Protein 7PK2 (pdb70)

InterPro domains:
  IPR010313 Glycine N-acyltransferase [PTHR15298] (1-294)
  IPR013652 Glycine N-acyltransferase, C-terminal [PF08444] (206-294)
  IPR015938 Glycine N-acyltransferase, N-terminal [PF06021] (1-204)
  IPR016181 Acyl-CoA N-acyltransferase [SSF55729] (40-292)

Radius of gyration: 26.75 Å; Cα contacts (8 Å, |Δi|>4): 1234; chains: 2; bounding box: 60×48×85 Å

Secondary structure (DSSP, 8-state):
--EE--SHHHHHHHHHHHHTTTTTTHHHHHHHHHHTTT-TT-EEEEESSSSS-SEEEEEE-GGG---TT-TTTSEEEEEES-HHHHHHHHTSTTT--TTS-EEEEES-TTHHHHHHHHHHHHTEEEEEEEEEEEEEHHHHHHH---PPPP--TTT-EEE---GGGHHHHHHH-TT--SHHHHHHHHHHHHHS--EEEE-TTSSEEEEEEE-TTS-EEEEEE-GGGTTSSHHHHHHHHHHHHHHHTT---EEEE-TT-HHHHHHHHHTTEEEEEEEEEEEEEEE-/--EE--SHHHHHHHHHHHHTTTTTTHHHHHHHHHHTTT-TT-EEEEESSSSS-SEEEEEE-GGG---TT-TTTSEEEEEES-HHHHHHHHTSTTT--TTS-EEEEES-TTHHHHHHHHHHHHTEEEEEEEEEEEEEHHHHHHH---PPPP--TTT-EEE---GGGHHHHHHT-TT--SHHHHHHHHHHHHHS--EEEE-TTSSEEEEEEE-TT--EEEEEE-GGGTTSSHHHHHHHHHHHHHHHTT---EEEE-TT-HHHHHHHHHTTEEEEEEEEEEEEEEE-

Structure (mmCIF, N/CA/C/O backbone):
data_7PK2
#
_entry.id   7PK2
#
_cell.length_a   63.112
_cell.length_b   63.587
_cell.length_c   135.503
_cell.angle_alpha   90.000
_cell.angle_beta   90.000
_cell.angle_gamma   90.000
#
_symmetry.space_group_name_H-M   'P 21 21 21'
#
loop_
_entity.id
_entity.type
_entity.pdbx_description
1 polymer 'Glycine N-acyltransferase'
2 non-polymer 'MALONATE ION'
3 water water
#
loop_
_atom_site.group_PDB
_atom_site.id
_atom_site.type_symbol
_atom_site.label_atom_id
_atom_site.label_alt_id
_atom_site.label_comp_id
_atom_site.label_asym_id
_atom_site.label_entity_id
_atom_site.label_seq_id
_atom_site.pdbx_PDB_ins_code
_atom_site.Cartn_x
_atom_site.Cartn_y
_atom_site.Cartn_z
_atom_site.occupancy
_atom_site.B_iso_or_equiv
_atom_site.auth_seq_id
_atom_site.auth_comp_id
_atom_site.auth_asym_id
_atom_site.auth_atom_id
_atom_site.pdbx_PDB_model_num
ATOM 1 N N . GLY A 1 1 ? 23.468 -11.926 -0.962 1.00 24.43 0 GLY A N 1
ATOM 2 C CA . GLY A 1 1 ? 24.059 -13.135 -1.453 1.00 21.64 0 GLY A CA 1
ATOM 3 C C . GLY A 1 1 ? 23.774 -13.318 -2.939 1.00 20.63 0 GLY A C 1
ATOM 4 O O . GLY A 1 1 ? 23.289 -12.376 -3.622 1.00 20.40 0 GLY A O 1
ATOM 5 N N . MET A 1 2 ? 24.028 -14.511 -3.432 1.00 20.23 1 MET A N 1
ATOM 6 C CA . MET A 1 2 ? 23.715 -14.846 -4.842 1.00 19.75 1 MET A CA 1
ATOM 7 C C . MET A 1 2 ? 23.489 -16.341 -4.922 1.00 18.44 1 MET A C 1
ATOM 8 O O . MET A 1 2 ? 24.381 -17.113 -4.501 1.00 19.62 1 MET A O 1
ATOM 13 N N . PHE A 1 3 ? 22.323 -16.764 -5.367 1.00 16.93 2 PHE A N 1
ATOM 14 C CA . PHE A 1 3 ? 21.960 -18.177 -5.496 1.00 16.74 2 PHE A CA 1
ATOM 15 C C . PHE A 1 3 ? 21.383 -18.413 -6.879 1.00 17.15 2 PHE A C 1
ATOM 16 O O . PHE A 1 3 ? 20.450 -17.677 -7.311 1.00 17.51 2 PHE A O 1
ATOM 24 N N . LEU A 1 4 ? 21.862 -19.444 -7.527 1.00 16.67 3 LEU A N 1
ATOM 25 C CA . LEU A 1 4 ? 21.302 -19.937 -8.795 1.00 16.36 3 LEU A CA 1
ATOM 26 C C . LEU A 1 4 ? 20.219 -20.970 -8.484 1.00 16.93 3 LEU A C 1
ATOM 27 O O . LEU A 1 4 ? 20.529 -22.026 -7.849 1.00 19.51 3 LEU A O 1
ATOM 32 N N . LEU A 1 5 ? 18.986 -20.767 -8.902 1.00 16.16 4 LEU A N 1
ATOM 33 C CA . LEU A 1 5 ? 17.940 -21.761 -8.678 1.00 16.55 4 LEU A CA 1
ATOM 34 C C . LEU A 1 5 ? 18.229 -22.934 -9.598 1.00 18.02 4 LEU A C 1
ATOM 35 O O . LEU A 1 5 ? 18.690 -22.772 -10.741 1.00 18.30 4 LEU A O 1
ATOM 40 N N .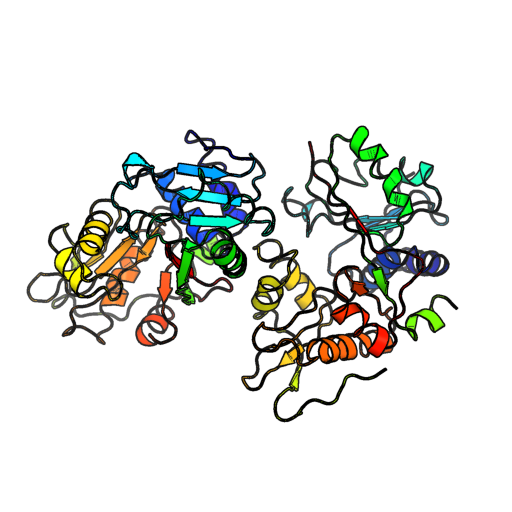 GLN A 1 6 ? 17.934 -24.133 -9.098 1.00 21.03 5 GLN A N 1
ATOM 41 C CA . GLN A 1 6 ? 18.183 -25.401 -9.835 1.00 23.56 5 GLN A CA 1
ATOM 42 C C . GLN A 1 6 ? 16.982 -26.309 -9.573 1.00 21.90 5 GLN A C 1
ATOM 43 O O . GLN A 1 6 ? 16.642 -26.540 -8.404 1.00 23.50 5 GLN A O 1
ATOM 49 N N . GLY A 1 7 ? 16.318 -26.713 -10.635 1.00 24.08 6 GLY A N 1
ATOM 50 C CA . GLY A 1 7 ? 15.322 -27.789 -10.595 1.00 25.99 6 GLY A CA 1
ATOM 51 C C . GLY A 1 7 ? 13.921 -27.238 -10.556 1.00 27.41 6 GLY A C 1
ATOM 52 O O . GLY A 1 7 ? 13.711 -26.041 -10.209 1.00 25.06 6 GLY A O 1
ATOM 53 N N . ALA A 1 8 ? 12.940 -28.060 -10.892 1.00 27.51 7 ALA A N 1
ATOM 54 C CA . ALA A 1 8 ? 11.529 -27.638 -11.019 1.00 26.90 7 ALA A CA 1
ATOM 55 C C . ALA A 1 8 ? 10.993 -27.147 -9.679 1.00 25.58 7 ALA A C 1
ATOM 56 O O . ALA A 1 8 ? 10.150 -26.218 -9.665 1.00 28.78 7 ALA A O 1
ATOM 58 N N . GLN A 1 9 ? 11.387 -27.756 -8.561 1.00 26.54 8 GLN A N 1
ATOM 59 C CA . GLN A 1 9 ? 10.788 -27.361 -7.260 1.00 27.24 8 GLN A CA 1
ATOM 60 C C . GLN A 1 9 ? 11.082 -25.865 -7.027 1.00 25.30 8 GLN A C 1
ATOM 61 O O . GLN A 1 9 ? 10.164 -25.095 -6.683 1.00 24.68 8 GLN A O 1
ATOM 67 N N . MET A 1 10 ? 12.336 -25.482 -7.129 1.00 22.18 9 MET A N 1
ATOM 68 C CA . MET A 1 10 ? 12.725 -24.071 -6.870 1.00 20.72 9 MET A CA 1
ATOM 69 C C . MET A 1 10 ? 12.072 -23.143 -7.896 1.00 20.50 9 MET A C 1
ATOM 70 O O . MET A 1 10 ? 11.604 -22.102 -7.487 1.00 19.32 9 MET A O 1
ATOM 75 N N . LEU A 1 11 ? 12.016 -23.516 -9.174 1.00 20.65 10 LEU A N 1
ATOM 76 C CA . LEU A 1 11 ? 11.496 -22.605 -10.220 1.00 20.14 10 LEU A CA 1
ATOM 77 C C . LEU A 1 11 ? 9.993 -22.452 -10.027 1.00 19.57 10 LEU A C 1
ATOM 78 O O . LEU A 1 11 ? 9.417 -21.365 -10.258 1.00 19.26 10 LEU A O 1
ATOM 83 N N . GLN A 1 12 ? 9.304 -23.510 -9.586 1.00 21.60 11 GLN A N 1
ATOM 84 C CA A GLN A 1 12 ? 7.847 -23.418 -9.305 0.50 21.79 11 GLN A CA 1
ATOM 85 C CA B GLN A 1 12 ? 7.848 -23.433 -9.285 0.50 21.26 11 GLN A CA 1
ATOM 86 C C . GLN A 1 12 ? 7.614 -22.550 -8.058 1.00 20.82 11 GLN A C 1
ATOM 87 O O . GLN A 1 12 ? 6.657 -21.716 -8.042 1.00 21.22 11 GLN A O 1
ATOM 98 N N . MET A 1 13 ? 8.467 -22.640 -7.049 1.00 20.02 12 MET A N 1
ATOM 99 C CA . MET A 1 13 ? 8.350 -21.757 -5.863 1.00 21.55 12 MET A CA 1
ATOM 100 C C . MET A 1 13 ? 8.557 -20.296 -6.274 1.00 20.58 12 MET A C 1
ATOM 101 O O . MET A 1 13 ? 7.863 -19.420 -5.787 1.00 19.38 12 MET A O 1
ATOM 106 N N . LEU A 1 14 ? 9.523 -20.033 -7.148 1.00 18.06 13 LEU A N 1
ATOM 107 C CA . LEU A 1 14 ? 9.784 -18.647 -7.612 1.00 17.58 13 LEU A CA 1
ATOM 108 C C . LEU A 1 14 ? 8.552 -18.101 -8.331 1.00 18.17 13 LEU A C 1
ATOM 109 O O . LEU A 1 14 ? 8.146 -16.973 -8.105 1.00 17.22 13 LEU A O 1
ATOM 114 N N . GLU A 1 15 ? 7.946 -18.907 -9.192 1.00 18.40 14 GLU A N 1
ATOM 115 C CA . GLU A 1 15 ? 6.750 -18.488 -9.950 1.00 19.34 14 GLU A CA 1
ATOM 116 C C . GLU A 1 15 ? 5.623 -18.102 -8.991 1.00 19.64 14 GLU A C 1
ATOM 117 O O . GLU A 1 15 ? 5.025 -17.019 -9.092 1.00 18.92 14 GLU A O 1
ATOM 123 N N . LYS A 1 16 ? 5.397 -18.954 -7.991 1.00 19.88 15 LYS A N 1
ATOM 124 C CA . LYS A 1 16 ? 4.320 -18.711 -7.017 1.00 22.39 15 LYS A CA 1
ATOM 125 C C . LYS A 1 16 ? 4.608 -17.454 -6.202 1.00 21.26 15 LYS A C 1
ATOM 126 O O . LYS A 1 16 ? 3.698 -16.687 -5.935 1.00 21.68 15 LYS A O 1
ATOM 132 N N . SER A 1 17 ? 5.843 -17.231 -5.783 1.00 19.56 16 SER A N 1
ATOM 133 C CA . SER A 1 17 ? 6.209 -16.038 -5.000 1.00 19.33 16 SER A CA 1
ATOM 134 C C . SER A 1 17 ? 5.990 -14.776 -5.840 1.00 18.68 16 SER A C 1
ATOM 135 O O . SER A 1 17 ? 5.434 -13.802 -5.368 1.00 19.14 16 SER A O 1
ATOM 138 N N . LEU A 1 18 ? 6.408 -14.800 -7.108 1.00 17.26 17 LEU A N 1
ATOM 139 C CA . LEU A 1 18 ? 6.239 -13.613 -7.984 1.00 17.21 17 LEU A CA 1
ATOM 140 C C . LEU A 1 18 ? 4.762 -13.319 -8.259 1.00 17.61 17 LEU A C 1
ATOM 141 O O . LEU A 1 18 ? 4.414 -12.134 -8.497 1.00 17.58 17 LEU A O 1
ATOM 146 N N . ARG A 1 19 ? 3.910 -14.323 -8.217 1.00 19.78 18 ARG A N 1
ATOM 147 C CA . ARG A 1 19 ? 2.461 -14.107 -8.448 1.00 20.99 18 ARG A CA 1
ATOM 148 C C . ARG A 1 19 ? 1.941 -13.059 -7.460 1.00 18.97 18 ARG A C 1
ATOM 149 O O . ARG A 1 19 ? 1.083 -12.258 -7.833 1.00 19.52 18 ARG A O 1
ATOM 157 N N . LYS A 1 20 ? 2.494 -12.993 -6.232 1.00 20.51 19 LYS A N 1
ATOM 158 C CA . LYS A 1 20 ? 1.993 -12.059 -5.192 1.00 21.56 19 LYS A CA 1
ATOM 159 C C . LYS A 1 20 ? 2.354 -10.591 -5.479 1.00 21.31 19 LYS A C 1
ATOM 160 O O . LYS A 1 20 ? 1.781 -9.679 -4.863 1.00 22.24 19 LYS A O 1
ATOM 166 N N . SER A 1 21 ? 3.217 -10.287 -6.455 1.00 17.81 20 SER A N 1
ATOM 167 C CA . SER A 1 21 ? 3.650 -8.914 -6.784 1.00 17.08 20 SER A CA 1
ATOM 168 C C . SER A 1 21 ? 3.233 -8.483 -8.201 1.00 16.09 20 SER A C 1
ATOM 169 O O . SER A 1 21 ? 3.711 -7.488 -8.701 1.00 16.49 20 SER A O 1
ATOM 172 N N . LEU A 1 22 ? 2.251 -9.184 -8.776 1.00 17.85 21 LEU A N 1
ATOM 173 C CA . LEU A 1 22 ? 1.697 -8.745 -10.062 1.00 16.89 21 LEU A CA 1
ATOM 174 C C . LEU A 1 22 ? 0.874 -7.480 -9.883 1.00 18.35 21 LEU A C 1
ATOM 175 O O . LEU A 1 22 ? 0.181 -7.362 -8.858 1.00 19.28 21 LEU A O 1
ATOM 180 N N . PRO A 1 23 ? 0.823 -6.581 -10.887 1.00 18.11 22 PRO A N 1
ATOM 181 C CA . PRO A 1 23 ? 1.491 -6.716 -12.183 1.00 17.64 22 PRO A CA 1
ATOM 182 C C . PRO A 1 23 ? 2.949 -6.248 -12.229 1.00 18.08 22 PRO A C 1
ATOM 183 O O . PRO A 1 23 ? 3.597 -6.380 -13.242 1.00 17.26 22 PRO A O 1
ATOM 187 N N . MET A 1 24 ? 3.485 -5.680 -11.146 1.00 16.22 23 MET A N 1
ATOM 188 C CA A MET A 1 24 ? 4.828 -5.078 -11.297 0.50 14.88 23 MET A CA 1
ATOM 189 C CA B MET A 1 24 ? 4.856 -5.109 -11.138 0.50 16.40 23 MET A CA 1
ATOM 190 C C . MET A 1 24 ? 5.872 -6.179 -11.555 1.00 14.65 23 MET A C 1
ATOM 191 O O . MET A 1 24 ? 6.809 -5.899 -12.294 1.00 15.91 23 MET A O 1
ATOM 200 N N . SER A 1 25 ? 5.675 -7.391 -11.081 1.00 15.61 24 SER A N 1
ATOM 201 C CA . SER A 1 25 ? 6.571 -8.536 -11.331 1.00 14.98 24 SER A CA 1
ATOM 202 C C . SER A 1 25 ? 6.264 -9.268 -12.650 1.00 14.49 24 SER A C 1
ATOM 203 O O . SER A 1 25 ? 6.942 -10.237 -12.918 1.00 15.07 24 SER A O 1
ATOM 206 N N . LEU A 1 26 ? 5.348 -8.788 -13.452 1.00 14.19 25 LEU A N 1
ATOM 207 C CA . LEU A 1 26 ? 4.815 -9.559 -14.594 1.00 14.28 25 LEU A CA 1
ATOM 208 C C . LEU A 1 26 ? 5.901 -9.939 -15.590 1.00 13.86 25 LEU A C 1
ATOM 209 O O . LEU A 1 26 ? 5.915 -11.093 -16.030 1.00 14.70 25 LEU A O 1
ATOM 214 N N . LYS A 1 27 ? 6.805 -9.045 -15.932 1.00 14.24 26 LYS A N 1
ATOM 215 C CA . LYS A 1 27 ? 7.829 -9.363 -16.942 1.00 13.94 26 LYS A CA 1
ATOM 216 C C . LYS A 1 27 ? 8.662 -10.562 -16.483 1.00 14.39 26 LYS A C 1
ATOM 217 O O . LYS A 1 27 ? 8.972 -11.424 -17.307 1.00 14.76 26 LYS A O 1
ATOM 223 N N . VAL A 1 28 ? 8.993 -10.640 -15.204 1.00 13.59 27 VAL A N 1
ATOM 224 C CA . VAL A 1 28 ? 9.766 -11.768 -14.639 1.00 14.15 27 VAL A CA 1
ATOM 225 C C . VAL A 1 28 ? 8.838 -12.980 -14.513 1.00 14.38 27 VAL A C 1
ATOM 226 O O . VAL A 1 28 ? 9.259 -14.107 -14.851 1.00 15.21 27 VAL A O 1
ATOM 230 N N . TYR A 1 29 ? 7.638 -12.812 -13.983 1.00 15.00 28 TYR A N 1
ATOM 231 C CA . TYR A 1 29 ? 6.694 -13.917 -13.762 1.00 14.98 28 TYR A CA 1
ATOM 232 C C . TYR A 1 29 ? 6.455 -14.701 -15.058 1.00 15.08 28 TYR A C 1
ATOM 233 O O . TYR A 1 29 ? 6.545 -15.931 -15.072 1.00 15.82 28 TYR A O 1
ATOM 242 N N . GLY A 1 30 ? 6.203 -13.998 -16.154 1.00 14.94 29 GLY A N 1
ATOM 243 C CA . GLY A 1 30 ? 5.959 -14.675 -17.440 1.00 15.11 29 GLY A CA 1
ATOM 244 C C . GLY A 1 30 ? 7.165 -15.442 -17.903 1.00 15.51 29 GLY A C 1
ATOM 245 O O . GLY A 1 30 ? 7.086 -16.542 -18.492 1.00 16.60 29 GLY A O 1
ATOM 246 N N . THR A 1 31 ? 8.333 -14.854 -17.702 1.00 14.10 30 THR A N 1
ATOM 247 C CA . THR A 1 31 ? 9.602 -15.516 -18.071 1.00 14.73 30 THR A CA 1
ATOM 248 C C . THR A 1 31 ? 9.790 -16.811 -17.274 1.00 14.32 30 THR A C 1
ATOM 249 O O . THR A 1 31 ? 10.207 -17.843 -17.823 1.00 15.16 30 THR A O 1
ATOM 253 N N . VAL A 1 32 ? 9.523 -16.767 -15.978 1.00 15.51 31 VAL A N 1
ATOM 254 C CA . VAL A 1 32 ? 9.683 -17.978 -15.121 1.00 14.87 31 VAL A CA 1
ATOM 255 C C . VAL A 1 32 ? 8.639 -19.039 -15.520 1.00 15.45 31 VAL A C 1
ATOM 256 O O . VAL A 1 32 ? 8.967 -20.211 -15.551 1.00 16.89 31 VAL A O 1
ATOM 260 N N . MET A 1 33 ? 7.443 -18.601 -15.878 1.00 16.27 32 MET A N 1
ATOM 261 C CA . MET A 1 33 ? 6.401 -19.562 -16.319 1.00 17.63 32 MET A CA 1
ATOM 262 C C . MET A 1 33 ? 6.910 -20.337 -17.536 1.00 18.87 32 MET A C 1
ATOM 263 O O . MET A 1 33 ? 6.721 -21.533 -17.577 1.00 20.65 32 MET A O 1
ATOM 268 N N . HIS A 1 34 ? 7.594 -19.670 -18.458 1.00 18.32 33 HIS A N 1
ATOM 269 C CA . HIS A 1 34 ? 8.162 -20.381 -19.629 1.00 18.36 33 HIS A CA 1
ATOM 270 C C . HIS A 1 34 ? 9.390 -21.214 -19.271 1.00 19.60 33 HIS A C 1
ATOM 271 O O . HIS A 1 34 ? 9.618 -22.212 -19.945 1.00 21.49 33 HIS A O 1
ATOM 278 N N . MET A 1 35 ? 10.174 -20.809 -18.288 1.00 19.16 34 MET A N 1
ATOM 279 C CA . MET A 1 35 ? 11.280 -21.675 -17.819 1.00 19.57 34 MET A CA 1
ATOM 280 C C . MET A 1 35 ? 10.670 -22.973 -17.271 1.00 21.11 34 MET A C 1
ATOM 281 O O . MET A 1 35 ? 11.314 -24.000 -17.378 1.00 22.75 34 MET A O 1
ATOM 286 N N . ASN A 1 36 ? 9.475 -22.888 -16.709 1.00 20.36 35 ASN A N 1
ATOM 287 C CA . ASN A 1 36 ? 8.798 -24.065 -16.097 1.00 22.45 35 ASN A CA 1
ATOM 288 C C . ASN A 1 36 ? 8.107 -24.893 -17.181 1.00 26.63 35 ASN A C 1
ATOM 289 O O . ASN A 1 36 ? 7.489 -25.912 -16.801 1.00 28.73 35 ASN A O 1
ATOM 294 N N . HIS A 1 37 ? 8.122 -24.444 -18.441 1.00 22.43 36 HIS A N 1
ATOM 295 C CA . HIS A 1 37 ? 7.563 -25.189 -19.605 1.00 25.41 36 HIS A CA 1
ATOM 296 C C . HIS A 1 37 ? 8.674 -25.430 -20.630 1.00 22.66 36 HIS A C 1
ATOM 297 O O . HIS A 1 37 ? 8.571 -24.918 -21.792 1.00 25.34 36 HIS A O 1
ATOM 304 N N . GLY A 1 38 ? 9.781 -26.030 -20.217 1.00 23.00 37 GLY A N 1
ATOM 305 C CA . GLY A 1 38 ? 10.831 -26.542 -21.100 1.00 23.46 37 GLY A CA 1
ATOM 306 C C . GLY A 1 38 ? 12.016 -25.604 -21.201 1.00 21.51 37 GLY A C 1
ATOM 307 O O . GLY A 1 38 ? 12.992 -25.980 -21.802 1.00 22.20 37 GLY A O 1
ATOM 308 N N . ASN A 1 39 ? 11.907 -24.387 -20.648 1.00 21.99 38 ASN A N 1
ATOM 309 C CA . ASN A 1 39 ? 13.025 -23.410 -20.673 1.00 19.33 38 ASN A CA 1
ATOM 310 C C . ASN A 1 39 ? 13.669 -23.382 -22.055 1.00 16.68 38 ASN A C 1
ATOM 311 O O . ASN A 1 39 ? 14.881 -23.536 -22.212 1.00 18.90 38 ASN A O 1
ATOM 316 N N . PRO A 1 40 ? 12.919 -23.061 -23.134 1.00 18.31 39 PRO A N 1
ATOM 317 C CA . PRO A 1 40 ? 13.502 -23.128 -24.474 1.00 19.02 39 PRO A CA 1
ATOM 318 C C . PRO A 1 40 ? 14.625 -22.131 -24.772 1.00 18.90 39 PRO A C 1
ATOM 319 O O . PRO A 1 40 ? 15.460 -22.405 -25.606 1.00 21.27 39 PRO A O 1
ATOM 323 N N . PHE A 1 41 ? 14.652 -20.982 -24.075 1.00 16.85 40 PHE A N 1
ATOM 324 C CA . PHE A 1 41 ? 15.727 -19.981 -24.261 1.00 17.01 40 PHE A CA 1
ATOM 325 C C . PHE A 1 41 ? 16.899 -20.270 -23.319 1.00 15.88 40 PHE A C 1
ATOM 326 O O . PHE A 1 41 ? 17.855 -19.479 -23.354 1.00 15.75 40 PHE A O 1
ATOM 334 N N . ASN A 1 42 ? 16.887 -21.390 -22.611 1.00 17.45 41 ASN A N 1
ATOM 335 C CA . ASN A 1 42 ? 18.085 -21.792 -21.816 1.00 17.15 41 ASN A CA 1
ATOM 336 C C . ASN A 1 42 ? 18.470 -20.686 -20.826 1.00 16.53 41 ASN A C 1
ATOM 337 O O . ASN A 1 42 ? 19.624 -20.251 -20.837 1.00 17.70 41 ASN A O 1
ATOM 342 N N . LEU A 1 43 ? 17.501 -20.271 -20.019 1.00 16.20 42 LEU A N 1
ATOM 343 C CA . LEU A 1 43 ? 17.746 -19.164 -19.079 1.00 14.50 42 LEU A CA 1
ATOM 344 C C . LEU A 1 43 ? 18.024 -19.699 -17.680 1.00 16.28 42 LEU A C 1
ATOM 345 O O . LEU A 1 43 ? 17.799 -20.875 -17.444 1.00 16.99 42 LEU A O 1
ATOM 350 N N . LYS A 1 44 ? 18.500 -18.817 -16.828 1.00 14.50 43 LYS A N 1
ATOM 351 C CA . LYS A 1 44 ? 18.741 -19.178 -15.419 1.00 14.60 43 LYS A CA 1
ATOM 352 C C . LYS A 1 44 ? 18.216 -18.084 -14.492 1.00 14.15 43 LYS A C 1
ATOM 353 O O . LYS A 1 44 ? 18.329 -16.913 -14.832 1.00 14.97 43 LYS A O 1
ATOM 359 N N . ALA A 1 45 ? 17.673 -18.512 -13.368 1.00 14.42 44 ALA A N 1
ATOM 360 C CA . ALA A 1 45 ? 17.114 -17.583 -12.368 1.00 15.27 44 ALA A CA 1
ATOM 361 C C . ALA A 1 45 ? 18.090 -17.404 -11.212 1.00 15.79 44 ALA A C 1
ATOM 362 O O . ALA A 1 45 ? 18.494 -18.396 -10.608 1.00 16.70 44 ALA A O 1
ATOM 364 N N . LEU A 1 46 ? 18.427 -16.157 -10.920 1.00 14.87 45 LEU A N 1
ATOM 365 C CA . LEU A 1 46 ? 19.329 -15.816 -9.798 1.00 15.00 45 LEU A CA 1
ATOM 366 C C . LEU A 1 46 ? 18.564 -14.982 -8.775 1.00 14.84 45 LEU A C 1
ATOM 367 O O . LEU A 1 46 ? 17.780 -14.134 -9.170 1.00 15.52 45 LEU A O 1
ATOM 372 N N . VAL A 1 47 ? 18.815 -15.247 -7.511 1.00 14.85 46 VAL A N 1
ATOM 373 C CA . VAL A 1 47 ? 18.190 -14.451 -6.421 1.00 15.33 46 VAL A CA 1
ATOM 374 C C . VAL A 1 47 ? 19.264 -14.090 -5.408 1.00 15.09 46 VAL A C 1
ATOM 375 O O . VAL A 1 47 ? 20.302 -14.749 -5.334 1.00 16.36 46 VAL A O 1
ATOM 379 N N . ASP A 1 48 ? 18.989 -13.100 -4.580 1.00 16.68 47 ASP A N 1
ATOM 380 C CA . ASP A 1 48 ? 19.983 -12.656 -3.587 1.00 16.99 47 ASP A CA 1
ATOM 381 C C . ASP A 1 48 ? 19.888 -13.491 -2.311 1.00 17.61 47 ASP A C 1
ATOM 382 O O . ASP A 1 48 ? 20.826 -13.435 -1.510 1.00 19.31 47 ASP A O 1
ATOM 387 N N . LYS A 1 49 ? 18.807 -14.203 -2.095 1.00 16.12 48 LYS A N 1
ATOM 388 C CA . LYS A 1 49 ? 18.549 -14.984 -0.858 1.00 17.19 48 LYS A CA 1
ATOM 389 C C . LYS A 1 49 ? 17.471 -15.978 -1.210 1.00 18.43 48 LYS A C 1
ATOM 390 O O . LYS A 1 49 ? 16.632 -15.648 -2.078 1.00 17.57 48 LYS A O 1
ATOM 396 N N . TRP A 1 50 ? 17.430 -17.143 -0.574 1.00 19.70 49 TRP A N 1
ATOM 397 C CA . TRP A 1 50 ? 16.395 -18.147 -0.852 1.00 19.25 49 TRP A CA 1
ATOM 398 C C . TRP A 1 50 ? 15.901 -18.717 0.467 1.00 20.42 49 TRP A C 1
ATOM 399 O O . TRP A 1 50 ? 16.709 -18.986 1.324 1.00 23.56 49 TRP A O 1
ATOM 410 N N . PRO A 1 51 ? 14.595 -18.920 0.673 1.00 22.26 50 PRO A N 1
ATOM 411 C CA . PRO A 1 51 ? 13.551 -18.656 -0.317 1.00 21.61 50 PRO A CA 1
ATOM 412 C C . PRO A 1 51 ? 13.027 -17.214 -0.383 1.00 19.93 50 PRO A C 1
ATOM 413 O O . PRO A 1 51 ? 12.326 -16.892 -1.341 1.00 21.69 50 PRO A O 1
ATOM 417 N N . ASP A 1 52 ? 13.334 -16.424 0.648 1.00 19.47 51 ASP A N 1
ATOM 418 C CA . ASP A 1 52 ? 12.716 -15.085 0.837 1.00 18.46 51 ASP A CA 1
ATOM 419 C C . ASP A 1 52 ? 13.609 -14.049 0.159 1.00 18.05 51 ASP A C 1
ATOM 420 O O . ASP A 1 52 ? 14.262 -13.257 0.810 1.00 19.15 51 ASP A O 1
ATOM 425 N N . PHE A 1 53 ? 13.632 -14.072 -1.174 1.00 19.02 52 PHE A N 1
ATOM 426 C CA . PHE A 1 53 ? 14.505 -13.180 -1.977 1.00 18.23 52 PHE A CA 1
ATOM 427 C C . PHE A 1 53 ? 13.978 -11.743 -1.929 1.00 17.01 52 PHE A C 1
ATOM 428 O O . PHE A 1 53 ? 12.767 -11.530 -1.710 1.00 19.14 52 PHE A O 1
ATOM 436 N N . GLN A 1 54 ? 14.862 -10.783 -2.136 1.00 16.97 53 GLN A N 1
ATOM 437 C CA . GLN A 1 54 ? 14.492 -9.367 -2.396 1.00 18.03 53 GLN A CA 1
ATOM 438 C C . GLN A 1 54 ? 14.627 -9.066 -3.885 1.00 19.09 53 GLN A C 1
ATOM 439 O O . GLN A 1 54 ? 13.779 -8.354 -4.393 1.00 20.53 53 GLN A O 1
ATOM 445 N N . THR A 1 55 ? 15.623 -9.634 -4.548 1.00 16.58 54 THR A N 1
ATOM 446 C CA . THR A 1 55 ? 15.883 -9.327 -5.972 1.00 15.10 54 THR A CA 1
ATOM 447 C C . THR A 1 55 ? 15.939 -10.643 -6.738 1.00 15.06 54 THR A C 1
ATOM 448 O O . THR A 1 55 ? 16.565 -11.601 -6.256 1.00 15.90 54 THR A O 1
ATOM 452 N N . VAL A 1 56 ? 15.300 -10.664 -7.887 1.00 14.31 55 VAL A N 1
ATOM 453 C CA . VAL A 1 56 ? 15.428 -11.772 -8.862 1.00 15.04 55 VAL A CA 1
ATOM 454 C C . VAL A 1 56 ? 15.905 -11.198 -10.192 1.00 14.03 55 VAL A C 1
ATOM 455 O O . VAL A 1 56 ? 15.385 -10.194 -10.671 1.00 14.46 55 VAL A O 1
ATOM 459 N N . VAL A 1 57 ? 16.816 -11.926 -10.809 1.00 13.90 56 VAL A N 1
ATOM 460 C CA . VAL A 1 57 ? 17.293 -11.669 -12.185 1.00 13.62 56 VAL A CA 1
ATOM 461 C C . VAL A 1 57 ? 17.162 -12.950 -12.970 1.00 13.67 56 VAL A C 1
ATOM 462 O O . VAL A 1 57 ? 17.726 -13.964 -12.542 1.00 15.67 56 VAL A O 1
ATOM 466 N N . ILE A 1 58 ? 16.506 -12.903 -14.106 1.00 12.76 57 ILE A N 1
ATOM 467 C CA . ILE A 1 58 ? 16.577 -13.992 -15.106 1.00 13.29 57 ILE A CA 1
ATOM 468 C C . ILE A 1 58 ? 17.602 -13.558 -16.140 1.00 14.12 57 ILE A C 1
ATOM 469 O O . ILE A 1 58 ? 17.566 -12.403 -16.612 1.00 14.27 57 ILE A O 1
ATOM 474 N N . ARG A 1 59 ? 18.529 -14.445 -16.464 1.00 13.75 58 ARG A N 1
ATOM 475 C CA . ARG A 1 59 ? 19.606 -14.125 -17.413 1.00 14.46 58 ARG A CA 1
ATOM 476 C C . ARG A 1 59 ? 19.863 -15.309 -18.323 1.00 13.29 58 ARG A C 1
ATOM 477 O O . ARG A 1 59 ? 19.472 -16.452 -18.037 1.00 14.17 58 ARG A O 1
ATOM 485 N N . PRO A 1 60 ? 20.518 -15.091 -19.474 1.00 14.24 59 PRO A N 1
ATOM 486 C CA . PRO A 1 60 ? 20.895 -16.171 -20.370 1.00 14.03 59 PRO A CA 1
ATOM 487 C C . PRO A 1 60 ? 22.188 -16.841 -19.875 1.00 14.93 59 PRO A C 1
ATOM 488 O O . PRO A 1 60 ? 22.851 -16.416 -18.942 1.00 14.30 59 PRO A O 1
ATOM 492 N N . GLN A 1 61 ? 22.576 -17.870 -20.621 1.00 15.00 60 GLN A N 1
ATOM 493 C CA . GLN A 1 61 ? 23.836 -18.579 -20.348 1.00 14.82 60 GLN A CA 1
ATOM 494 C C . GLN A 1 61 ? 25.004 -17.799 -20.944 1.00 14.53 60 GLN A C 1
ATOM 495 O O . GLN A 1 61 ? 24.955 -17.438 -22.153 1.00 15.24 60 GLN A O 1
ATOM 501 N N . GLU A 1 62 ? 26.108 -17.670 -20.207 1.00 15.50 61 GLU A N 1
ATOM 502 C CA . GLU A 1 62 ? 27.296 -16.929 -20.645 1.00 15.70 61 GLU A CA 1
ATOM 503 C C . GLU A 1 62 ? 27.744 -17.406 -22.039 1.00 15.38 61 GLU A C 1
ATOM 504 O O . GLU A 1 62 ? 28.168 -16.580 -22.861 1.00 16.64 61 GLU A O 1
ATOM 510 N N . GLN A 1 63 ? 27.752 -18.720 -22.254 1.00 15.18 62 GLN A N 1
ATOM 511 C CA . GLN A 1 63 ? 28.350 -19.300 -23.480 1.00 16.04 62 GLN A CA 1
ATOM 512 C C . GLN A 1 63 ? 27.377 -19.226 -24.644 1.00 17.90 62 GLN A C 1
ATOM 513 O O . GLN A 1 63 ? 27.826 -19.488 -25.778 1.00 18.47 62 GLN A O 1
ATOM 519 N N . ASP A 1 64 ? 26.125 -18.839 -24.444 1.00 16.06 63 ASP A N 1
ATOM 520 C CA . ASP A 1 64 ? 25.180 -18.463 -25.523 1.00 16.39 63 ASP A CA 1
ATOM 521 C C . ASP A 1 64 ? 25.376 -16.969 -25.859 1.00 18.33 63 ASP A C 1
ATOM 522 O O . ASP A 1 64 ? 24.928 -16.535 -26.917 1.00 20.15 63 ASP A O 1
ATOM 527 N N . MET A 1 65 ? 26.040 -16.194 -25.022 1.00 17.81 64 MET A N 1
ATOM 528 C CA . MET A 1 65 ? 26.112 -14.718 -25.147 1.00 17.17 64 MET A CA 1
ATOM 529 C C . MET A 1 65 ? 27.481 -14.377 -25.715 1.00 19.28 64 MET A C 1
ATOM 530 O O . MET A 1 65 ? 28.202 -13.508 -25.237 1.00 20.04 64 MET A O 1
ATOM 535 N N . LYS A 1 66 ? 27.821 -15.064 -26.803 1.00 21.84 65 LYS A N 1
ATOM 536 C CA . LYS A 1 66 ? 29.201 -14.956 -27.342 1.00 26.15 65 LYS A CA 1
ATOM 537 C C . LYS A 1 66 ? 29.341 -13.653 -28.153 1.00 25.66 65 LYS A C 1
ATOM 538 O O . LYS A 1 66 ? 30.456 -13.073 -28.233 1.00 30.46 65 LYS A O 1
ATOM 544 N N . ASP A 1 67 ? 28.250 -13.075 -28.634 1.00 19.48 66 ASP A N 1
ATOM 545 C CA . ASP A 1 67 ? 28.303 -11.860 -29.464 1.00 17.84 66 ASP A CA 1
ATOM 546 C C . ASP A 1 67 ? 27.978 -10.650 -28.575 1.00 17.82 66 ASP A C 1
ATOM 547 O O . ASP A 1 67 ? 26.806 -10.475 -28.175 1.00 16.73 66 ASP A O 1
ATOM 552 N N . ASP A 1 68 ? 28.958 -9.825 -28.255 1.00 18.09 67 ASP A N 1
ATOM 553 C CA . ASP A 1 68 ? 28.753 -8.662 -27.362 1.00 17.56 67 ASP A CA 1
ATOM 554 C C . ASP A 1 68 ? 27.713 -7.709 -27.940 1.00 17.82 67 ASP A C 1
ATOM 555 O O . ASP A 1 68 ? 27.131 -6.930 -27.183 1.00 18.41 67 ASP A O 1
ATOM 560 N N . LEU A 1 69 ? 27.481 -7.721 -29.261 1.00 17.42 68 LEU A N 1
ATOM 561 C CA . LEU A 1 69 ? 26.582 -6.758 -29.928 1.00 18.15 68 LEU A CA 1
ATOM 562 C C . LEU A 1 69 ? 25.142 -7.270 -29.992 1.00 16.65 68 LEU A C 1
ATOM 563 O O . LEU A 1 69 ? 24.244 -6.495 -30.348 1.00 17.92 68 LEU A O 1
ATOM 568 N N . ASP A 1 70 ? 24.916 -8.512 -29.649 1.00 15.95 69 ASP A N 1
ATOM 569 C CA . ASP A 1 70 ? 23.581 -9.149 -29.805 1.00 16.31 69 ASP A CA 1
ATOM 570 C C . ASP A 1 70 ? 22.735 -8.827 -28.589 1.00 16.06 69 ASP A C 1
ATOM 571 O O . ASP A 1 70 ? 22.501 -9.723 -27.753 1.00 16.11 69 ASP A O 1
ATOM 576 N N . HIS A 1 71 ? 22.171 -7.629 -28.537 1.00 15.50 70 HIS A N 1
ATOM 577 C CA . HIS A 1 71 ? 21.348 -7.232 -27.388 1.00 15.70 70 HIS A CA 1
ATOM 578 C C . HIS A 1 71 ? 20.064 -8.046 -27.338 1.00 15.57 70 HIS A C 1
ATOM 579 O O . HIS A 1 71 ? 19.471 -8.092 -26.269 1.00 15.66 70 HIS A O 1
ATOM 586 N N . TYR A 1 72 ? 19.616 -8.621 -28.457 1.00 14.45 71 TYR A N 1
ATOM 587 C CA . TYR A 1 72 ? 18.403 -9.453 -28.440 1.00 14.29 71 TYR A CA 1
ATOM 588 C C . TYR A 1 72 ? 18.674 -10.677 -27.572 1.00 15.29 71 TYR A C 1
ATOM 589 O O . TYR A 1 72 ? 17.824 -11.034 -26.731 1.00 17.48 71 TYR A O 1
ATOM 598 N N . THR A 1 73 ? 19.800 -11.326 -27.751 1.00 14.71 72 THR A N 1
ATOM 599 C CA . THR A 1 73 ? 20.196 -12.464 -26.912 1.00 14.99 72 THR A CA 1
ATOM 600 C C . THR A 1 73 ? 20.555 -11.992 -25.501 1.00 13.83 72 THR A C 1
ATOM 601 O O . THR A 1 73 ? 20.247 -12.697 -24.525 1.00 14.47 72 THR A O 1
ATOM 605 N N . ASN A 1 74 ? 21.250 -10.859 -25.366 1.00 13.84 73 ASN A N 1
ATOM 606 C CA . ASN A 1 74 ? 21.785 -10.406 -24.065 1.00 13.72 73 ASN A CA 1
ATOM 607 C C . ASN A 1 74 ? 20.691 -9.665 -23.318 1.00 13.57 73 ASN A C 1
ATOM 608 O O . ASN A 1 74 ? 20.782 -8.474 -23.068 1.00 14.38 73 ASN A O 1
ATOM 613 N N . THR A 1 75 ? 19.651 -10.390 -22.936 1.00 12.91 74 THR A N 1
ATOM 614 C CA . THR A 1 75 ? 18.448 -9.839 -22.272 1.00 13.44 74 THR A CA 1
ATOM 615 C C . THR A 1 75 ? 18.343 -10.361 -20.849 1.00 13.98 74 THR A C 1
ATOM 616 O O . THR A 1 75 ? 18.550 -11.558 -20.636 1.00 14.31 74 THR A O 1
ATOM 620 N N . TYR A 1 76 ? 18.029 -9.458 -19.928 1.00 13.06 75 TYR A N 1
ATOM 621 C CA . TYR A 1 76 ? 17.890 -9.769 -18.490 1.00 13.38 75 TYR A CA 1
ATOM 622 C C . TYR A 1 76 ? 16.515 -9.287 -18.015 1.00 14.02 75 TYR A C 1
ATOM 623 O O . TYR A 1 76 ? 16.061 -8.244 -18.469 1.00 14.77 75 TYR A O 1
ATOM 632 N N . HIS A 1 77 ? 15.887 -10.054 -17.134 1.00 13.01 76 HIS A N 1
ATOM 633 C CA . HIS A 1 77 ? 14.535 -9.738 -16.603 1.00 12.93 76 HIS A CA 1
ATOM 634 C C . HIS A 1 77 ? 14.697 -9.506 -15.108 1.00 13.20 76 HIS A C 1
ATOM 635 O O . HIS A 1 77 ? 15.235 -10.375 -14.456 1.00 14.44 76 HIS A O 1
ATOM 642 N N . VAL A 1 78 ? 14.206 -8.378 -14.606 1.00 13.69 77 VAL A N 1
ATOM 643 C CA . VAL A 1 78 ? 14.504 -7.994 -13.203 1.00 13.49 77 VAL A CA 1
ATOM 644 C C . VAL A 1 78 ? 13.265 -7.547 -12.430 1.00 14.61 77 VAL A C 1
ATOM 645 O O . VAL A 1 78 ? 12.431 -6.870 -12.989 1.00 14.96 77 VAL A O 1
ATOM 649 N N . TYR A 1 79 ? 13.183 -7.974 -11.186 1.00 14.04 78 TYR A N 1
ATOM 650 C CA . TYR A 1 79 ? 12.136 -7.466 -10.271 1.00 14.49 78 TYR A CA 1
ATOM 651 C C . TYR A 1 79 ? 12.805 -7.382 -8.889 1.00 14.06 78 TYR A C 1
ATOM 652 O O . TYR A 1 79 ? 13.541 -8.289 -8.538 1.00 15.07 78 TYR A O 1
ATOM 661 N N . SER A 1 80 ? 12.504 -6.336 -8.133 1.00 15.05 79 SER A N 1
ATOM 662 C CA . SER A 1 80 ? 13.087 -6.232 -6.777 1.00 14.88 79 SER A CA 1
ATOM 663 C C . SER A 1 80 ? 12.120 -5.604 -5.767 1.00 16.41 79 SER A C 1
ATOM 664 O O . SER A 1 80 ? 11.453 -4.637 -6.099 1.00 18.56 79 SER A O 1
ATOM 667 N N . GLU A 1 81 ? 12.166 -6.122 -4.548 1.00 17.20 80 GLU A N 1
ATOM 668 C CA A GLU A 1 81 ? 11.409 -5.576 -3.395 0.50 19.55 80 GLU A CA 1
ATOM 669 C CA B GLU A 1 81 ? 11.482 -5.658 -3.314 0.50 19.67 80 GLU A CA 1
ATOM 670 C C . GLU A 1 81 ? 12.208 -4.501 -2.659 1.00 19.77 80 GLU A C 1
ATOM 671 O O . GLU A 1 81 ? 11.623 -3.912 -1.694 1.00 20.78 80 GLU A O 1
ATOM 682 N N . ASP A 1 82 ? 13.444 -4.231 -3.024 1.00 16.95 81 ASP A N 1
ATOM 683 C CA . ASP A 1 82 ? 14.259 -3.284 -2.244 1.00 19.61 81 ASP A CA 1
ATOM 684 C C . ASP A 1 82 ? 15.307 -2.709 -3.165 1.00 17.69 81 ASP A C 1
ATOM 685 O O . ASP A 1 82 ? 16.189 -3.447 -3.622 1.00 17.71 81 ASP A O 1
ATOM 690 N N . LEU A 1 83 ? 15.167 -1.459 -3.534 1.00 18.32 82 LEU A N 1
ATOM 691 C CA . LEU A 1 83 ? 16.010 -0.844 -4.583 1.00 19.18 82 LEU A CA 1
ATOM 692 C C . LEU A 1 83 ? 17.501 -0.843 -4.214 1.00 18.77 82 LEU A C 1
ATOM 693 O O . LEU A 1 83 ? 18.323 -0.997 -5.082 1.00 20.16 82 LEU A O 1
ATOM 698 N N . LYS A 1 84 ? 17.844 -0.694 -2.938 1.00 18.66 83 LYS A N 1
ATOM 699 C CA . LYS A 1 84 ? 19.258 -0.768 -2.511 1.00 20.49 83 LYS A CA 1
ATOM 700 C C . LYS A 1 84 ? 19.819 -2.189 -2.698 1.00 17.38 83 LYS A C 1
ATOM 701 O O . LYS A 1 84 ? 20.917 -2.346 -3.239 1.00 18.50 83 LYS A O 1
ATOM 707 N N . ASN A 1 85 ? 19.025 -3.163 -2.318 1.00 17.18 84 ASN A N 1
ATOM 708 C CA . ASN A 1 85 ? 19.373 -4.582 -2.523 1.00 16.93 84 ASN A CA 1
ATOM 709 C C . ASN A 1 85 ? 19.513 -4.844 -4.022 1.00 17.04 84 ASN A C 1
ATOM 710 O O . ASN A 1 85 ? 20.495 -5.505 -4.437 1.00 17.12 84 ASN A O 1
ATOM 715 N N . CYS A 1 86 ? 18.635 -4.303 -4.844 1.00 15.81 85 CYS A N 1
ATOM 716 C CA . CYS A 1 86 ? 18.698 -4.533 -6.298 1.00 16.67 85 CYS A CA 1
ATOM 717 C C . CYS A 1 86 ? 20.003 -3.979 -6.839 1.00 17.37 85 CYS A C 1
ATOM 718 O O . CYS A 1 86 ? 20.656 -4.629 -7.663 1.00 16.16 85 CYS A O 1
ATOM 721 N N . GLN A 1 87 ? 20.381 -2.756 -6.446 1.00 16.09 86 GLN A N 1
ATOM 722 C CA . GLN A 1 87 ? 21.603 -2.138 -6.957 1.00 17.63 86 GLN A CA 1
ATOM 723 C C . GLN A 1 87 ? 22.814 -2.985 -6.537 1.00 18.44 86 GLN A C 1
ATOM 724 O O . GLN A 1 87 ? 23.733 -3.231 -7.348 1.00 18.40 86 GLN A O 1
ATOM 730 N N . GLU A 1 88 ? 22.809 -3.459 -5.301 1.00 17.20 87 GLU A N 1
ATOM 731 C CA A GLU A 1 88 ? 23.948 -4.289 -4.831 0.50 19.22 87 GLU A CA 1
ATOM 732 C CA B GLU A 1 88 ? 23.881 -4.349 -4.754 0.50 19.77 87 GLU A CA 1
ATOM 733 C C . GLU A 1 88 ? 23.972 -5.616 -5.604 1.00 18.13 87 GLU A C 1
ATOM 734 O O . GLU A 1 88 ? 25.058 -6.097 -5.864 1.00 18.57 87 GLU A O 1
ATOM 745 N N . PHE A 1 89 ? 22.833 -6.178 -5.982 1.00 15.94 88 PHE A N 1
ATOM 746 C CA . PHE A 1 89 ? 22.807 -7.458 -6.708 1.00 16.01 88 PHE A CA 1
ATOM 747 C C . PHE A 1 89 ? 23.288 -7.277 -8.129 1.00 15.91 88 PHE A C 1
ATOM 748 O O . PHE A 1 89 ? 24.069 -8.091 -8.621 1.00 16.23 88 PHE A O 1
ATOM 756 N N . LEU A 1 90 ? 22.794 -6.253 -8.807 1.00 15.22 89 LEU A N 1
ATOM 757 C CA A LEU A 1 90 ? 23.150 -6.011 -10.231 0.50 15.67 89 LEU A CA 1
ATOM 758 C CA B LEU A 1 90 ? 23.148 -6.032 -10.232 0.50 15.60 89 LEU A CA 1
ATOM 759 C C . LEU A 1 90 ? 24.592 -5.521 -10.334 1.00 17.44 89 LEU A C 1
ATOM 760 O O . LEU A 1 90 ? 25.149 -5.579 -11.441 1.00 18.00 89 LEU A O 1
ATOM 769 N N . ASP A 1 91 ? 25.195 -5.094 -9.234 1.00 16.87 90 ASP A N 1
ATOM 770 C CA . ASP A 1 91 ? 26.626 -4.710 -9.225 1.00 18.43 90 ASP A CA 1
ATOM 771 C C . ASP A 1 91 ? 27.504 -5.966 -9.314 1.00 17.65 90 ASP A C 1
ATOM 772 O O . ASP A 1 91 ? 28.701 -5.844 -9.603 1.00 20.48 90 ASP A O 1
ATOM 777 N N . LEU A 1 92 ? 26.978 -7.161 -9.010 1.00 17.86 91 LEU A N 1
ATOM 778 C CA . LEU A 1 92 ? 27.823 -8.399 -8.981 1.00 18.72 91 LEU A CA 1
ATOM 779 C C . LEU A 1 92 ? 28.096 -8.834 -10.409 1.00 18.82 91 LEU A C 1
ATOM 780 O O . LEU A 1 92 ? 27.184 -8.925 -11.234 1.00 18.44 91 LEU A O 1
ATOM 785 N N . PRO A 1 93 ? 29.374 -9.101 -10.807 1.00 21.89 92 PRO A N 1
ATOM 786 C CA . PRO A 1 93 ? 29.629 -9.344 -12.209 1.00 22.45 92 PRO A CA 1
ATOM 787 C C . PRO A 1 93 ? 29.084 -10.695 -12.670 1.00 19.24 92 PRO A C 1
ATOM 788 O O . PRO A 1 93 ? 28.885 -10.803 -13.839 1.00 21.51 92 PRO A O 1
ATOM 792 N N . GLU A 1 94 ? 28.819 -11.644 -11.778 1.00 19.34 93 GLU A N 1
ATOM 793 C CA . GLU A 1 94 ? 28.174 -12.901 -12.239 1.00 19.42 93 GLU A CA 1
ATOM 794 C C . GLU A 1 94 ? 26.672 -12.713 -12.500 1.00 17.41 93 GLU A C 1
ATOM 795 O O . GLU A 1 94 ? 26.017 -13.600 -13.061 1.00 18.04 93 GLU A O 1
ATOM 801 N N . VAL A 1 95 ? 26.096 -11.582 -12.100 1.00 16.22 94 VAL A N 1
ATOM 802 C CA . VAL A 1 95 ? 24.639 -11.377 -12.289 1.00 15.85 94 VAL A CA 1
ATOM 803 C C . VAL A 1 95 ? 24.404 -10.751 -13.665 1.00 15.46 94 VAL A C 1
ATOM 804 O O . VAL A 1 95 ? 23.564 -11.259 -14.420 1.00 16.63 94 VAL A O 1
ATOM 808 N N . ILE A 1 96 ? 25.054 -9.620 -13.942 1.00 16.49 95 ILE A N 1
ATOM 809 C CA . ILE A 1 96 ? 24.923 -8.880 -15.234 1.00 16.43 95 ILE A CA 1
ATOM 810 C C . ILE A 1 96 ? 26.304 -8.616 -15.798 1.00 16.21 95 ILE A C 1
ATOM 811 O O . ILE A 1 96 ? 27.162 -8.107 -15.069 1.00 17.74 95 ILE A O 1
ATOM 816 N N . ASN A 1 97 ? 26.488 -8.894 -17.086 1.00 15.61 96 ASN A N 1
ATOM 817 C CA . ASN A 1 97 ? 27.747 -8.515 -17.769 1.00 16.56 96 ASN A CA 1
ATOM 818 C C . ASN A 1 97 ? 27.554 -7.186 -18.478 1.00 15.69 96 ASN A C 1
ATOM 819 O O . ASN A 1 97 ? 27.064 -7.138 -19.632 1.00 15.58 96 ASN A O 1
ATOM 824 N N . TRP A 1 98 ? 27.919 -6.090 -17.826 1.00 17.07 97 TRP A N 1
ATOM 825 C CA . TRP A 1 98 ? 27.712 -4.733 -18.361 1.00 17.46 97 TRP A CA 1
ATOM 826 C C . TRP A 1 98 ? 28.688 -4.387 -19.496 1.00 17.28 97 TRP A C 1
ATOM 827 O O . TRP A 1 98 ? 28.552 -3.223 -20.007 1.00 17.97 97 TRP A O 1
ATOM 838 N N . LYS A 1 99 ? 29.598 -5.271 -19.858 1.00 17.59 98 LYS A N 1
ATOM 839 C CA .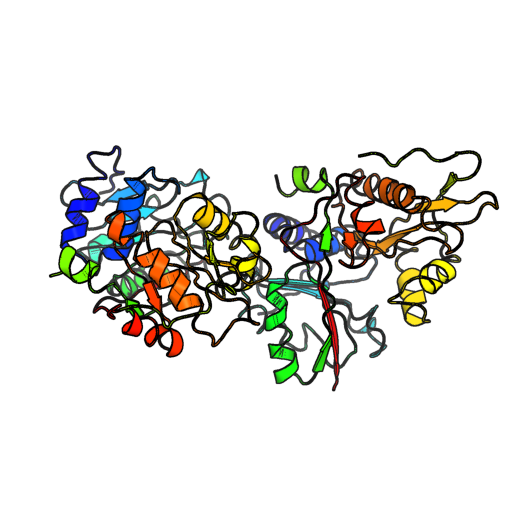 LYS A 1 99 ? 30.548 -5.003 -20.974 1.00 19.40 98 LYS A CA 1
ATOM 840 C C . LYS A 1 99 ? 29.888 -5.300 -22.304 1.00 20.61 98 LYS A C 1
ATOM 841 O O . LYS A 1 99 ? 30.520 -5.033 -23.342 1.00 22.48 98 LYS A O 1
ATOM 847 N N . GLN A 1 100 ? 28.675 -5.832 -22.340 1.00 15.96 99 GLN A N 1
ATOM 848 C CA . GLN A 1 100 ? 27.996 -6.142 -23.624 1.00 15.73 99 GLN A CA 1
ATOM 849 C C . GLN A 1 100 ? 26.883 -5.150 -23.891 1.00 14.40 99 GLN A C 1
ATOM 850 O O . GLN A 1 100 ? 26.386 -4.480 -22.967 1.00 15.97 99 GLN A O 1
ATOM 856 N N . HIS A 1 101 ? 26.472 -5.090 -25.156 1.00 15.02 100 HIS A N 1
ATOM 857 C CA . HIS A 1 101 ? 25.200 -4.442 -25.521 1.00 15.08 100 HIS A CA 1
ATOM 858 C C . HIS A 1 101 ? 24.076 -5.347 -25.045 1.00 15.58 100 HIS A C 1
ATOM 859 O O . HIS A 1 101 ? 24.061 -6.528 -25.417 1.00 15.77 100 HIS A O 1
ATOM 866 N N . LEU A 1 102 ? 23.223 -4.824 -24.183 1.00 14.08 101 LEU A N 1
ATOM 867 C CA . LEU A 1 102 ? 22.237 -5.660 -23.485 1.00 14.33 101 LEU A CA 1
ATOM 868 C C . LEU A 1 102 ? 20.930 -4.934 -23.328 1.00 14.50 101 LEU A C 1
ATOM 869 O O . LEU A 1 102 ? 20.830 -3.672 -23.503 1.00 14.96 101 LEU A O 1
ATOM 874 N N . GLN A 1 103 ? 19.917 -5.696 -22.994 1.00 14.19 102 GLN A N 1
ATOM 875 C CA . GLN A 1 103 ? 18.571 -5.196 -22.719 1.00 14.89 102 GLN A CA 1
ATOM 876 C C . GLN A 1 103 ? 18.184 -5.615 -21.314 1.00 13.60 102 GLN A C 1
ATOM 877 O O . GLN A 1 103 ? 18.239 -6.833 -21.032 1.00 15.18 102 GLN A O 1
ATOM 883 N N A ILE A 1 104 ? 17.776 -4.690 -20.463 0.50 13.82 103 ILE A N 1
ATOM 884 N N B ILE A 1 104 ? 17.711 -4.688 -20.481 0.50 13.53 103 ILE A N 1
ATOM 885 C CA A ILE A 1 104 ? 17.058 -5.070 -19.229 0.50 14.40 103 ILE A CA 1
ATOM 886 C CA B ILE A 1 104 ? 17.083 -4.994 -19.167 0.50 14.27 103 ILE A CA 1
ATOM 887 C C A ILE A 1 104 ? 15.600 -4.820 -19.502 0.50 14.02 103 ILE A C 1
ATOM 888 C C B ILE A 1 104 ? 15.594 -4.772 -19.353 0.50 14.20 103 ILE A C 1
ATOM 889 O O A ILE A 1 104 ? 15.245 -3.757 -20.039 0.50 13.07 103 ILE A O 1
ATOM 890 O O B ILE A 1 104 ? 15.176 -3.636 -19.629 0.50 13.78 103 ILE A O 1
ATOM 899 N N . GLN A 1 105 ? 14.781 -5.807 -19.173 1.00 13.68 104 GLN A N 1
ATOM 900 C CA . GLN A 1 105 ? 13.329 -5.673 -19.274 1.00 14.10 104 GLN A CA 1
ATOM 901 C C . GLN A 1 105 ? 12.694 -5.806 -17.915 1.00 14.58 104 GLN A C 1
ATOM 902 O O . GLN A 1 105 ? 13.032 -6.700 -17.152 1.00 14.92 104 GLN A O 1
ATOM 908 N N . SER A 1 106 ? 11.727 -4.936 -17.643 1.00 13.29 105 SER A N 1
ATOM 909 C CA . SER A 1 106 ? 10.940 -5.043 -16.401 1.00 14.22 105 SER A CA 1
ATOM 910 C C . SER A 1 106 ? 9.630 -4.288 -16.532 1.00 14.34 105 SER A C 1
ATOM 911 O O . SER A 1 106 ? 9.626 -3.208 -17.149 1.00 16.26 105 SER A O 1
ATOM 914 N N . THR A 1 107 ? 8.618 -4.745 -15.817 1.00 13.93 106 THR A N 1
ATOM 915 C CA . THR A 1 107 ? 7.385 -3.952 -15.618 1.00 13.79 106 THR A CA 1
ATOM 916 C C . THR A 1 107 ? 7.473 -3.168 -14.316 1.00 14.53 106 THR A C 1
ATOM 917 O O . THR A 1 107 ? 6.414 -2.730 -13.814 1.00 16.05 106 THR A O 1
ATOM 921 N N . GLN A 1 108 ? 8.689 -2.887 -13.856 1.00 14.89 107 GLN A N 1
ATOM 922 C CA . GLN A 1 108 ? 8.954 -2.130 -12.623 1.00 14.60 107 GLN A CA 1
ATOM 923 C C . GLN A 1 108 ? 9.752 -0.900 -12.966 1.00 15.33 107 GLN A C 1
ATOM 924 O O . GLN A 1 108 ? 10.990 -0.895 -12.990 1.00 14.74 107 GLN A O 1
ATOM 930 N N . SER A 1 109 ? 9.040 0.221 -13.190 1.00 14.89 108 SER A N 1
ATOM 931 C CA . SER A 1 109 ? 9.690 1.479 -13.593 1.00 15.67 108 SER A CA 1
ATOM 932 C C . SER A 1 109 ? 10.667 2.009 -12.539 1.00 14.75 108 SER A C 1
ATOM 933 O O . SER A 1 109 ? 11.609 2.718 -12.945 1.00 15.49 108 SER A O 1
ATOM 936 N N . SER A 1 110 ? 10.438 1.719 -11.259 1.00 15.47 109 SER A N 1
ATOM 937 C CA . SER A 1 110 ? 11.364 2.240 -10.210 1.00 15.46 109 SER A CA 1
ATOM 938 C C . SER A 1 110 ? 12.765 1.689 -10.379 1.00 16.50 109 SER A C 1
ATOM 939 O O . SER A 1 110 ? 13.698 2.271 -9.795 1.00 17.10 109 SER A O 1
ATOM 942 N N . LEU A 1 111 ? 12.998 0.621 -11.138 1.00 15.71 110 LEU A N 1
ATOM 943 C CA . LEU A 1 111 ? 14.362 0.151 -11.424 1.00 14.88 110 LEU A CA 1
ATOM 944 C C . LEU A 1 111 ? 15.133 1.197 -12.229 1.00 15.02 110 LEU A C 1
ATOM 945 O O . LEU A 1 111 ? 16.355 1.101 -12.324 1.00 16.08 110 LEU A O 1
ATOM 950 N N . ASN A 1 112 ? 14.472 2.189 -12.820 1.00 15.33 111 ASN A N 1
ATOM 951 C CA . ASN A 1 112 ? 15.174 3.245 -13.581 1.00 15.95 111 ASN A CA 1
ATOM 952 C C . ASN A 1 112 ? 16.292 3.879 -12.754 1.00 18.11 111 ASN A C 1
ATOM 953 O O . ASN A 1 112 ? 17.358 4.061 -13.303 1.00 18.07 111 ASN A O 1
ATOM 958 N N . GLU A 1 113 ? 16.022 4.208 -11.491 1.00 19.78 112 GLU A N 1
ATOM 959 C CA . GLU A 1 113 ? 17.067 4.892 -10.713 1.00 22.33 112 GLU A CA 1
ATOM 960 C C . GLU A 1 113 ? 18.183 3.910 -10.413 1.00 18.71 112 GLU A C 1
ATOM 961 O O . GLU A 1 113 ? 19.313 4.369 -10.416 1.00 19.15 112 GLU A O 1
ATOM 967 N N . VAL A 1 114 ? 17.910 2.624 -10.250 1.00 18.74 113 VAL A N 1
ATOM 968 C CA . VAL A 1 114 ? 18.987 1.622 -10.007 1.00 17.49 113 VAL A CA 1
ATOM 969 C C . VAL A 1 114 ? 19.885 1.539 -11.244 1.00 16.31 113 VAL A C 1
ATOM 970 O O . VAL A 1 114 ? 21.117 1.573 -11.178 1.00 17.49 113 VAL A O 1
ATOM 974 N N . ILE A 1 115 ? 19.262 1.484 -12.418 1.00 16.21 114 ILE A N 1
ATOM 975 C CA A ILE A 1 115 ? 20.033 1.366 -13.669 0.50 15.32 114 ILE A CA 1
ATOM 976 C CA B ILE A 1 115 ? 20.023 1.375 -13.698 0.50 16.34 114 ILE A CA 1
ATOM 977 C C . ILE A 1 115 ? 20.823 2.660 -13.928 1.00 16.05 114 ILE A C 1
ATOM 978 O O . ILE A 1 115 ? 21.948 2.553 -14.359 1.00 17.04 114 ILE A O 1
ATOM 987 N N . GLN A 1 116 ? 20.211 3.817 -13.675 1.00 16.92 115 GLN A N 1
ATOM 988 C CA . GLN A 1 116 ? 20.959 5.097 -13.865 1.00 17.38 115 GLN A CA 1
ATOM 989 C C . GLN A 1 116 ? 22.134 5.117 -12.880 1.00 18.23 115 GLN A C 1
ATOM 990 O O . GLN A 1 116 ? 23.213 5.588 -13.233 1.00 19.14 115 GLN A O 1
ATOM 996 N N . ASN A 1 117 ? 21.969 4.613 -11.671 1.00 17.78 116 ASN A N 1
ATOM 997 C CA . ASN A 1 117 ? 23.067 4.631 -10.662 1.00 18.10 116 ASN A CA 1
ATOM 998 C C . ASN A 1 117 ? 24.170 3.722 -11.147 1.00 17.77 116 ASN A C 1
ATOM 999 O O . ASN A 1 117 ? 25.360 4.040 -11.065 1.00 20.41 116 ASN A O 1
ATOM 1004 N N . LEU A 1 118 ? 23.821 2.527 -11.646 1.00 18.23 117 LEU A N 1
ATOM 1005 C CA . LEU A 1 118 ? 24.852 1.600 -12.139 1.00 17.91 117 LEU A CA 1
ATOM 1006 C C . LEU A 1 118 ? 25.503 2.048 -13.441 1.00 17.56 117 LEU A C 1
ATOM 1007 O O . LEU A 1 118 ? 26.674 1.748 -13.638 1.00 19.19 117 LEU A O 1
ATOM 1012 N N . ALA A 1 119 ? 24.820 2.815 -14.297 1.00 17.45 118 ALA A N 1
ATOM 1013 C CA . ALA A 1 119 ? 25.452 3.397 -15.488 1.00 17.65 118 ALA A CA 1
ATOM 1014 C C . ALA A 1 119 ? 26.675 4.228 -15.071 1.00 17.90 118 ALA A C 1
ATOM 1015 O O . ALA A 1 119 ? 27.700 4.137 -15.732 1.00 20.18 118 ALA A O 1
ATOM 1017 N N . ALA A 1 120 ? 26.543 4.909 -13.938 1.00 19.98 119 ALA A N 1
ATOM 1018 C CA . ALA A 1 120 ? 27.607 5.801 -13.413 1.00 22.00 119 ALA A CA 1
ATOM 1019 C C . ALA A 1 120 ? 28.734 4.982 -12.792 1.00 25.79 119 ALA A C 1
ATOM 1020 O O . ALA A 1 120 ? 29.871 5.487 -12.812 1.00 32.27 119 ALA A O 1
ATOM 1022 N N . THR A 1 121 ? 28.485 3.783 -12.257 1.00 20.97 120 THR A N 1
ATOM 1023 C CA . THR A 1 121 ? 29.560 3.003 -11.617 1.00 21.16 120 THR A CA 1
ATOM 1024 C C . THR A 1 121 ? 30.135 1.941 -12.548 1.00 20.79 120 THR A C 1
ATOM 1025 O O . THR A 1 121 ? 31.256 1.469 -12.274 1.00 25.44 120 THR A O 1
ATOM 1029 N N . LYS A 1 122 ? 29.423 1.568 -13.619 1.00 20.43 121 LYS A N 1
ATOM 1030 C CA . LYS A 1 122 ? 29.793 0.410 -14.478 1.00 19.85 121 LYS A CA 1
ATOM 1031 C C . LYS A 1 122 ? 30.150 0.842 -15.889 1.00 21.77 121 LYS A C 1
ATOM 1032 O O . LYS A 1 122 ? 30.289 -0.014 -16.780 1.00 22.09 121 LYS A O 1
ATOM 1038 N N . SER A 1 123 ? 30.264 2.151 -16.122 1.00 19.72 122 SER A N 1
ATOM 1039 C CA A SER A 1 123 ? 30.762 2.686 -17.408 0.50 21.12 122 SER A CA 1
ATOM 1040 C CA B SER A 1 123 ? 30.758 2.690 -17.412 0.50 21.04 122 SER A CA 1
ATOM 1041 C C . SER A 1 123 ? 29.869 2.226 -18.568 1.00 20.75 122 SER A C 1
ATOM 1042 O O . SER A 1 123 ? 30.394 1.768 -19.578 1.00 21.77 122 SER A O 1
ATOM 1047 N N . PHE A 1 124 ? 28.571 2.437 -18.453 1.00 18.22 123 PHE A N 1
ATOM 1048 C CA . PHE A 1 124 ? 27.682 2.183 -19.607 1.00 18.49 123 PHE A CA 1
ATOM 1049 C C . PHE A 1 124 ? 26.744 3.369 -19.797 1.00 17.76 123 PHE A C 1
ATOM 1050 O O . PHE A 1 124 ? 26.598 4.195 -18.887 1.00 19.92 123 PHE A O 1
ATOM 1058 N N . LYS A 1 125 ? 26.157 3.448 -20.977 1.00 18.51 124 LYS A N 1
ATOM 1059 C CA . LYS A 1 125 ? 25.090 4.423 -21.242 1.00 18.94 124 LYS A CA 1
ATOM 1060 C C . LYS A 1 125 ? 23.792 3.684 -21.542 1.00 17.91 124 LYS A C 1
ATOM 1061 O O . LYS A 1 125 ? 23.817 2.502 -21.946 1.00 20.18 124 LYS A O 1
ATOM 1067 N N . VAL A 1 126 ? 22.711 4.372 -21.314 1.00 17.82 125 VAL A N 1
ATOM 1068 C CA A VAL A 1 126 ? 21.338 3.808 -21.251 0.50 17.17 125 VAL A CA 1
ATOM 1069 C CA B VAL A 1 126 ? 21.369 3.764 -21.311 0.50 18.52 125 VAL A CA 1
ATOM 1070 C C . VAL A 1 126 ? 20.416 4.606 -22.139 1.00 19.61 125 VAL A C 1
ATOM 1071 O O . VAL A 1 126 ? 20.407 5.869 -21.985 1.00 21.77 125 VAL A O 1
ATOM 1078 N N . LYS A 1 127 ? 19.593 3.923 -22.897 1.00 18.92 126 LYS A N 1
ATOM 1079 C CA . LYS A 1 127 ? 18.419 4.488 -23.572 1.00 19.30 126 LYS A CA 1
ATOM 1080 C C . LYS A 1 127 ? 17.195 3.676 -23.161 1.00 17.86 126 LYS A C 1
ATOM 1081 O O . LYS A 1 127 ? 17.217 2.407 -23.319 1.00 19.08 126 LYS A O 1
ATOM 1087 N N . ARG A 1 128 ? 16.232 4.317 -22.538 1.00 17.85 127 ARG A N 1
ATOM 1088 C CA . ARG A 1 128 ? 15.029 3.679 -21.956 1.00 16.86 127 ARG A CA 1
ATOM 1089 C C . ARG A 1 128 ? 13.889 3.782 -22.936 1.00 18.58 127 ARG A C 1
ATOM 1090 O O . ARG A 1 128 ? 13.553 4.923 -23.403 1.00 20.04 127 ARG A O 1
ATOM 1098 N N . SER A 1 129 ? 13.262 2.650 -23.209 1.00 18.01 128 SER A N 1
ATOM 1099 C CA A SER A 1 129 ? 11.950 2.613 -23.886 0.50 18.20 128 SER A CA 1
ATOM 1100 C CA B SER A 1 129 ? 11.963 2.520 -23.915 0.50 19.92 128 SER A CA 1
ATOM 1101 C C . SER A 1 129 ? 10.870 2.313 -22.864 1.00 18.28 128 SER A C 1
ATOM 1102 O O . SER A 1 129 ? 10.950 1.286 -22.179 1.00 19.35 128 SER A O 1
ATOM 1107 N N . LYS A 1 130 ? 9.933 3.225 -22.698 1.00 19.15 129 LYS A N 1
ATOM 1108 C CA . LYS A 1 130 ? 8.836 3.083 -21.750 1.00 19.95 129 LYS A CA 1
ATOM 1109 C C . LYS A 1 130 ? 7.560 3.032 -22.580 1.00 19.53 129 LYS A C 1
ATOM 1110 O O . LYS A 1 130 ? 7.319 3.965 -23.380 1.00 23.28 129 LYS A O 1
ATOM 1116 N N . ASN A 1 131 ? 6.745 2.026 -22.396 1.00 17.91 130 ASN A N 1
ATOM 1117 C CA A ASN A 1 131 ? 5.472 1.881 -23.137 0.50 17.95 130 ASN A CA 1
ATOM 1118 C CA B ASN A 1 131 ? 5.467 1.874 -23.135 0.50 18.34 130 ASN A CA 1
ATOM 1119 C C . ASN A 1 131 ? 4.341 1.583 -22.151 1.00 16.14 130 ASN A C 1
ATOM 1120 O O . ASN A 1 131 ? 4.577 1.260 -21.001 1.00 17.21 130 ASN A O 1
ATOM 1129 N N . ILE A 1 132 ? 3.115 1.705 -22.625 1.00 17.24 131 ILE A N 1
ATOM 1130 C CA . ILE A 1 132 ? 1.928 1.347 -21.839 1.00 17.34 131 ILE A CA 1
ATOM 1131 C C . ILE A 1 132 ? 1.863 -0.170 -21.719 1.00 16.52 131 ILE A C 1
ATOM 1132 O O . ILE A 1 132 ? 1.962 -0.825 -22.768 1.00 17.77 131 ILE A O 1
ATOM 1137 N N . LEU A 1 133 ? 1.653 -0.672 -20.528 1.00 16.82 132 LEU A N 1
ATOM 1138 C CA . LEU A 1 133 ? 1.458 -2.104 -20.258 1.00 16.24 132 LEU A CA 1
ATOM 1139 C C . LEU A 1 133 ? -0.026 -2.410 -20.287 1.00 17.76 132 LEU A C 1
ATOM 1140 O O . LEU A 1 133 ? -0.767 -1.755 -19.539 1.00 17.63 132 LEU A O 1
ATOM 1145 N N . TYR A 1 134 ? -0.430 -3.363 -21.119 1.00 17.67 133 TYR A N 1
ATOM 1146 C CA . TYR A 1 134 ? -1.828 -3.857 -21.172 1.00 17.79 133 TYR A CA 1
ATOM 1147 C C . TYR A 1 134 ? -1.863 -5.260 -20.620 1.00 17.53 133 TYR A C 1
ATOM 1148 O O . TYR A 1 134 ? -0.926 -6.073 -20.870 1.00 17.91 133 TYR A O 1
ATOM 1157 N N . MET A 1 135 ? -2.971 -5.615 -19.987 1.00 17.95 134 MET A N 1
ATOM 1158 C CA A MET A 1 135 ? -3.286 -7.018 -19.658 0.50 17.09 134 MET A CA 1
ATOM 1159 C CA B MET A 1 135 ? -3.299 -6.995 -19.582 0.50 19.69 134 MET A CA 1
ATOM 1160 C C . MET A 1 135 ? -4.740 -7.286 -20.025 1.00 18.50 134 MET A C 1
ATOM 1161 O O . MET A 1 135 ? -5.570 -6.342 -20.001 1.00 19.74 134 MET A O 1
ATOM 1170 N N . ALA A 1 136 ? -5.012 -8.519 -20.392 1.00 18.94 135 ALA A N 1
ATOM 1171 C CA . ALA A 1 136 ? -6.403 -8.934 -20.653 1.00 19.58 135 ALA A CA 1
ATOM 1172 C C . ALA A 1 136 ? -7.212 -8.790 -19.363 1.00 19.83 135 ALA A C 1
ATOM 1173 O O . ALA A 1 136 ? -6.717 -9.131 -18.298 1.00 19.36 135 ALA A O 1
ATOM 1175 N N A SER A 1 137 ? -8.465 -8.338 -19.495 0.50 20.84 136 SER A N 1
ATOM 1176 N N B SER A 1 137 ? -8.468 -8.356 -19.507 0.50 21.36 136 SER A N 1
ATOM 1177 C CA A SER A 1 137 ? -9.434 -8.301 -18.369 0.50 21.78 136 SER A CA 1
ATOM 1178 C CA B SER A 1 137 ? -9.431 -8.285 -18.381 0.50 22.77 136 SER A CA 1
ATOM 1179 C C A SER A 1 137 ? -9.453 -9.666 -17.682 0.50 22.72 136 SER A C 1
ATOM 1180 C C B SER A 1 137 ? -9.514 -9.649 -17.698 0.50 23.46 136 SER A C 1
ATOM 1181 O O A SER A 1 137 ? -9.399 -9.755 -16.436 0.50 20.68 136 SER A O 1
ATOM 1182 O O B SER A 1 137 ? -9.570 -9.704 -16.461 0.50 22.92 136 SER A O 1
ATOM 1187 N N . GLU A 1 138 ? -9.471 -10.723 -18.486 1.00 22.25 137 GLU A N 1
ATOM 1188 C CA . GLU A 1 138 ? -9.540 -12.107 -17.964 1.00 22.56 137 GLU A CA 1
ATOM 1189 C C . GLU A 1 138 ? -8.306 -12.403 -17.109 1.00 21.95 137 GLU A C 1
ATOM 1190 O O . GLU A 1 138 ? -8.445 -12.979 -16.065 1.00 22.61 137 GLU A O 1
ATOM 1196 N N . THR A 1 139 ? -7.116 -11.973 -17.520 1.00 19.85 138 THR A N 1
ATOM 1197 C CA . THR A 1 139 ? -5.904 -12.238 -16.740 1.00 20.14 138 THR A CA 1
ATOM 1198 C C . THR A 1 139 ? -5.951 -11.402 -15.443 1.00 20.01 138 THR A C 1
ATOM 1199 O O . THR A 1 139 ? -5.526 -11.925 -14.429 1.00 23.83 138 THR A O 1
ATOM 1203 N N . ILE A 1 140 ? -6.386 -10.153 -15.532 1.00 20.54 139 ILE A N 1
ATOM 1204 C CA . ILE A 1 140 ? -6.513 -9.248 -14.347 1.00 22.98 139 ILE A CA 1
ATOM 1205 C C . ILE A 1 140 ? -7.409 -9.941 -13.324 1.00 23.48 139 ILE A C 1
ATOM 1206 O O . ILE A 1 140 ? -7.045 -10.046 -12.139 1.00 24.62 139 ILE A O 1
ATOM 1211 N N . LYS A 1 141 ? -8.547 -10.491 -13.757 1.00 23.03 140 LYS A N 1
ATOM 1212 C CA . LYS A 1 141 ? -9.472 -11.101 -12.759 1.00 23.94 140 LYS A CA 1
ATOM 1213 C C . LYS A 1 141 ? -8.842 -12.292 -12.050 1.00 24.41 140 LYS A C 1
ATOM 1214 O O . LYS A 1 141 ? -9.157 -12.507 -10.893 1.00 27.69 140 LYS A O 1
ATOM 1220 N N . GLU A 1 142 ? -7.985 -13.066 -12.697 1.00 23.94 141 GLU A N 1
ATOM 1221 C CA . GLU A 1 142 ? -7.402 -14.291 -12.110 1.00 27.97 141 GLU A CA 1
ATOM 1222 C C . GLU A 1 142 ? -6.161 -13.930 -11.276 1.00 28.81 141 GLU A C 1
ATOM 1223 O O . GLU A 1 142 ? -6.030 -14.447 -10.172 1.00 31.54 141 GLU A O 1
ATOM 1229 N N . LEU A 1 143 ? -5.298 -13.053 -11.779 1.00 27.14 142 LEU A N 1
ATOM 1230 C CA . LEU A 1 143 ? -3.946 -12.851 -11.184 1.00 29.40 142 LEU A CA 1
ATOM 1231 C C . LEU A 1 143 ? -3.893 -11.655 -10.240 1.00 31.37 142 LEU A C 1
ATOM 1232 O O . LEU A 1 143 ? -3.108 -11.766 -9.268 1.00 37.33 142 LEU A O 1
ATOM 1237 N N . THR A 1 144 ? -4.647 -10.588 -10.504 1.00 28.50 143 THR A N 1
ATOM 1238 C CA . THR A 1 144 ? -4.640 -9.299 -9.744 1.00 31.43 143 THR A CA 1
ATOM 1239 C C . THR A 1 144 ? -6.045 -8.755 -9.464 1.00 34.40 143 THR A C 1
ATOM 1240 O O . THR A 1 144 ? -6.424 -7.689 -9.954 1.00 31.74 143 THR A O 1
ATOM 1244 N N . PRO A 1 145 ? -6.861 -9.501 -8.708 1.00 35.06 144 PRO A N 1
ATOM 1245 C CA . PRO A 1 145 ? -8.189 -9.020 -8.309 1.00 42.60 144 PRO A CA 1
ATOM 1246 C C . PRO A 1 145 ? -8.120 -8.065 -7.104 1.00 42.70 144 PRO A C 1
ATOM 1247 O O . PRO A 1 145 ? -7.857 -6.889 -7.341 1.00 49.23 144 PRO A O 1
ATOM 1251 N N . GLY A 1 158 ? -15.640 -8.640 -26.454 1.00 41.74 157 GLY A N 1
ATOM 1252 C CA . GLY A 1 158 ? -14.222 -8.294 -26.712 1.00 38.37 157 GLY A CA 1
ATOM 1253 C C . GLY A 1 158 ? -13.700 -8.879 -28.020 1.00 37.21 157 GLY A C 1
ATOM 1254 O O . GLY A 1 158 ? -12.504 -9.205 -28.093 1.00 28.50 157 GLY A O 1
ATOM 1255 N N . LYS A 1 159 ? -14.540 -8.989 -29.057 1.00 35.94 158 LYS A N 1
ATOM 1256 C CA . LYS A 1 159 ? -14.215 -9.754 -30.293 1.00 33.97 158 LYS A CA 1
ATOM 1257 C C . LYS A 1 159 ? -13.756 -8.837 -31.430 1.00 36.09 158 LYS A C 1
ATOM 1258 O O . LYS A 1 159 ? -14.110 -7.665 -31.500 1.00 33.72 158 LYS A O 1
ATOM 1264 N N . PRO A 1 160 ? -12.951 -9.352 -32.378 1.00 34.50 159 PRO A N 1
ATOM 1265 C CA . PRO A 1 160 ? -12.590 -8.596 -33.578 1.00 36.54 159 PRO A CA 1
ATOM 1266 C C . PRO A 1 160 ? -13.815 -8.210 -34.426 1.00 37.61 159 PRO A C 1
ATOM 1267 O O . PRO A 1 160 ? -14.827 -8.822 -34.231 1.00 34.17 159 PRO A O 1
ATOM 1271 N N . LYS A 1 161 ? -13.682 -7.233 -35.336 1.00 40.52 160 LYS A N 1
ATOM 1272 C CA . LYS A 1 161 ? -14.713 -6.934 -36.372 1.00 39.61 160 LYS A CA 1
ATOM 1273 C C . LYS A 1 161 ? -14.685 -8.095 -37.375 1.00 40.58 160 LYS A C 1
ATOM 1274 O O . LYS A 1 161 ? -13.575 -8.621 -37.616 1.00 41.77 160 LYS A O 1
ATOM 1280 N N . ALA A 1 162 ? -15.842 -8.487 -37.928 1.00 37.96 161 ALA A N 1
ATOM 1281 C CA . ALA A 1 162 ? -15.984 -9.572 -38.935 1.00 36.99 161 ALA A CA 1
ATOM 1282 C C . ALA A 1 162 ? -15.108 -9.291 -40.160 1.00 33.51 161 ALA A C 1
ATOM 1283 O O . ALA A 1 162 ? -15.076 -8.126 -40.634 1.00 35.22 161 ALA A O 1
ATOM 1285 N N . ILE A 1 163 ? -14.426 -10.320 -40.671 1.00 35.10 162 ILE A N 1
ATOM 1286 C CA . ILE A 1 163 ? -13.760 -10.285 -42.002 1.00 36.98 162 ILE A CA 1
ATOM 1287 C C . ILE A 1 163 ? -14.252 -11.489 -42.811 1.00 34.79 162 ILE A C 1
ATOM 1288 O O . ILE A 1 163 ? -14.791 -12.455 -42.227 1.00 39.44 162 ILE A O 1
ATOM 1293 N N . ASP A 1 164 ? -13.974 -11.446 -44.106 1.00 36.88 163 ASP A N 1
ATOM 1294 C CA . ASP A 1 164 ? -14.441 -12.448 -45.088 1.00 35.37 163 ASP A CA 1
ATOM 1295 C C . ASP A 1 164 ? -13.632 -13.734 -44.921 1.00 34.41 163 ASP A C 1
ATOM 1296 O O . ASP A 1 164 ? -12.430 -13.747 -45.167 1.00 29.64 163 ASP A O 1
ATOM 1301 N N . PRO A 1 165 ? -14.252 -14.855 -44.492 1.00 33.89 164 PRO A N 1
ATOM 1302 C CA . PRO A 1 165 ? -13.535 -16.120 -44.289 1.00 34.01 164 PRO A CA 1
ATOM 1303 C C . PRO A 1 165 ? -13.050 -16.796 -45.585 1.00 32.04 164 PRO A C 1
ATOM 1304 O O . PRO A 1 165 ? -12.242 -17.705 -45.502 1.00 37.93 164 PRO A O 1
ATOM 1308 N N . GLU A 1 166 ? -13.557 -16.354 -46.736 1.00 33.16 165 GLU A N 1
ATOM 1309 C CA . GLU A 1 166 ? -13.090 -16.817 -48.066 1.00 33.64 165 GLU A CA 1
ATOM 1310 C C . GLU A 1 166 ? -11.801 -16.072 -48.424 1.00 29.55 165 GLU A C 1
ATOM 1311 O O . GLU A 1 166 ? -11.053 -16.612 -49.244 1.00 35.05 165 GLU A O 1
ATOM 1317 N N . MET A 1 167 ? -11.537 -14.901 -47.807 1.00 28.70 166 MET A N 1
ATOM 1318 C CA . MET A 1 167 ? -10.365 -14.035 -48.092 1.00 26.04 166 MET A CA 1
ATOM 1319 C C . MET A 1 167 ? -9.209 -14.391 -47.150 1.00 26.16 166 MET A C 1
ATOM 1320 O O . MET A 1 167 ? -8.073 -14.409 -47.608 1.00 26.48 166 MET A O 1
ATOM 1325 N N . PHE A 1 168 ? -9.508 -14.654 -45.879 1.00 24.48 167 PHE A N 1
ATOM 1326 C CA . PHE A 1 168 ? -8.492 -14.733 -44.803 1.00 25.59 167 PHE A CA 1
ATOM 1327 C C . PHE A 1 168 ? -8.718 -16.014 -44.009 1.00 26.72 167 PHE A C 1
ATOM 1328 O O . PHE A 1 168 ? -9.883 -16.392 -43.733 1.00 31.84 167 PHE A O 1
ATOM 1336 N N . LYS A 1 169 ? -7.641 -16.723 -43.713 1.00 26.15 168 LYS A N 1
ATOM 1337 C CA . LYS A 1 169 ? -7.663 -17.980 -42.939 1.00 25.31 168 LYS A CA 1
ATOM 1338 C C . LYS A 1 169 ? -6.657 -17.806 -41.809 1.00 24.00 168 LYS A C 1
ATOM 1339 O O . LYS A 1 169 ? -5.574 -17.277 -42.022 1.00 23.19 168 LYS A O 1
ATOM 1345 N N . LEU A 1 170 ? -7.024 -18.306 -40.659 1.00 25.09 169 LEU A N 1
ATOM 1346 C CA . LEU A 1 170 ? -6.133 -18.320 -39.481 1.00 24.06 169 LEU A CA 1
ATOM 1347 C C . LEU A 1 170 ? -5.148 -19.474 -39.625 1.00 22.89 169 LEU A C 1
ATOM 1348 O O . LEU A 1 170 ? -5.533 -20.622 -39.982 1.00 25.95 169 LEU A O 1
ATOM 1353 N N . SER A 1 171 ? -3.890 -19.214 -39.296 1.00 20.89 170 SER A N 1
ATOM 1354 C CA . SER A 1 171 ? -2.826 -20.220 -39.278 1.00 19.90 170 SER A CA 1
ATOM 1355 C C . SER A 1 171 ? -1.772 -19.765 -38.271 1.00 20.25 170 SER A C 1
ATOM 1356 O O . SER A 1 171 ? -2.094 -18.922 -37.398 1.00 20.21 170 SER A O 1
ATOM 1359 N N . SER A 1 172 ? -0.623 -20.383 -38.358 1.00 22.85 171 SER A N 1
ATOM 1360 C CA A SER A 1 172 ? 0.564 -19.892 -37.624 0.50 22.90 171 SER A CA 1
ATOM 1361 C CA B SER A 1 172 ? 0.595 -19.984 -37.610 0.50 23.13 171 SER A CA 1
ATOM 1362 C C . SER A 1 172 ? 1.679 -19.616 -38.619 1.00 23.99 171 SER A C 1
ATOM 1363 O O . SER A 1 172 ? 1.631 -20.094 -39.728 1.00 23.65 171 SER A O 1
ATOM 1368 N N . VAL A 1 173 ? 2.614 -18.762 -38.237 1.00 22.78 172 VAL A N 1
ATOM 1369 C CA . VAL A 1 173 ? 3.744 -18.345 -39.107 1.00 22.13 172 VAL A CA 1
ATOM 1370 C C . VAL A 1 173 ? 4.710 -19.518 -39.163 1.00 24.62 172 VAL A C 1
ATOM 1371 O O . VAL A 1 173 ? 5.168 -20.015 -38.142 1.00 26.13 172 VAL A O 1
ATOM 1375 N N . ASP A 1 174 ? 5.001 -19.961 -40.372 1.00 26.07 173 ASP A N 1
ATOM 1376 C CA . ASP A 1 174 ? 6.051 -20.978 -40.578 1.00 29.51 173 ASP A CA 1
ATOM 1377 C C . ASP A 1 174 ? 7.390 -20.322 -40.224 1.00 30.19 173 ASP A C 1
ATOM 1378 O O . ASP A 1 174 ? 7.575 -19.157 -40.533 1.00 28.92 173 ASP A O 1
ATOM 1383 N N . PRO A 1 175 ? 8.364 -21.006 -39.585 1.00 29.88 174 PRO A N 1
ATOM 1384 C CA . PRO A 1 175 ? 9.695 -20.431 -39.380 1.00 31.06 174 PRO A CA 1
ATOM 1385 C C . PRO A 1 175 ? 10.321 -19.886 -40.684 1.00 30.62 174 PRO A C 1
ATOM 1386 O O . PRO A 1 175 ? 11.096 -18.941 -40.605 1.00 31.22 174 PRO A O 1
ATOM 1390 N N . SER A 1 176 ? 9.945 -20.441 -41.836 1.00 33.32 175 SER A N 1
ATOM 1391 C CA . SER A 1 176 ? 10.417 -20.006 -43.178 1.00 34.73 175 SER A CA 1
ATOM 1392 C C . SER A 1 176 ? 9.871 -18.619 -43.542 1.00 34.48 175 SER A C 1
ATOM 1393 O O . SER A 1 176 ? 10.368 -18.049 -44.503 1.00 32.91 175 SER A O 1
ATOM 1396 N N . HIS A 1 177 ? 8.874 -18.097 -42.824 1.00 30.53 176 HIS A N 1
ATOM 1397 C CA . HIS A 1 177 ? 8.292 -16.744 -43.045 1.00 28.99 176 HIS A CA 1
ATOM 1398 C C . HIS A 1 177 ? 8.640 -15.817 -41.875 1.00 23.53 176 HIS A C 1
ATOM 1399 O O . HIS A 1 177 ? 8.063 -14.709 -41.783 1.00 24.91 176 HIS A O 1
ATOM 1406 N N . ALA A 1 178 ? 9.655 -16.153 -41.071 1.00 22.46 177 ALA A N 1
ATOM 1407 C CA . ALA A 1 178 ? 10.185 -15.251 -40.026 1.00 22.47 177 ALA A CA 1
ATOM 1408 C C . ALA A 1 178 ? 10.596 -13.938 -40.680 1.00 21.14 177 ALA A C 1
ATOM 1409 O O . ALA A 1 178 ? 10.525 -12.894 -40.061 1.00 21.85 177 ALA A O 1
ATOM 1411 N N . ALA A 1 179 ? 11.156 -14.027 -41.900 1.00 21.37 178 ALA A N 1
ATOM 1412 C CA . ALA A 1 179 ? 11.724 -12.885 -42.592 1.00 21.80 178 ALA A CA 1
ATOM 1413 C C . ALA A 1 179 ? 10.675 -11.789 -42.742 1.00 18.74 178 ALA A C 1
ATOM 1414 O O . ALA A 1 179 ? 10.991 -10.625 -42.640 1.00 20.38 178 ALA A O 1
ATOM 1416 N N . VAL A 1 180 ? 9.420 -12.141 -43.032 1.00 19.31 179 VAL A N 1
ATOM 1417 C CA . VAL A 1 180 ? 8.389 -11.096 -43.195 1.00 19.35 179 VAL A CA 1
ATOM 1418 C C . VAL A 1 180 ? 8.121 -10.384 -41.878 1.00 18.83 179 VAL A C 1
ATOM 1419 O O . VAL A 1 180 ? 7.913 -9.188 -41.853 1.00 19.18 179 VAL A O 1
ATOM 1423 N N . VAL A 1 181 ? 8.049 -11.128 -40.785 1.00 17.99 180 VAL A N 1
ATOM 1424 C CA . VAL A 1 181 ? 7.816 -10.491 -39.462 1.00 17.61 180 VAL A CA 1
ATOM 1425 C C . VAL A 1 181 ? 8.964 -9.509 -39.170 1.00 17.29 180 VAL A C 1
ATOM 1426 O O . VAL A 1 181 ? 8.760 -8.400 -38.713 1.00 18.82 180 VAL A O 1
ATOM 1430 N N . ASN A 1 182 ? 10.170 -9.988 -39.406 1.00 17.21 181 ASN A N 1
ATOM 1431 C CA . ASN A 1 182 ? 11.381 -9.182 -39.105 1.00 18.58 181 ASN A CA 1
ATOM 1432 C C . ASN A 1 182 ? 11.486 -7.939 -39.998 1.00 18.75 181 ASN A C 1
ATOM 1433 O O . ASN A 1 182 ? 11.901 -6.873 -39.540 1.00 19.68 181 ASN A O 1
ATOM 1438 N N . ARG A 1 183 ? 11.074 -8.120 -41.252 1.00 20.28 182 ARG A N 1
ATOM 1439 C CA . ARG A 1 183 ? 11.104 -7.082 -42.300 1.00 21.86 182 ARG A CA 1
ATOM 1440 C C . ARG A 1 183 ? 10.318 -5.873 -41.803 1.00 21.96 182 ARG A C 1
ATOM 1441 O O . ARG A 1 183 ? 10.731 -4.711 -42.032 1.00 22.04 182 ARG A O 1
ATOM 1449 N N . PHE A 1 184 ? 9.205 -6.058 -41.082 1.00 19.52 183 PHE A N 1
ATOM 1450 C CA . PHE A 1 184 ? 8.294 -4.989 -40.652 1.00 21.23 183 PHE A CA 1
ATOM 1451 C C . PHE A 1 184 ? 8.367 -4.695 -39.143 1.00 19.88 183 PHE A C 1
ATOM 1452 O O . PHE A 1 184 ? 7.648 -3.868 -38.635 1.00 23.61 183 PHE A O 1
ATOM 1460 N N . TRP A 1 185 ? 9.300 -5.317 -38.406 1.00 19.65 184 TRP A N 1
ATOM 1461 C CA . TRP A 1 185 ? 9.477 -5.044 -36.962 1.00 19.66 184 TRP A CA 1
ATOM 1462 C C . TRP A 1 185 ? 10.349 -3.784 -36.822 1.00 19.02 184 TRP A C 1
ATOM 1463 O O . TRP A 1 185 ? 11.499 -3.842 -37.258 1.00 21.90 184 TRP A O 1
ATOM 1474 N N . LEU A 1 186 ? 9.821 -2.727 -36.232 1.00 23.47 185 LEU A N 1
ATOM 1475 C CA . LEU A 1 186 ? 10.588 -1.450 -36.262 1.00 25.98 185 LEU A CA 1
ATOM 1476 C C . LEU A 1 186 ? 11.694 -1.474 -35.193 1.00 26.72 185 LEU A C 1
ATOM 1477 O O . LEU A 1 186 ? 12.463 -0.545 -35.153 1.00 31.73 185 LEU A O 1
ATOM 1482 N N . PHE A 1 187 ? 11.846 -2.529 -34.391 1.00 22.37 186 PHE A N 1
ATOM 1483 C CA . PHE A 1 187 ? 13.062 -2.689 -33.551 1.00 20.81 186 PHE A CA 1
ATOM 1484 C C . PHE A 1 187 ? 13.901 -3.835 -34.089 1.00 18.16 186 PHE A C 1
ATOM 1485 O O . PHE A 1 187 ? 14.849 -4.242 -33.382 1.00 17.91 186 PHE A O 1
ATOM 1493 N N . GLY A 1 188 ? 13.625 -4.262 -35.316 1.00 17.37 187 GLY A N 1
ATOM 1494 C CA . GLY A 1 188 ? 14.333 -5.357 -35.954 1.00 16.94 187 GLY A CA 1
ATOM 1495 C C . GLY A 1 188 ? 14.833 -4.966 -37.336 1.00 18.32 187 GLY A C 1
ATOM 1496 O O . GLY A 1 188 ? 15.535 -3.926 -37.440 1.00 20.71 187 GLY A O 1
ATOM 1497 N N . GLY A 1 189 ? 14.529 -5.722 -38.350 1.00 18.05 188 GLY A N 1
ATOM 1498 C CA . GLY A 1 189 ? 14.983 -5.386 -39.700 1.00 18.79 188 GLY A CA 1
ATOM 1499 C C . GLY A 1 189 ? 16.399 -5.837 -39.986 1.00 20.18 188 GLY A C 1
ATOM 1500 O O . GLY A 1 189 ? 16.870 -5.581 -41.127 1.00 21.72 188 GLY A O 1
ATOM 1501 N N . ASN A 1 190 ? 17.119 -6.469 -39.076 1.00 17.86 189 ASN A N 1
ATOM 1502 C CA . ASN A 1 190 ? 18.535 -6.844 -39.273 1.00 17.23 189 ASN A CA 1
ATOM 1503 C C . ASN A 1 190 ? 18.686 -8.358 -39.098 1.00 17.08 189 ASN A C 1
ATOM 1504 O O . ASN A 1 190 ? 17.664 -9.073 -38.903 1.00 17.36 189 ASN A O 1
ATOM 1509 N N . GLU A 1 191 ? 19.8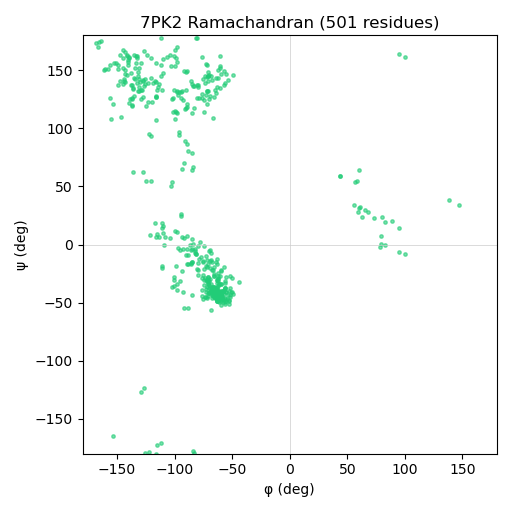82 -8.913 -39.211 1.00 16.50 190 GLU A N 1
ATOM 1510 C CA . GLU A 1 191 ? 20.072 -10.382 -39.129 1.00 16.64 190 GLU A CA 1
ATOM 1511 C C . GLU A 1 191 ? 19.919 -10.858 -37.682 1.00 16.60 190 GLU A C 1
ATOM 1512 O O . GLU A 1 191 ? 19.306 -11.942 -37.451 1.00 17.03 190 GLU A O 1
ATOM 1518 N N . ARG A 1 192 ? 20.524 -10.175 -36.722 1.00 17.77 191 ARG A N 1
ATOM 1519 C CA . ARG A 1 192 ? 20.399 -10.600 -35.301 1.00 16.50 191 ARG A CA 1
ATOM 1520 C C . ARG A 1 192 ? 18.924 -10.584 -34.905 1.00 16.49 191 ARG A C 1
ATOM 1521 O O . ARG A 1 192 ? 18.476 -11.498 -34.164 1.00 15.67 191 ARG A O 1
ATOM 1529 N N . SER A 1 193 ? 18.154 -9.592 -35.296 1.00 16.34 192 SER A N 1
ATOM 1530 C CA . SER A 1 193 ? 16.725 -9.541 -34.948 1.00 15.14 192 SER A CA 1
ATOM 1531 C C . SER A 1 193 ? 15.987 -10.671 -35.632 1.00 15.98 192 SER A C 1
ATOM 1532 O O . SER A 1 193 ? 15.048 -11.205 -35.023 1.00 15.89 192 SER A O 1
ATOM 1535 N N . LEU A 1 194 ? 16.344 -11.007 -36.862 1.00 15.46 193 LEU A N 1
ATOM 1536 C CA . LEU A 1 194 ? 15.712 -12.157 -37.550 1.00 16.43 193 LEU A CA 1
ATOM 1537 C C . LEU A 1 194 ? 15.944 -13.411 -36.726 1.00 16.36 193 LEU A C 1
ATOM 1538 O O . LEU A 1 194 ? 14.986 -14.194 -36.529 1.00 16.00 193 LEU A O 1
ATOM 1543 N N A ARG A 1 195 ? 17.150 -13.638 -36.229 0.50 14.38 194 ARG A N 1
ATOM 1544 N N B ARG A 1 195 ? 17.155 -13.629 -36.225 0.50 15.44 194 ARG A N 1
ATOM 1545 C CA A ARG A 1 195 ? 17.447 -14.874 -35.479 0.50 15.85 194 ARG A CA 1
ATOM 1546 C CA B ARG A 1 195 ? 17.493 -14.850 -35.463 0.50 17.72 194 ARG A CA 1
ATOM 1547 C C A ARG A 1 195 ? 16.585 -14.886 -34.215 0.50 14.75 194 ARG A C 1
ATOM 1548 C C B ARG A 1 195 ? 16.651 -14.893 -34.187 0.50 15.95 194 ARG A C 1
ATOM 1549 O O A ARG A 1 195 ? 16.032 -15.937 -33.874 0.50 14.93 194 ARG A O 1
ATOM 1550 O O B ARG A 1 195 ? 16.208 -15.986 -33.805 0.50 17.80 194 ARG A O 1
ATOM 1565 N N . PHE A 1 196 ? 16.392 -13.744 -33.565 1.00 14.53 195 PHE A N 1
ATOM 1566 C CA . PHE A 1 196 ? 15.532 -13.660 -32.373 1.00 14.97 195 PHE A CA 1
ATOM 1567 C C . PHE A 1 196 ? 14.102 -14.041 -32.750 1.00 14.66 195 PHE A C 1
ATOM 1568 O O . PHE A 1 196 ? 13.432 -14.850 -32.039 1.00 15.30 195 PHE A O 1
ATOM 1576 N N . ILE A 1 197 ? 13.580 -13.486 -33.836 1.00 15.13 196 ILE A N 1
ATOM 1577 C CA . ILE A 1 197 ? 12.208 -13.853 -34.291 1.00 15.06 196 ILE A CA 1
ATOM 1578 C C . ILE A 1 197 ? 12.147 -15.333 -34.603 1.00 15.06 196 ILE A C 1
ATOM 1579 O O . ILE A 1 197 ? 11.133 -15.984 -34.232 1.00 15.65 196 ILE A O 1
ATOM 1584 N N . GLU A 1 198 ? 13.114 -15.885 -35.283 1.00 16.06 197 GLU A N 1
ATOM 1585 C CA . GLU A 1 198 ? 13.100 -17.335 -35.576 1.00 17.40 197 GLU A CA 1
ATOM 1586 C C . GLU A 1 198 ? 13.047 -18.143 -34.277 1.00 15.76 197 GLU A C 1
ATOM 1587 O O . GLU A 1 198 ? 12.267 -19.100 -34.204 1.00 17.81 197 GLU A O 1
ATOM 1593 N N . ARG A 1 199 ? 13.751 -17.749 -33.239 1.00 17.22 198 ARG A N 1
ATOM 1594 C CA . ARG A 1 199 ? 13.743 -18.507 -31.981 1.00 16.55 198 ARG A CA 1
ATOM 1595 C C . ARG A 1 199 ? 12.343 -18.354 -31.387 1.00 15.89 198 ARG A C 1
ATOM 1596 O O . ARG A 1 199 ? 11.798 -19.327 -30.799 1.00 16.02 198 ARG A O 1
ATOM 1604 N N . CYS A 1 200 ? 11.716 -17.194 -31.451 1.00 15.73 199 CYS A N 1
ATOM 1605 C CA . CYS A 1 200 ? 10.353 -16.997 -30.889 1.00 15.26 199 CYS A CA 1
ATOM 1606 C C . CYS A 1 200 ? 9.317 -17.854 -31.624 1.00 15.89 199 CYS A C 1
ATOM 1607 O O . CYS A 1 200 ? 8.405 -18.427 -31.006 1.00 16.39 199 CYS A O 1
ATOM 1610 N N . ILE A 1 201 ? 9.421 -17.916 -32.935 1.00 16.17 200 ILE A N 1
ATOM 1611 C CA . ILE A 1 201 ? 8.473 -18.716 -33.747 1.00 17.19 200 ILE A CA 1
ATOM 1612 C C . ILE A 1 201 ? 8.719 -20.202 -33.501 1.00 17.12 200 ILE A C 1
ATOM 1613 O O . ILE A 1 201 ? 7.684 -20.948 -33.384 1.00 20.34 200 ILE A O 1
ATOM 1618 N N . GLN A 1 202 ? 9.942 -20.666 -33.339 1.00 18.70 201 GLN A N 1
ATOM 1619 C CA . GLN A 1 202 ? 10.256 -22.084 -33.066 1.00 20.24 201 GLN A CA 1
ATOM 1620 C C . GLN A 1 202 ? 9.708 -22.438 -31.682 1.00 20.15 201 GLN A C 1
ATOM 1621 O O . GLN A 1 202 ? 9.172 -23.559 -31.516 1.00 21.20 201 GLN A O 1
ATOM 1627 N N . SER A 1 203 ? 9.818 -21.560 -30.704 1.00 18.23 202 SER A N 1
ATOM 1628 C CA . SER A 1 203 ? 9.680 -21.924 -29.284 1.00 18.26 202 SER A CA 1
ATOM 1629 C C . SER A 1 203 ? 8.264 -21.680 -28.773 1.00 17.84 202 SER A C 1
ATOM 1630 O O . SER A 1 203 ? 7.863 -22.380 -27.779 1.00 19.52 202 SER A O 1
ATOM 1633 N N . PHE A 1 204 ? 7.500 -20.698 -29.267 1.00 17.19 203 PHE A N 1
ATOM 1634 C CA . PHE A 1 204 ? 6.266 -20.210 -28.603 1.00 18.82 203 PHE A CA 1
ATOM 1635 C C . PHE A 1 204 ? 5.138 -20.079 -29.598 1.00 19.53 203 PHE A C 1
ATOM 1636 O O . PHE A 1 204 ? 5.343 -19.850 -30.793 1.00 19.52 203 PHE A O 1
ATOM 1644 N N . PRO A 1 205 ? 3.890 -20.136 -29.111 1.00 20.09 204 PRO A N 1
ATOM 1645 C CA . PRO A 1 205 ? 2.748 -19.988 -29.997 1.00 20.53 204 PRO A CA 1
ATOM 1646 C C . PRO A 1 205 ? 2.727 -18.656 -30.732 1.00 18.17 204 PRO A C 1
ATOM 1647 O O . PRO A 1 205 ? 3.202 -17.651 -30.278 1.00 18.54 204 PRO A O 1
ATOM 1651 N N . ASN A 1 206 ? 2.203 -18.717 -31.951 1.00 20.01 205 ASN A N 1
ATOM 1652 C CA . ASN A 1 206 ? 2.007 -17.490 -32.733 1.00 18.75 205 ASN A CA 1
ATOM 1653 C C . ASN A 1 206 ? 0.815 -17.726 -33.657 1.00 20.24 205 ASN A C 1
ATOM 1654 O O . ASN A 1 206 ? 0.450 -18.892 -33.933 1.00 20.11 205 ASN A O 1
ATOM 1659 N N . PHE A 1 207 ? 0.190 -16.652 -34.073 1.00 17.35 206 PHE A N 1
ATOM 1660 C CA . PHE A 1 207 ? -0.985 -16.738 -34.959 1.00 18.43 206 PHE A CA 1
ATOM 1661 C C . PHE A 1 207 ? -0.765 -15.769 -36.084 1.00 19.03 206 PHE A C 1
ATOM 1662 O O . PHE A 1 207 ? -0.153 -14.697 -35.910 1.00 18.45 206 PHE A O 1
ATOM 1670 N N . CYS A 1 208 ? -1.287 -16.122 -37.241 1.00 18.67 207 CYS A N 1
ATOM 1671 C CA . CYS A 1 208 ? -1.334 -15.178 -38.373 1.00 18.82 207 CYS A CA 1
ATOM 1672 C C . CYS A 1 208 ? -2.663 -15.343 -39.106 1.00 18.84 207 CYS A C 1
ATOM 1673 O O . CYS A 1 208 ? -3.312 -16.366 -38.945 1.00 19.80 207 CYS A O 1
ATOM 1676 N N . LEU A 1 209 ? -3.060 -14.320 -39.809 1.00 19.79 208 LEU A N 1
ATOM 1677 C CA . LEU A 1 209 ? -4.066 -14.475 -40.892 1.00 19.53 208 LEU A CA 1
ATOM 1678 C C . LEU A 1 209 ? -3.271 -14.650 -42.175 1.00 20.95 208 LEU A C 1
ATOM 1679 O O . LEU A 1 209 ? -2.374 -13.832 -42.469 1.00 20.96 208 LEU A O 1
ATOM 1684 N N . LEU A 1 210 ? -3.653 -15.661 -42.932 1.00 21.09 209 LEU A N 1
ATOM 1685 C CA . LEU A 1 210 ? -3.171 -15.862 -44.314 1.00 20.54 209 LEU A CA 1
ATOM 1686 C C . LEU A 1 210 ? -4.080 -15.023 -45.207 1.00 21.74 209 LEU A C 1
ATOM 1687 O O . LEU A 1 210 ? -5.293 -14.976 -44.966 1.00 23.23 209 LEU A O 1
ATOM 1692 N N . GLY A 1 211 ? -3.496 -14.392 -46.216 1.00 22.79 210 GLY A N 1
ATOM 1693 C CA . GLY A 1 211 ? -4.235 -13.616 -47.223 1.00 24.14 210 GLY A CA 1
ATOM 1694 C C . GLY A 1 211 ? -4.751 -14.573 -48.289 1.00 25.16 210 GLY A C 1
ATOM 1695 O O . GLY A 1 211 ? -4.536 -15.773 -48.221 1.00 24.67 210 GLY A O 1
ATOM 1696 N N . PRO A 1 212 ? -5.444 -14.017 -49.300 1.00 27.93 211 PRO A N 1
ATOM 1697 C CA . PRO A 1 212 ? -5.984 -14.840 -50.380 1.00 31.69 211 PRO A CA 1
ATOM 1698 C C . PRO A 1 212 ? -4.934 -15.682 -51.135 1.00 30.65 211 PRO A C 1
ATOM 1699 O O . PRO A 1 212 ? -5.320 -16.659 -51.751 1.00 37.06 211 PRO A O 1
ATOM 1703 N N . GLU A 1 213 ? -3.638 -15.354 -51.057 1.00 27.02 212 GLU A N 1
ATOM 1704 C CA . GLU A 1 213 ? -2.536 -16.134 -51.703 1.00 26.20 212 GLU A CA 1
ATOM 1705 C C . GLU A 1 213 ? -1.941 -17.189 -50.755 1.00 26.18 212 GLU A C 1
ATOM 1706 O O . GLU A 1 213 ? -1.051 -17.915 -51.157 1.00 28.89 212 GLU A O 1
ATOM 1712 N N . GLY A 1 214 ? -2.385 -17.250 -49.499 1.00 25.76 213 GLY A N 1
ATOM 1713 C CA . GLY A 1 214 ? -1.996 -18.323 -48.571 1.00 27.20 213 GLY A CA 1
ATOM 1714 C C . GLY A 1 214 ? -0.727 -18.024 -47.795 1.00 24.38 213 GLY A C 1
ATOM 1715 O O . GLY A 1 214 ? -0.093 -18.964 -47.306 1.00 26.83 213 GLY A O 1
ATOM 1716 N N . THR A 1 215 ? -0.328 -16.765 -47.687 1.00 23.67 214 THR A N 1
ATOM 1717 C CA . THR A 1 215 ? 0.892 -16.346 -46.958 1.00 22.96 214 THR A CA 1
ATOM 1718 C C . THR A 1 215 ? 0.460 -15.396 -45.847 1.00 20.48 214 THR A C 1
ATOM 1719 O O . THR A 1 215 ? -0.616 -14.809 -45.865 1.00 21.00 214 THR A O 1
ATOM 1723 N N . PRO A 1 216 ? 1.316 -15.202 -44.830 1.00 21.12 215 PRO A N 1
ATOM 1724 C CA . PRO A 1 216 ? 0.890 -14.384 -43.699 1.00 20.19 215 PRO A CA 1
ATOM 1725 C C . PRO A 1 216 ? 0.746 -12.920 -44.096 1.00 19.06 215 PRO A C 1
ATOM 1726 O O . PRO A 1 216 ? 1.688 -12.369 -44.594 1.00 20.65 215 PRO A O 1
ATOM 1730 N N . VAL A 1 217 ? -0.396 -12.305 -43.812 1.00 18.82 216 VAL A N 1
ATOM 1731 C CA . VAL A 1 217 ? -0.641 -10.867 -44.071 1.00 19.36 216 VAL A CA 1
ATOM 1732 C C . VAL A 1 217 ? -0.742 -10.097 -42.756 1.00 18.22 216 VAL A C 1
ATOM 1733 O O . VAL A 1 217 ? -0.546 -8.915 -42.785 1.00 18.92 216 VAL A O 1
ATOM 1737 N N . SER A 1 218 ? -1.007 -10.754 -41.645 1.00 17.30 217 SER A N 1
ATOM 1738 C CA A SER A 1 218 ? -0.969 -10.122 -40.307 0.50 17.13 217 SER A CA 1
ATOM 1739 C CA B SER A 1 218 ? -0.984 -10.130 -40.293 0.50 16.59 217 SER A CA 1
ATOM 1740 C C . SER A 1 218 ? -0.545 -11.203 -39.309 1.00 18.13 217 SER A C 1
ATOM 1741 O O . SER A 1 218 ? -0.780 -12.371 -39.575 1.00 18.66 217 SER A O 1
ATOM 17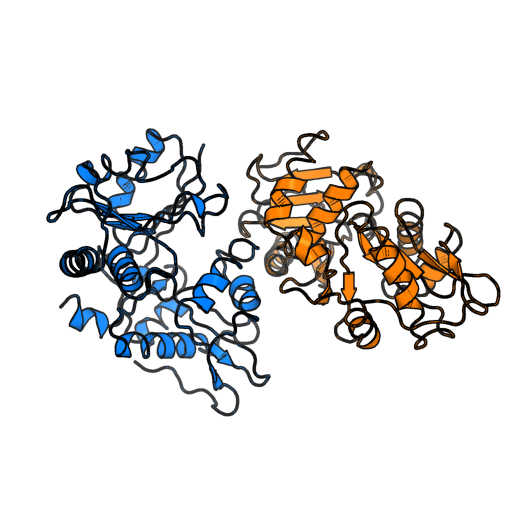46 N N . TRP A 1 219 ? 0.066 -10.835 -38.191 1.00 17.24 218 TRP A N 1
ATOM 1747 C CA . TRP A 1 219 ? 0.689 -11.816 -37.280 1.00 17.93 218 TRP A CA 1
ATOM 1748 C C . TRP A 1 219 ? 0.796 -11.252 -35.857 1.00 15.81 218 TRP A C 1
ATOM 1749 O O . TRP A 1 219 ? 0.862 -10.013 -35.665 1.00 16.61 218 TRP A O 1
ATOM 1760 N N . SER A 1 220 ? 0.832 -12.183 -34.909 1.00 16.14 219 SER A N 1
ATOM 1761 C CA . SER A 1 220 ? 1.053 -11.952 -33.471 1.00 15.77 219 SER A CA 1
ATOM 1762 C C . SER A 1 220 ? 1.972 -13.041 -32.981 1.00 16.34 219 SER A C 1
ATOM 1763 O O . SER A 1 220 ? 1.700 -14.192 -33.174 1.00 16.34 219 SER A O 1
ATOM 1766 N N . LEU A 1 221 ? 3.086 -12.655 -32.369 1.00 14.78 220 LEU A N 1
ATOM 1767 C CA . LEU A 1 221 ? 4.100 -13.588 -31.832 1.00 15.17 220 LEU A CA 1
ATOM 1768 C C . LEU A 1 221 ? 4.093 -13.499 -30.301 1.00 13.69 220 LEU A C 1
ATOM 1769 O O . LEU A 1 221 ? 3.374 -12.718 -29.701 1.00 15.42 220 LEU A O 1
ATOM 1774 N N . MET A 1 222 ? 4.927 -14.313 -29.704 1.00 15.10 221 MET A N 1
ATOM 1775 C CA . MET A 1 222 ? 5.187 -14.342 -28.251 1.00 15.81 221 MET A CA 1
ATOM 1776 C C . MET A 1 222 ? 6.684 -14.494 -28.065 1.00 15.52 221 MET A C 1
ATOM 1777 O O . MET A 1 222 ? 7.369 -15.133 -28.883 1.00 15.90 221 MET A O 1
ATOM 1782 N N . ASP A 1 223 ? 7.223 -13.918 -26.998 1.00 14.05 222 ASP A N 1
ATOM 1783 C CA . ASP A 1 223 ? 8.649 -14.141 -26.684 1.00 14.65 222 ASP A CA 1
ATOM 1784 C C . ASP A 1 223 ? 8.797 -14.964 -25.397 1.00 14.88 222 ASP A C 1
ATOM 1785 O O . A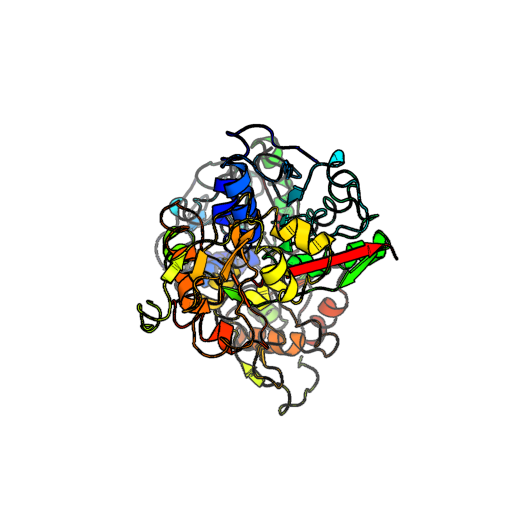SP A 1 223 ? 7.836 -15.556 -24.872 1.00 14.14 222 ASP A O 1
ATOM 1790 N N . GLN A 1 224 ? 10.052 -15.057 -24.934 1.00 15.04 223 GLN A N 1
ATOM 1791 C CA . GLN A 1 224 ? 10.419 -15.934 -23.817 1.00 14.85 223 GLN A CA 1
ATOM 1792 C C . GLN A 1 224 ? 9.870 -15.461 -22.476 1.00 15.26 223 GLN A C 1
ATOM 1793 O O . GLN A 1 224 ? 9.988 -16.189 -21.485 1.00 15.30 223 GLN A O 1
ATOM 1799 N N . THR A 1 225 ? 9.257 -14.288 -22.476 1.00 13.94 224 THR A N 1
ATOM 1800 C CA . THR A 1 225 ? 8.618 -13.707 -21.275 1.00 14.70 224 THR A CA 1
ATOM 1801 C C . THR A 1 225 ? 7.138 -14.000 -21.273 1.00 14.33 224 THR A C 1
ATOM 1802 O O . THR A 1 225 ? 6.431 -13.544 -20.381 1.00 15.26 224 THR A O 1
ATOM 1806 N N . GLY A 1 226 ? 6.628 -14.637 -22.305 1.00 14.36 225 GLY A N 1
ATOM 1807 C CA . GLY A 1 226 ? 5.194 -14.865 -22.444 1.00 15.03 225 GLY A CA 1
ATOM 1808 C C . GLY A 1 226 ? 4.412 -13.689 -22.933 1.00 15.21 225 GLY A C 1
ATOM 1809 O O . GLY A 1 226 ? 3.185 -13.836 -23.133 1.00 16.87 225 GLY A O 1
ATOM 1810 N N . GLU A 1 227 ? 5.065 -12.580 -23.190 1.00 14.15 226 GLU A N 1
ATOM 1811 C CA . GLU A 1 227 ? 4.352 -11.393 -23.705 1.00 14.13 226 GLU A CA 1
ATOM 1812 C C . GLU A 1 227 ? 3.979 -11.533 -25.175 1.00 15.06 226 GLU A C 1
ATOM 1813 O O . GLU A 1 227 ? 4.763 -12.088 -25.939 1.00 15.58 226 GLU A O 1
ATOM 1819 N N . MET A 1 228 ? 2.806 -11.022 -25.522 1.00 14.32 227 MET A N 1
ATOM 1820 C CA . MET A 1 228 ? 2.471 -10.931 -26.971 1.00 16.21 227 MET A CA 1
ATOM 1821 C C . MET A 1 228 ? 3.334 -9.848 -27.592 1.00 15.97 227 MET A C 1
ATOM 1822 O O . MET A 1 228 ? 3.471 -8.777 -26.970 1.00 18.86 227 MET A O 1
ATOM 1827 N N . ARG A 1 229 ? 3.953 -10.134 -28.721 1.00 15.30 228 ARG A N 1
ATOM 1828 C CA A ARG A 1 229 ? 5.094 -9.368 -29.271 0.50 14.79 228 ARG A CA 1
ATOM 1829 C CA B ARG A 1 229 ? 4.985 -9.218 -29.253 0.50 15.79 228 ARG A CA 1
ATOM 1830 C C . ARG A 1 229 ? 4.927 -9.169 -30.777 1.00 16.03 228 ARG A C 1
ATOM 1831 O O . ARG A 1 229 ? 4.390 -10.084 -31.428 1.00 16.65 228 ARG A O 1
ATOM 1846 N N . MET A 1 230 ? 5.511 -8.113 -31.301 1.00 15.73 229 MET A N 1
ATOM 1847 C CA . MET A 1 230 ? 5.933 -8.028 -32.707 1.00 16.14 229 MET A CA 1
ATOM 1848 C C . MET A 1 230 ? 4.763 -8.193 -33.664 1.00 16.30 229 MET A C 1
ATOM 1849 O O . MET A 1 230 ? 4.988 -8.621 -34.809 1.00 18.05 229 MET A O 1
ATOM 1854 N N . ALA A 1 231 ? 3.603 -7.768 -33.261 1.00 16.89 230 ALA A N 1
ATOM 1855 C CA . ALA A 1 231 ? 2.404 -7.777 -34.148 1.00 18.12 230 ALA A CA 1
ATOM 1856 C C . ALA A 1 231 ? 2.650 -6.865 -35.349 1.00 17.95 230 ALA A C 1
ATOM 1857 O O . ALA A 1 231 ? 3.257 -5.783 -35.218 1.00 20.03 230 ALA A O 1
ATOM 1859 N N . GLY A 1 232 ? 2.151 -7.281 -36.502 1.00 18.04 231 GLY A N 1
ATOM 1860 C CA . GLY A 1 232 ? 2.356 -6.531 -37.741 1.00 17.94 231 GLY A CA 1
ATOM 1861 C C . GLY A 1 232 ? 1.449 -6.994 -38.841 1.00 19.28 231 GLY A C 1
ATOM 1862 O O . GLY A 1 232 ? 0.746 -8.015 -38.687 1.00 17.50 231 GLY A O 1
ATOM 1863 N N . THR A 1 233 ? 1.450 -6.215 -39.908 1.00 19.26 232 THR A N 1
ATOM 1864 C CA . THR A 1 233 ? 0.641 -6.475 -41.129 1.00 20.60 232 THR A CA 1
ATOM 1865 C C . THR A 1 233 ? 1.477 -6.091 -42.344 1.00 20.70 232 THR A C 1
ATOM 1866 O O . THR A 1 233 ? 2.174 -5.043 -42.254 1.00 23.15 232 THR A O 1
ATOM 1870 N N . LEU A 1 234 ? 1.314 -6.810 -43.445 1.00 19.67 233 LEU A N 1
ATOM 1871 C CA . LEU A 1 234 ? 1.872 -6.367 -44.744 1.00 20.81 233 LEU A CA 1
ATOM 1872 C C . LEU A 1 234 ? 1.317 -4.987 -45.028 1.00 21.36 233 LEU A C 1
ATOM 1873 O O . LEU A 1 234 ? 0.145 -4.737 -44.815 1.00 20.63 233 LEU A O 1
ATOM 1878 N N . PRO A 1 235 ? 2.139 -4.058 -45.553 1.00 23.28 234 PRO A N 1
ATOM 1879 C CA . PRO A 1 235 ? 1.686 -2.714 -45.875 1.00 22.48 234 PRO A CA 1
ATOM 1880 C C . PRO A 1 235 ? 0.388 -2.696 -46.695 1.00 22.42 234 PRO A C 1
ATOM 1881 O O . PRO A 1 235 ? -0.438 -1.874 -46.415 1.00 25.23 234 PRO A O 1
ATOM 1885 N N . GLU A 1 236 ? 0.254 -3.571 -47.684 1.00 22.93 235 GLU A N 1
ATOM 1886 C CA . GLU A 1 236 ? -0.928 -3.585 -48.591 1.00 25.54 235 GLU A CA 1
ATOM 1887 C C . GLU A 1 236 ? -2.187 -4.004 -47.843 1.00 26.72 235 GLU A C 1
ATOM 1888 O O . GLU A 1 236 ? -3.307 -3.726 -48.351 1.00 29.18 235 GLU A O 1
ATOM 1894 N N . TYR A 1 237 ? -2.065 -4.575 -46.641 1.00 23.90 236 TYR A N 1
ATOM 1895 C CA . TYR A 1 237 ? -3.219 -5.094 -45.880 1.00 23.83 236 TYR A CA 1
ATOM 1896 C C . TYR A 1 237 ? -3.502 -4.229 -44.649 1.00 25.11 236 TYR A C 1
ATOM 1897 O O . TYR A 1 237 ? -4.368 -4.632 -43.858 1.00 27.61 236 TYR A O 1
ATOM 1906 N N . ARG A 1 238 ? -2.870 -3.055 -44.504 1.00 27.29 237 ARG A N 1
ATOM 1907 C CA . ARG A 1 238 ? -3.075 -2.221 -43.292 1.00 26.78 237 ARG A CA 1
ATOM 1908 C C . ARG A 1 238 ? -4.432 -1.511 -43.379 1.00 28.67 237 ARG A C 1
ATOM 1909 O O . ARG A 1 238 ? -4.995 -1.401 -44.499 1.00 30.13 237 ARG A O 1
ATOM 1917 N N . ALA A 1 239 ? -4.910 -1.058 -42.229 1.00 31.72 238 ALA A N 1
ATOM 1918 C CA . ALA A 1 239 ? -6.135 -0.245 -42.084 1.00 33.36 238 ALA A CA 1
ATOM 1919 C C . ALA A 1 239 ? -7.359 -1.109 -42.426 1.00 32.23 238 ALA A C 1
ATOM 1920 O O . ALA A 1 239 ? -8.378 -0.543 -42.892 1.00 33.72 238 ALA A O 1
ATOM 1922 N N . GLN A 1 240 ? -7.256 -2.432 -42.217 1.00 30.86 239 GLN A N 1
ATOM 1923 C CA . GLN A 1 240 ? -8.357 -3.422 -42.403 1.00 30.77 239 GLN A CA 1
ATOM 1924 C C . GLN A 1 240 ? -8.622 -4.175 -41.087 1.00 28.71 239 GLN A C 1
ATOM 1925 O O . GLN A 1 240 ? -9.377 -5.164 -41.119 1.00 29.71 239 GLN A O 1
ATOM 1931 N N . GLY A 1 241 ? -7.996 -3.763 -39.970 1.00 27.01 240 GLY A N 1
ATOM 1932 C CA . GLY A 1 241 ? -8.157 -4.391 -38.639 1.00 30.09 240 GLY A CA 1
ATOM 1933 C C . GLY A 1 241 ? -7.688 -5.837 -38.597 1.00 25.65 240 GLY A C 1
ATOM 1934 O O . GLY A 1 241 ? -8.132 -6.581 -37.719 1.00 28.99 240 GLY A O 1
ATOM 1935 N N . LEU A 1 242 ? -6.782 -6.247 -39.492 1.00 24.02 241 LEU A N 1
ATOM 1936 C CA . LEU A 1 242 ? -6.352 -7.659 -39.568 1.00 23.20 241 LEU A CA 1
ATOM 1937 C C . LEU A 1 242 ? -5.488 -8.044 -38.357 1.00 23.21 241 LEU A C 1
ATOM 1938 O O . LEU A 1 242 ? -5.492 -9.219 -37.957 1.00 24.76 241 LEU A O 1
ATOM 1943 N N . VAL A 1 243 ? -4.710 -7.110 -37.829 1.00 21.51 242 VAL A N 1
ATOM 1944 C CA . VAL A 1 243 ? -3.809 -7.499 -36.706 1.00 22.97 242 VAL A CA 1
ATOM 1945 C C . VAL A 1 243 ? -4.652 -7.803 -35.467 1.00 22.56 242 VAL A C 1
ATOM 1946 O O . VAL A 1 243 ? -4.255 -8.672 -34.668 1.00 21.11 242 VAL A O 1
ATOM 1950 N N . THR A 1 244 ? -5.814 -7.163 -35.328 1.00 22.68 243 THR A N 1
ATOM 1951 C CA . THR A 1 244 ? -6.761 -7.427 -34.212 1.00 22.92 243 THR A CA 1
ATOM 1952 C C . THR A 1 244 ? -7.128 -8.908 -34.158 1.00 23.21 243 THR A C 1
ATOM 1953 O O . THR A 1 244 ? -7.222 -9.495 -33.064 1.00 22.84 243 THR A O 1
ATOM 1957 N N . HIS A 1 245 ? -7.345 -9.535 -35.317 1.00 20.45 244 HIS A N 1
ATOM 1958 C CA . HIS A 1 245 ? -7.676 -10.966 -35.417 1.00 23.43 244 HIS A CA 1
ATOM 1959 C C . HIS A 1 245 ? -6.529 -11.840 -34.903 1.00 20.38 244 HIS A C 1
ATOM 1960 O O . HIS A 1 245 ? -6.806 -12.838 -34.213 1.00 23.35 244 HIS A O 1
ATOM 1967 N N . ALA A 1 246 ? -5.300 -11.565 -35.338 1.00 20.67 245 ALA A N 1
ATOM 1968 C CA . ALA A 1 246 ? -4.121 -12.372 -34.972 1.00 20.00 245 ALA A CA 1
ATOM 1969 C C . ALA A 1 246 ? -3.928 -12.272 -33.436 1.00 18.15 245 ALA A C 1
ATOM 1970 O O . ALA A 1 246 ? -3.723 -13.308 -32.808 1.00 19.69 245 ALA A O 1
ATOM 1972 N N . ILE A 1 247 ? -4.002 -11.045 -32.926 1.00 19.47 246 ILE A N 1
ATOM 1973 C CA . ILE A 1 247 ? -3.771 -10.802 -31.464 1.00 19.50 246 ILE A CA 1
ATOM 1974 C C . ILE A 1 247 ? -4.930 -11.420 -30.663 1.00 20.95 246 ILE A C 1
ATOM 1975 O O . ILE A 1 247 ? -4.721 -12.098 -29.651 1.00 19.73 246 ILE A O 1
ATOM 1980 N N . TYR A 1 248 ? -6.159 -11.300 -31.147 1.00 21.96 247 TYR A N 1
ATOM 1981 C CA . TYR A 1 248 ? -7.312 -11.907 -30.441 1.00 20.90 247 TYR A CA 1
ATOM 1982 C C . TYR A 1 248 ? -7.120 -13.413 -30.318 1.00 22.06 247 TYR A C 1
ATOM 1983 O O . TYR A 1 248 ? -7.359 -13.994 -29.237 1.00 20.99 247 TYR A O 1
ATOM 1992 N N . GLN A 1 249 ? -6.708 -14.082 -31.418 1.00 22.11 248 GLN A N 1
ATOM 1993 C CA . GLN A 1 249 ? -6.498 -15.548 -31.393 1.00 22.10 248 GLN A CA 1
ATOM 1994 C C . GLN A 1 249 ? -5.346 -15.948 -30.482 1.00 21.21 248 GLN A C 1
ATOM 1995 O O . GLN A 1 249 ? -5.429 -16.943 -29.757 1.00 21.87 248 GLN A O 1
ATOM 2001 N N . GLN A 1 250 ? -4.235 -15.225 -30.592 1.00 20.16 249 GLN A N 1
ATOM 2002 C CA . GLN A 1 250 ? -3.094 -15.443 -29.708 1.00 19.97 249 GLN A CA 1
ATOM 2003 C C . GLN A 1 250 ? -3.598 -15.374 -28.261 1.00 18.03 249 GLN A C 1
ATOM 2004 O O . GLN A 1 250 ? -3.244 -16.264 -27.474 1.00 20.62 249 GLN A O 1
ATOM 2010 N N . ALA A 1 251 ? -4.315 -14.303 -27.944 1.00 19.02 250 ALA A N 1
ATOM 2011 C CA . ALA A 1 251 ? -4.801 -14.078 -26.566 1.00 19.03 250 ALA A CA 1
ATOM 2012 C C . ALA A 1 251 ? -5.728 -15.227 -26.132 1.00 20.34 250 ALA A C 1
ATOM 2013 O O . ALA A 1 251 ? -5.571 -15.755 -25.011 1.00 20.38 250 ALA A O 1
ATOM 2015 N N . GLN A 1 252 ? -6.627 -15.656 -27.021 1.00 22.10 251 GLN A N 1
ATOM 2016 C CA . GLN A 1 252 ? -7.551 -16.764 -26.681 1.00 23.26 251 GLN A CA 1
ATOM 2017 C C . GLN A 1 252 ? -6.782 -18.041 -26.361 1.00 23.89 251 GLN A C 1
ATOM 2018 O O . GLN A 1 252 ? -7.123 -18.729 -25.390 1.00 24.98 251 GLN A O 1
ATOM 2024 N N A CYS A 1 253 ? -5.744 -18.386 -27.123 0.50 23.72 252 CYS A N 1
ATOM 2025 N N B CYS A 1 253 ? -5.749 -18.399 -27.126 0.50 23.96 252 CYS A N 1
ATOM 2026 C CA A CYS A 1 253 ? -4.976 -19.625 -26.850 0.50 25.49 252 CYS A CA 1
ATOM 2027 C CA B CYS A 1 253 ? -4.996 -19.640 -26.821 0.50 25.95 252 CYS A CA 1
ATOM 2028 C C A CYS A 1 253 ? -4.155 -19.500 -25.549 0.50 23.95 252 CYS A C 1
ATOM 2029 C C B CYS A 1 253 ? -4.181 -19.494 -25.521 0.50 24.13 252 CYS A C 1
ATOM 2030 O O A CYS A 1 253 ? -4.036 -20.500 -24.809 0.50 22.54 252 CYS A O 1
ATOM 2031 O O B CYS A 1 253 ? -4.071 -20.482 -24.768 0.50 22.81 252 CYS A O 1
ATOM 2036 N N . LEU A 1 254 ? -3.601 -18.325 -25.251 1.00 23.18 253 LEU A N 1
ATOM 2037 C CA . LEU A 1 254 ? -2.869 -18.100 -23.976 1.00 23.92 253 LEU A CA 1
ATOM 2038 C C . LEU A 1 254 ? -3.810 -18.332 -22.801 1.00 24.62 253 LEU A C 1
ATOM 2039 O O . LEU A 1 254 ? -3.353 -18.960 -21.791 1.00 24.90 253 LEU A O 1
ATOM 2044 N N . LEU A 1 255 ? -5.015 -17.758 -22.878 1.00 23.18 254 LEU A N 1
ATOM 2045 C CA . LEU A 1 255 ? -6.000 -17.885 -21.772 1.00 25.25 254 LEU A CA 1
ATOM 2046 C C . LEU A 1 255 ? -6.219 -19.376 -21.540 1.00 26.22 254 LEU A C 1
ATOM 2047 O O . LEU A 1 255 ? -6.067 -19.837 -20.372 1.00 27.69 254 LEU A O 1
ATOM 2052 N N . LYS A 1 256 ? -6.507 -20.099 -22.624 1.00 25.00 255 LYS A N 1
ATOM 2053 C CA . LYS A 1 256 ? -6.820 -21.552 -22.569 1.00 25.40 255 LYS A CA 1
ATOM 2054 C C . LYS A 1 256 ? -5.646 -22.354 -22.008 1.00 27.98 255 LYS A C 1
ATOM 2055 O O . LYS A 1 256 ? -5.906 -23.328 -21.262 1.00 31.06 255 LYS A O 1
ATOM 2061 N N . ARG A 1 257 ? -4.402 -21.951 -22.272 1.00 28.65 256 ARG A N 1
ATOM 2062 C CA . ARG A 1 257 ? -3.221 -22.687 -21.756 1.00 29.48 256 ARG A CA 1
ATOM 2063 C C . ARG A 1 257 ? -2.825 -22.221 -20.342 1.00 28.88 256 ARG A C 1
ATOM 2064 O O . ARG A 1 257 ? -1.849 -22.749 -19.820 1.00 34.50 256 ARG A O 1
ATOM 2072 N N . GLY A 1 258 ? -3.516 -21.263 -19.738 1.00 26.55 257 GLY A N 1
ATOM 2073 C CA . GLY A 1 258 ? -3.276 -20.765 -18.367 1.00 28.49 257 GLY A CA 1
ATOM 2074 C C . GLY A 1 258 ? -2.126 -19.781 -18.249 1.00 28.29 257 GLY A C 1
ATOM 2075 O O . GLY A 1 258 ? -1.583 -19.617 -17.153 1.00 30.58 257 GLY A O 1
ATOM 2076 N N . PHE A 1 259 ? -1.781 -19.107 -19.332 1.00 24.40 258 PHE A N 1
ATOM 2077 C CA . PHE A 1 259 ? -0.696 -18.111 -19.298 1.00 23.06 258 PHE A CA 1
ATOM 2078 C C . PHE A 1 259 ? -1.353 -16.742 -19.278 1.00 21.37 258 PHE A C 1
ATOM 2079 O O . PHE A 1 259 ? -2.476 -16.555 -19.742 1.00 22.90 258 PHE A O 1
ATOM 2087 N N . PRO A 1 260 ? -0.628 -15.775 -18.709 1.00 21.15 259 PRO A N 1
ATOM 2088 C CA . PRO A 1 260 ? -1.124 -14.409 -18.697 1.00 20.65 259 PRO A CA 1
ATOM 2089 C C . PRO A 1 260 ? -1.141 -13.817 -20.107 1.00 21.80 259 PRO A C 1
ATOM 2090 O O . PRO A 1 260 ? -0.228 -14.095 -20.873 1.00 21.50 259 PRO A O 1
ATOM 2094 N N . VAL A 1 261 ? -2.143 -12.989 -20.373 1.00 17.34 260 VAL A N 1
ATOM 2095 C CA . VAL A 1 261 ? -2.207 -12.235 -21.652 1.00 17.57 260 VAL A CA 1
ATOM 2096 C C . VAL A 1 261 ? -1.752 -10.811 -21.344 1.00 17.41 260 VAL A C 1
ATOM 2097 O O . VAL A 1 261 ? -2.422 -10.114 -20.581 1.00 17.42 260 VAL A O 1
ATOM 2101 N N . TYR A 1 262 ? -0.622 -10.438 -21.920 1.00 16.46 261 TYR A N 1
ATOM 2102 C CA . TYR A 1 262 ? -0.107 -9.065 -21.722 1.00 15.81 261 TYR A CA 1
ATOM 2103 C C . TYR A 1 262 ? 0.581 -8.564 -22.986 1.00 15.10 261 TYR A C 1
ATOM 2104 O O . TYR A 1 262 ? 0.990 -9.355 -23.808 1.00 16.59 261 TYR A O 1
ATOM 2113 N N . SER A 1 263 ? 0.721 -7.259 -23.065 1.00 16.00 262 SER A N 1
ATOM 2114 C CA . SER A 1 263 ? 1.267 -6.621 -24.274 1.00 15.87 262 SER A CA 1
ATOM 2115 C C . SER A 1 263 ? 1.674 -5.197 -23.910 1.00 15.36 262 SER A C 1
ATOM 2116 O O . SER A 1 263 ? 1.468 -4.794 -22.778 1.00 16.30 262 SER A O 1
ATOM 2119 N N . HIS A 1 264 ? 2.270 -4.511 -24.862 1.00 15.23 263 HIS A N 1
ATOM 2120 C CA . HIS A 1 264 ? 2.597 -3.086 -24.663 1.00 16.26 263 HIS A CA 1
ATOM 2121 C C . HIS A 1 264 ? 2.336 -2.284 -25.928 1.00 16.24 263 HIS A C 1
ATOM 2122 O O . HIS A 1 264 ? 2.375 -2.843 -27.011 1.00 17.44 263 HIS A O 1
ATOM 2129 N N . VAL A 1 265 ? 2.081 -1.004 -25.712 1.00 17.06 264 VAL A N 1
ATOM 2130 C CA . VAL A 1 265 ? 1.776 -0.110 -26.848 1.00 19.13 264 VAL A CA 1
ATOM 2131 C C . VAL A 1 265 ? 2.500 1.224 -26.645 1.00 18.97 264 VAL A C 1
ATOM 2132 O O . VAL A 1 265 ? 2.531 1.706 -25.525 1.00 18.79 264 VAL A O 1
ATOM 2136 N N . ASP A 1 266 ? 3.087 1.748 -27.705 1.00 21.92 265 ASP A N 1
ATOM 2137 C CA . ASP A 1 266 ? 3.688 3.097 -27.709 1.00 24.09 265 ASP A CA 1
ATOM 2138 C C . ASP A 1 266 ? 2.574 4.114 -27.484 1.00 26.35 265 ASP A C 1
ATOM 2139 O O . ASP A 1 266 ? 1.544 4.080 -28.147 1.00 24.40 265 ASP A O 1
ATOM 2144 N N . PRO A 1 267 ? 2.732 5.068 -26.541 1.00 28.14 266 PRO A N 1
ATOM 2145 C CA . PRO A 1 267 ? 1.686 6.067 -26.321 1.00 29.94 266 PRO A CA 1
ATOM 2146 C C . PRO A 1 267 ? 1.277 6.866 -27.568 1.00 31.19 266 PRO A C 1
ATOM 2147 O O . PRO A 1 267 ? 0.166 7.332 -27.589 1.00 33.48 266 PRO A O 1
ATOM 2151 N N . LYS A 1 268 ? 2.183 7.034 -28.532 1.00 29.77 267 LYS A N 1
ATOM 2152 C CA . LYS A 1 268 ? 1.930 7.686 -29.849 1.00 35.90 267 LYS A CA 1
ATOM 2153 C C . LYS A 1 268 ? 0.833 6.929 -30.598 1.00 37.06 267 LYS A C 1
ATOM 2154 O O . LYS A 1 268 ? 0.099 7.576 -31.382 1.00 37.44 267 LYS A O 1
ATOM 2160 N N . ASN A 1 269 ? 0.768 5.601 -30.433 1.00 31.06 268 ASN A N 1
ATOM 2161 C CA . ASN A 1 269 ? 0.010 4.707 -31.354 1.00 31.69 268 ASN A CA 1
ATOM 2162 C C . ASN A 1 269 ? -1.429 4.535 -30.858 1.00 31.25 268 ASN A C 1
ATOM 2163 O O . ASN A 1 269 ? -1.737 3.581 -30.119 1.00 34.23 268 ASN A O 1
ATOM 2168 N N . GLN A 1 270 ? -2.335 5.417 -31.291 1.00 31.77 269 GLN A N 1
ATOM 2169 C CA . GLN A 1 270 ? -3.757 5.405 -30.858 1.00 30.51 269 GLN A CA 1
ATOM 2170 C C . GLN A 1 270 ? -4.525 4.237 -31.490 1.00 27.44 269 GLN A C 1
ATOM 2171 O O . GLN A 1 270 ? -5.504 3.782 -30.866 1.00 33.13 269 GLN A O 1
ATOM 2177 N N . ILE A 1 271 ? -4.144 3.825 -32.690 1.00 29.77 270 ILE A N 1
ATOM 2178 C CA . ILE A 1 271 ? -4.787 2.691 -33.427 1.00 33.61 270 ILE A CA 1
ATOM 2179 C C . ILE A 1 271 ? -4.646 1.424 -32.568 1.00 33.36 270 ILE A C 1
ATOM 2180 O O . ILE A 1 271 ? -5.678 0.776 -32.285 1.00 34.33 270 ILE A O 1
ATOM 2185 N N . MET A 1 272 ? -3.438 1.155 -32.066 1.00 30.07 271 MET A N 1
ATOM 2186 C CA . MET A 1 272 ? -3.192 -0.056 -31.229 1.00 27.88 271 MET A CA 1
ATOM 2187 C C . MET A 1 272 ? -3.755 0.131 -29.813 1.00 25.50 271 MET A C 1
ATOM 2188 O O . MET A 1 272 ? -4.232 -0.840 -29.239 1.00 25.24 271 MET A O 1
ATOM 2193 N N . GLN A 1 273 ? -3.882 1.358 -29.285 1.00 26.09 272 GLN A N 1
ATOM 2194 C CA . GLN A 1 273 ? -4.570 1.531 -27.989 1.00 27.24 272 GLN A CA 1
ATOM 2195 C C . GLN A 1 273 ? -6.062 1.199 -28.167 1.00 25.93 272 GLN A C 1
ATOM 2196 O O . GLN A 1 273 ? -6.642 0.518 -27.335 1.00 26.53 272 GLN A O 1
ATOM 2202 N N . LYS A 1 274 ? -6.662 1.682 -29.254 1.00 31.30 273 LYS A N 1
ATOM 2203 C CA . LYS A 1 274 ? -8.103 1.456 -29.560 1.00 32.46 273 LYS A CA 1
ATOM 2204 C C . LYS A 1 274 ? -8.350 -0.039 -29.747 1.00 27.66 273 LYS A C 1
ATOM 2205 O O . LYS A 1 274 ? -9.330 -0.568 -29.143 1.00 29.07 273 LYS A O 1
ATOM 2211 N N . MET A 1 275 ? -7.482 -0.646 -30.542 1.00 28.48 274 MET A N 1
ATOM 2212 C CA A MET A 1 275 ? -7.577 -2.097 -30.765 0.50 26.50 274 MET A CA 1
ATOM 2213 C CA B MET A 1 275 ? -7.414 -2.117 -30.789 0.50 27.39 274 MET A CA 1
ATOM 2214 C C . MET A 1 275 ? -7.444 -2.813 -29.417 1.00 25.48 274 MET A C 1
ATOM 2215 O O . MET A 1 275 ? -8.282 -3.669 -29.156 1.00 24.78 274 MET A O 1
ATOM 2224 N N . SER A 1 276 ? -6.487 -2.435 -28.561 1.00 25.22 275 SER A N 1
ATOM 2225 C CA . SER A 1 276 ? -6.382 -3.049 -27.217 1.00 24.37 275 SER A CA 1
ATOM 2226 C C . SER A 1 276 ? -7.704 -2.924 -26.444 1.00 23.49 275 SER A C 1
ATOM 2227 O O . SE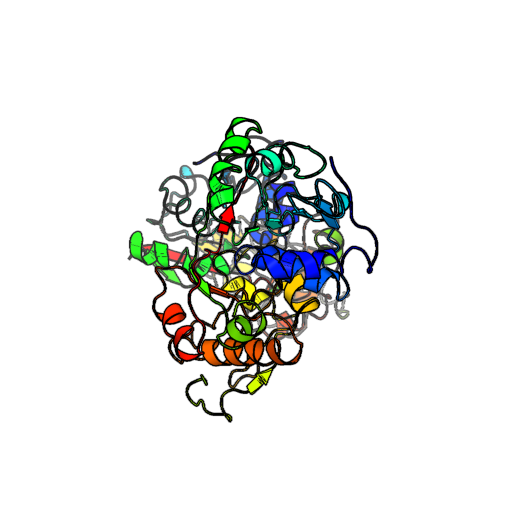R A 1 276 ? -8.172 -3.936 -25.931 1.00 23.36 275 SER A O 1
ATOM 2230 N N . GLN A 1 277 ? -8.283 -1.728 -26.403 1.00 25.51 276 GLN A N 1
ATOM 2231 C CA . GLN A 1 277 ? -9.581 -1.481 -25.723 1.00 28.81 276 GLN A CA 1
ATOM 2232 C C . GLN A 1 277 ? -10.683 -2.368 -26.342 1.00 25.37 276 GLN A C 1
ATOM 2233 O O . GLN A 1 277 ? -11.423 -3.002 -25.597 1.00 26.94 276 GLN A O 1
ATOM 2239 N N . SER A 1 278 ? -10.690 -2.520 -27.659 1.00 29.30 277 SER A N 1
ATOM 2240 C CA . SER A 1 278 ? -11.748 -3.302 -28.353 1.00 27.87 277 SER A CA 1
ATOM 2241 C C . SER A 1 278 ? -11.628 -4.770 -27.958 1.00 28.24 277 SER A C 1
ATOM 2242 O O . SER A 1 278 ? -12.618 -5.504 -28.099 1.00 31.86 277 SER A O 1
ATOM 2245 N N . LEU A 1 279 ? -10.439 -5.194 -27.497 1.00 23.81 278 LEU A N 1
ATOM 2246 C CA . LEU A 1 279 ? -10.249 -6.605 -27.104 1.00 23.32 278 LEU A CA 1
ATOM 2247 C C . LEU A 1 279 ? -10.340 -6.757 -25.581 1.00 20.89 278 LEU A C 1
ATOM 2248 O O . LEU A 1 279 ? -10.090 -7.863 -25.068 1.00 23.68 278 LEU A O 1
ATOM 2253 N N . ASN A 1 280 ? -10.791 -5.721 -24.891 1.00 23.13 279 ASN A N 1
ATOM 2254 C CA . ASN A 1 280 ? -10.904 -5.707 -23.405 1.00 25.48 279 ASN A CA 1
ATOM 2255 C C . ASN A 1 280 ? -9.510 -5.892 -22.784 1.00 23.81 279 ASN A C 1
ATOM 2256 O O . ASN A 1 280 ? -9.402 -6.511 -21.705 1.00 27.45 279 ASN A O 1
ATOM 2261 N N . HIS A 1 281 ? -8.477 -5.389 -23.454 1.00 23.57 280 HIS A N 1
ATOM 2262 C CA . HIS A 1 281 ? -7.154 -5.207 -22.797 1.00 23.07 280 HIS A CA 1
ATOM 2263 C C . HIS A 1 281 ? -7.175 -3.863 -22.069 1.00 23.19 280 HIS A C 1
ATOM 2264 O O . HIS A 1 281 ? -7.650 -2.871 -22.609 1.00 24.21 280 HIS A O 1
ATOM 2271 N N . VAL A 1 282 ? -6.634 -3.861 -20.868 1.00 21.34 281 VAL A N 1
ATOM 2272 C CA . VAL A 1 282 ? -6.710 -2.725 -19.907 1.00 23.92 281 VAL A CA 1
ATOM 2273 C C . VAL A 1 282 ? -5.314 -2.174 -19.680 1.00 20.33 281 VAL A C 1
ATOM 2274 O O . VAL A 1 282 ? -4.383 -2.938 -19.381 1.00 19.66 281 VAL A O 1
ATOM 2278 N N . PRO A 1 283 ? -5.104 -0.852 -19.731 1.00 20.98 282 PRO A N 1
ATOM 2279 C CA . PRO A 1 283 ? -3.802 -0.301 -19.370 1.00 19.53 282 PRO A CA 1
ATOM 2280 C C . PRO A 1 283 ? -3.568 -0.348 -17.861 1.00 20.92 282 PRO A C 1
ATOM 2281 O O . PRO A 1 283 ? -4.512 -0.144 -17.053 1.00 21.50 282 PRO A O 1
ATOM 2285 N N . MET A 1 284 ? -2.355 -0.705 -17.446 1.00 19.52 283 MET A N 1
ATOM 2286 C CA . MET A 1 284 ? -2.061 -1.050 -16.043 1.00 19.13 283 MET A CA 1
ATOM 2287 C C . MET A 1 284 ? -1.324 0.075 -15.349 1.00 18.36 283 MET A C 1
ATOM 2288 O O . MET A 1 284 ? -0.788 0.939 -15.983 1.00 19.50 283 MET A O 1
ATOM 2293 N N . PRO A 1 285 ? -1.306 0.044 -13.995 1.00 19.21 284 PRO A N 1
ATOM 2294 C CA . PRO A 1 285 ? -0.597 1.055 -13.212 1.00 20.42 284 PRO A CA 1
ATOM 2295 C C . PRO A 1 285 ? 0.914 0.880 -13.225 1.00 19.09 284 PRO A C 1
ATOM 2296 O O . PRO A 1 285 ? 1.624 1.759 -12.725 1.00 19.32 284 PRO A O 1
ATOM 2300 N N . SER A 1 286 ? 1.362 -0.282 -13.667 1.00 18.45 285 SER A N 1
ATOM 2301 C CA . SER A 1 286 ? 2.798 -0.533 -13.957 1.00 17.20 285 SER A CA 1
ATOM 2302 C C . SER A 1 286 ? 3.066 -0.229 -15.415 1.00 16.86 285 SER A C 1
ATOM 2303 O O . SER A 1 286 ? 2.159 -0.424 -16.235 1.00 18.34 285 SER A O 1
ATOM 2306 N N . ASP A 1 287 ? 4.259 0.218 -15.747 1.00 16.73 286 ASP A N 1
ATOM 2307 C CA . ASP A 1 287 ? 4.685 0.493 -17.130 1.00 16.82 286 ASP A CA 1
ATOM 2308 C C . ASP A 1 287 ? 5.508 -0.657 -17.699 1.00 16.83 286 ASP A C 1
ATOM 2309 O O . ASP A 1 287 ? 6.103 -1.391 -16.938 1.00 17.91 286 ASP A O 1
ATOM 2314 N N . TRP A 1 288 ? 5.601 -0.695 -19.021 1.00 16.09 287 TRP A N 1
ATOM 2315 C CA . TRP A 1 288 ? 6.512 -1.643 -19.693 1.00 16.13 287 TRP A CA 1
ATOM 2316 C C . TRP A 1 288 ? 7.823 -0.893 -19.923 1.00 16.16 287 TRP A C 1
ATOM 2317 O O . TRP A 1 288 ? 7.785 0.225 -20.401 1.00 15.36 287 TRP A O 1
ATOM 2328 N N . ASN A 1 289 ? 8.934 -1.531 -19.567 1.00 14.49 288 ASN A N 1
ATOM 2329 C CA . ASN A 1 289 ? 10.247 -0.870 -19.720 1.00 14.49 288 ASN A CA 1
ATOM 2330 C C . ASN A 1 289 ? 11.307 -1.765 -20.348 1.00 14.39 288 ASN A C 1
ATOM 2331 O O . ASN A 1 289 ? 11.356 -2.948 -20.039 1.00 14.65 288 ASN A O 1
ATOM 2336 N N . GLN A 1 290 ? 12.133 -1.164 -21.185 1.00 14.06 289 GLN A N 1
ATOM 2337 C CA . GLN A 1 290 ? 13.338 -1.848 -21.686 1.00 14.27 289 GLN A CA 1
ATOM 2338 C C . GLN A 1 290 ? 14.464 -0.822 -21.621 1.00 16.09 289 GLN A C 1
ATOM 2339 O O . GLN A 1 290 ? 14.311 0.251 -22.186 1.00 17.36 289 GLN A O 1
ATOM 2345 N N . TRP A 1 291 ? 15.493 -1.134 -20.862 1.00 14.26 290 TRP A N 1
ATOM 2346 C CA . TRP A 1 291 ? 16.692 -0.280 -20.778 1.00 14.66 290 TRP A CA 1
ATOM 2347 C C . TRP A 1 291 ? 17.748 -0.887 -21.700 1.00 14.85 290 TRP A C 1
ATOM 2348 O O . TRP A 1 291 ? 18.201 -1.996 -21.447 1.00 15.23 290 TRP A O 1
ATOM 2359 N N . ASN A 1 292 ? 18.084 -0.160 -22.741 1.00 15.94 291 ASN A N 1
ATOM 2360 C CA . ASN A 1 292 ? 19.103 -0.590 -23.723 1.00 15.64 291 ASN A CA 1
ATOM 2361 C C . ASN A 1 292 ? 20.427 -0.031 -23.215 1.00 16.20 291 ASN A C 1
ATOM 2362 O O . ASN A 1 292 ? 20.567 1.183 -23.208 1.00 17.31 291 ASN A O 1
ATOM 2367 N N . CYS A 1 293 ? 21.359 -0.895 -22.875 1.00 15.96 292 CYS A N 1
ATOM 2368 C CA . CYS A 1 293 ? 22.615 -0.519 -22.196 1.00 16.71 292 CYS A CA 1
ATOM 2369 C C . CYS A 1 293 ? 23.756 -0.914 -23.100 1.00 17.84 292 CYS A C 1
ATOM 2370 O O . CYS A 1 293 ? 23.767 -2.037 -23.630 1.00 18.48 292 CYS A O 1
ATOM 2373 N N . GLU A 1 294 ? 24.783 -0.075 -23.224 1.00 18.27 293 GLU A N 1
ATOM 2374 C CA . GLU A 1 294 ? 26.029 -0.460 -23.909 1.00 20.27 293 GLU A CA 1
ATOM 2375 C C . GLU A 1 294 ? 27.194 0.288 -23.278 1.00 20.47 293 GLU A C 1
ATOM 2376 O O . GLU A 1 294 ? 26.996 1.354 -22.696 1.00 20.03 293 GLU A O 1
ATOM 2382 N N . PRO A 1 295 ? 28.398 -0.298 -23.309 1.00 20.25 294 PRO A N 1
ATOM 2383 C CA . PRO A 1 295 ? 29.569 0.366 -22.737 1.00 22.97 294 PRO A CA 1
ATOM 2384 C C . PRO A 1 295 ? 29.805 1.753 -23.329 1.00 22.48 294 PRO A C 1
ATOM 2385 O O . PRO A 1 295 ? 29.581 1.991 -24.488 1.00 21.29 294 PRO A O 1
ATOM 2389 N N . LEU A 1 296 ? 30.317 2.644 -22.479 1.00 22.64 295 LEU A N 1
ATOM 2390 C CA . LEU A 1 296 ? 30.876 3.935 -22.957 1.00 24.26 295 LEU A CA 1
ATOM 2391 C C . LEU A 1 296 ? 32.080 3.669 -23.859 1.00 28.17 295 LEU A C 1
ATOM 2392 O O . LEU A 1 296 ? 32.823 2.714 -23.630 1.00 29.02 295 LEU A O 1
ATOM 2398 N N . GLY B 1 1 ? 27.614 9.632 -35.324 1.00 30.45 0 GLY B N 1
ATOM 2399 C CA . GLY B 1 1 ? 28.606 10.520 -35.949 1.00 27.27 0 GLY B CA 1
ATOM 2400 C C . GLY B 1 1 ? 28.934 10.066 -37.355 1.00 24.93 0 GLY B C 1
ATOM 2401 O O . GLY B 1 1 ? 28.017 9.544 -38.049 1.00 24.86 0 GLY B O 1
ATOM 2402 N N . MET B 1 2 ? 30.190 10.233 -37.739 1.00 22.14 1 MET B N 1
ATOM 2403 C CA . MET B 1 2 ? 30.683 9.815 -39.077 1.00 23.90 1 MET B CA 1
ATOM 2404 C C . MET B 1 2 ? 32.185 9.597 -38.980 1.00 21.44 1 MET B C 1
ATOM 2405 O O . MET B 1 2 ? 32.951 10.509 -38.590 1.00 24.65 1 MET B O 1
ATOM 2410 N N . PHE B 1 3 ? 32.633 8.419 -39.392 1.00 19.28 2 PHE B N 1
ATOM 2411 C CA . PHE B 1 3 ? 34.028 7.988 -39.386 1.00 18.96 2 PHE B CA 1
ATOM 2412 C C . PHE B 1 3 ? 34.375 7.313 -40.714 1.00 19.33 2 PHE B C 1
ATOM 2413 O O . PHE B 1 3 ? 33.657 6.386 -41.175 1.00 19.55 2 PHE B O 1
ATOM 2421 N N . LEU B 1 4 ? 35.437 7.763 -41.349 1.00 18.05 3 LEU B N 1
ATOM 2422 C CA . LEU B 1 4 ? 36.023 7.152 -42.544 1.00 16.93 3 LEU B CA 1
ATOM 2423 C C . LEU B 1 4 ? 37.045 6.116 -42.095 1.00 17.84 3 LEU B C 1
ATOM 2424 O O . LEU B 1 4 ? 38.057 6.483 -41.421 1.00 19.38 3 LEU B O 1
ATOM 2429 N N . LEU B 1 5 ? 36.850 4.872 -42.428 1.00 16.83 4 LEU B N 1
ATOM 2430 C CA . LEU B 1 5 ? 37.815 3.820 -42.096 1.00 18.06 4 LEU B CA 1
ATOM 2431 C C . LEU B 1 5 ? 39.055 4.002 -42.945 1.00 20.02 4 LEU B C 1
ATOM 2432 O O . LEU B 1 5 ? 38.954 4.404 -44.123 1.00 19.09 4 LEU B O 1
ATOM 2437 N N . GLN B 1 6 ? 40.216 3.769 -42.339 1.00 21.58 5 GLN B N 1
ATOM 2438 C CA . GLN B 1 6 ? 41.508 3.949 -43.013 1.00 23.63 5 GLN B CA 1
ATOM 2439 C C . GLN B 1 6 ? 42.367 2.757 -42.628 1.00 23.81 5 GLN B C 1
ATOM 2440 O O . GLN B 1 6 ? 42.536 2.548 -41.446 1.00 23.76 5 GLN B O 1
ATOM 2446 N N . GLY B 1 7 ? 42.891 2.083 -43.626 1.00 24.22 6 GLY B N 1
ATOM 2447 C CA . GLY B 1 7 ? 43.911 1.046 -43.454 1.00 27.05 6 GLY B CA 1
ATOM 2448 C C . GLY B 1 7 ? 43.341 -0.354 -43.377 1.00 28.47 6 GLY B C 1
ATOM 2449 O O . GLY B 1 7 ? 42.151 -0.538 -43.074 1.00 25.30 6 GLY B O 1
ATOM 2450 N N . ALA B 1 8 ? 44.197 -1.347 -43.546 1.00 27.46 7 ALA B N 1
ATOM 2451 C CA . ALA B 1 8 ? 43.817 -2.767 -43.662 1.00 28.73 7 ALA B CA 1
ATOM 2452 C C . ALA B 1 8 ? 43.237 -3.257 -42.335 1.00 28.65 7 ALA B C 1
ATOM 2453 O O . ALA B 1 8 ? 42.271 -4.051 -42.385 1.00 27.21 7 ALA B O 1
ATOM 2455 N N . GLN B 1 9 ? 43.750 -2.809 -41.184 1.00 28.26 8 GLN B N 1
ATOM 2456 C CA . GLN B 1 9 ? 43.273 -3.317 -39.868 1.00 28.12 8 GLN B CA 1
ATOM 2457 C C . GLN B 1 9 ? 41.792 -2.954 -39.690 1.00 25.39 8 GLN B C 1
ATOM 2458 O O . GLN B 1 9 ? 40.995 -3.850 -39.323 1.00 25.23 8 GLN B O 1
ATOM 2464 N N . MET B 1 10 ? 41.432 -1.702 -39.935 1.00 22.82 9 MET B N 1
ATOM 2465 C CA . MET B 1 10 ? 40.020 -1.272 -39.842 1.00 22.37 9 MET B CA 1
ATOM 2466 C C . MET B 1 10 ? 39.164 -2.013 -40.861 1.00 21.73 9 MET B C 1
ATOM 2467 O O . MET B 1 10 ? 38.049 -2.441 -40.451 1.00 20.21 9 MET B O 1
ATOM 2472 N N . LEU B 1 11 ? 39.599 -2.131 -42.102 1.00 20.39 10 LEU B N 1
ATOM 2473 C CA . LEU B 1 11 ? 38.758 -2.781 -43.138 1.00 19.70 10 LEU B CA 1
ATOM 2474 C C . LEU B 1 11 ? 38.624 -4.275 -42.845 1.00 22.31 10 LEU B C 1
ATOM 2475 O O . LEU B 1 11 ? 37.546 -4.849 -43.103 1.00 21.36 10 LEU B O 1
ATOM 2480 N N . GLN B 1 12 ? 39.628 -4.949 -42.294 1.00 22.19 11 GLN B N 1
ATOM 2481 C CA A GLN B 1 12 ? 39.535 -6.372 -41.908 0.50 19.85 11 GLN B CA 1
ATOM 2482 C CA B GLN B 1 12 ? 39.483 -6.391 -41.955 0.50 21.93 11 GLN B CA 1
ATOM 2483 C C . GLN B 1 12 ? 38.571 -6.523 -40.725 1.00 18.77 11 GLN B C 1
ATOM 2484 O O . GLN B 1 12 ? 37.811 -7.475 -40.681 1.00 20.42 11 GLN B O 1
ATOM 2495 N N . MET B 1 13 ? 38.595 -5.588 -39.785 1.00 20.16 12 MET B N 1
ATOM 2496 C CA A MET B 1 13 ? 37.658 -5.592 -38.635 0.50 20.21 12 MET B CA 1
ATOM 2497 C CA B MET B 1 13 ? 37.659 -5.584 -38.633 0.50 20.59 12 MET B CA 1
ATOM 2498 C C . MET B 1 13 ? 36.223 -5.422 -39.157 1.00 19.38 12 MET B C 1
ATOM 2499 O O . MET B 1 13 ? 35.337 -6.147 -38.679 1.00 20.06 12 MET B O 1
ATOM 2508 N N . LEU B 1 14 ? 36.026 -4.512 -40.102 1.00 18.29 13 LEU B N 1
ATOM 2509 C CA . LEU B 1 14 ? 34.683 -4.329 -40.704 1.00 17.40 13 LEU B CA 1
ATOM 2510 C C . LEU B 1 14 ? 34.243 -5.629 -41.373 1.00 17.23 13 LEU B C 1
ATOM 2511 O O . LEU B 1 14 ? 33.089 -6.064 -41.155 1.00 16.78 13 LEU B O 1
ATOM 2516 N N . GLU B 1 15 ? 35.089 -6.272 -42.138 1.00 16.83 14 GLU B N 1
ATOM 2517 C CA . GLU B 1 15 ? 34.744 -7.532 -42.824 1.00 18.34 14 GLU B CA 1
ATOM 2518 C C . GLU B 1 15 ? 34.314 -8.560 -41.766 1.00 20.25 14 GLU B C 1
ATOM 2519 O O . GLU B 1 15 ? 33.269 -9.246 -41.941 1.00 18.92 14 GLU B O 1
ATOM 2525 N N . LYS B 1 16 ? 35.091 -8.702 -40.682 1.00 18.14 15 LYS B N 1
ATOM 2526 C CA . LYS B 1 16 ? 34.799 -9.755 -39.677 1.00 20.25 15 LYS B CA 1
ATOM 2527 C C . LYS B 1 16 ? 33.458 -9.455 -38.999 1.00 20.87 15 LYS B C 1
ATOM 2528 O O . LYS B 1 16 ? 32.670 -10.379 -38.752 1.00 20.94 15 LYS B O 1
ATOM 2534 N N . SER B 1 17 ? 33.207 -8.206 -38.669 1.00 18.12 16 SER B N 1
ATOM 2535 C CA . SER B 1 17 ? 31.978 -7.805 -37.970 1.00 17.91 16 SER B CA 1
ATOM 2536 C C . SER B 1 17 ? 30.784 -8.093 -38.900 1.00 18.30 16 SER B C 1
ATOM 2537 O O . SER B 1 17 ? 29.770 -8.689 -38.465 1.00 18.89 16 SER B O 1
ATOM 2540 N N . LEU B 1 18 ? 30.870 -7.725 -40.183 1.00 17.08 17 LEU B N 1
ATOM 2541 C CA . LEU B 1 18 ? 29.733 -7.945 -41.128 1.00 17.20 17 LEU B CA 1
ATOM 2542 C C . LEU B 1 18 ? 29.426 -9.428 -41.321 1.00 17.43 17 LEU B C 1
ATOM 2543 O O . LEU B 1 18 ? 28.286 -9.780 -41.650 1.00 16.45 17 LEU B O 1
ATOM 2548 N N . ARG B 1 19 ? 30.426 -10.293 -41.211 1.00 17.33 18 ARG B N 1
ATOM 2549 C CA . ARG B 1 19 ? 30.234 -11.740 -41.404 1.00 18.97 18 ARG B CA 1
ATOM 2550 C C . ARG B 1 19 ? 29.143 -12.206 -40.439 1.00 18.92 18 ARG B C 1
ATOM 2551 O O . ARG B 1 19 ? 28.409 -13.146 -40.794 1.00 20.35 18 ARG B O 1
ATOM 2559 N N . LYS B 1 20 ? 29.000 -11.598 -39.272 1.00 20.56 19 LYS B N 1
ATOM 2560 C CA . LYS B 1 20 ? 28.036 -12.069 -38.247 1.00 21.36 19 LYS B CA 1
ATOM 2561 C C . LYS B 1 20 ? 26.592 -11.787 -38.670 1.00 22.93 19 LYS B C 1
ATOM 2562 O O . LYS B 1 20 ? 25.680 -12.361 -38.069 1.00 24.44 19 LYS B O 1
ATOM 2568 N N . SER B 1 21 ? 26.358 -10.909 -39.652 1.00 18.13 20 SER B N 1
ATOM 2569 C CA . SER B 1 21 ? 25.010 -10.475 -40.087 1.00 18.01 20 SER B CA 1
ATOM 2570 C C . SER B 1 21 ? 24.685 -10.998 -41.482 1.00 16.19 20 SER B C 1
ATOM 2571 O O . SER B 1 21 ? 23.722 -10.540 -42.101 1.00 16.74 20 SER B O 1
ATOM 2574 N N . LEU B 1 22 ? 25.440 -11.956 -41.995 1.00 17.75 21 LEU B N 1
ATOM 2575 C CA . LEU B 1 22 ? 25.092 -12.557 -43.303 1.00 16.70 21 LEU B CA 1
ATOM 2576 C C . LEU B 1 22 ? 23.833 -13.397 -43.152 1.00 17.40 21 LEU B C 1
ATOM 2577 O O . LEU B 1 22 ? 23.636 -14.026 -42.084 1.00 19.52 21 LEU B O 1
ATOM 2582 N N . PRO B 1 23 ? 22.966 -13.457 -44.184 1.00 17.52 22 PRO B N 1
ATOM 2583 C CA . PRO B 1 23 ? 23.164 -12.814 -45.487 1.00 18.34 22 PRO B CA 1
ATOM 2584 C C . PRO B 1 23 ? 22.668 -11.365 -45.639 1.00 17.83 22 PRO B C 1
ATOM 2585 O O . PRO B 1 23 ? 22.843 -10.747 -46.675 1.00 17.30 22 PRO B O 1
ATOM 2589 N N A MET B 1 24 ? 22.025 -10.774 -44.637 0.50 16.10 23 MET B N 1
ATOM 2590 N N B MET B 1 24 ? 22.017 -10.830 -44.612 0.50 16.46 23 MET B N 1
ATOM 2591 C CA A MET B 1 24 ? 21.459 -9.421 -44.830 0.50 15.34 23 MET B CA 1
ATOM 2592 C CA B MET B 1 24 ? 21.482 -9.456 -44.651 0.50 15.53 23 MET B CA 1
ATOM 2593 C C A MET B 1 24 ? 22.590 -8.405 -45.050 0.50 15.12 23 MET B C 1
ATOM 2594 C C B MET B 1 24 ? 22.591 -8.498 -45.091 0.50 14.96 23 MET B C 1
ATOM 2595 O O A MET B 1 24 ? 22.359 -7.384 -45.729 0.50 15.62 23 MET B O 1
ATOM 2596 O O B MET B 1 24 ? 22.336 -7.661 -45.983 0.50 15.02 23 MET B O 1
ATOM 2605 N N . SER B 1 25 ? 23.790 -8.649 -44.513 1.00 14.75 24 SER B N 1
ATOM 2606 C CA . SER B 1 25 ? 24.943 -7.762 -44.768 1.00 14.81 24 SER B CA 1
ATOM 2607 C C . SER B 1 25 ? 25.728 -8.120 -46.045 1.00 14.71 24 SER B C 1
ATOM 2608 O O . SER B 1 25 ? 26.739 -7.483 -46.304 1.00 14.70 24 SER B O 1
ATOM 2611 N N . LEU B 1 26 ? 25.321 -9.077 -46.816 1.00 14.41 25 LEU B N 1
ATOM 2612 C CA . LEU B 1 26 ? 26.147 -9.705 -47.861 1.00 14.50 25 LEU B CA 1
ATOM 2613 C C . LEU B 1 26 ? 26.584 -8.698 -48.911 1.00 15.55 25 LEU B C 1
ATOM 2614 O O . LEU B 1 26 ? 27.752 -8.693 -49.313 1.00 14.09 25 LEU B O 1
ATOM 2619 N N . LYS B 1 27 ? 25.709 -7.794 -49.345 1.00 13.75 26 LYS B N 1
ATOM 2620 C CA . LYS B 1 27 ? 26.083 -6.851 -50.407 1.00 13.67 26 LYS B CA 1
ATOM 2621 C C . LYS B 1 27 ? 27.249 -6.001 -49.916 1.00 14.57 26 LYS B C 1
ATOM 2622 O O . LYS B 1 27 ? 28.158 -5.721 -50.719 1.00 15.18 26 LYS B O 1
ATOM 2628 N N . VAL B 1 28 ? 27.256 -5.583 -48.653 1.00 14.06 27 VAL B N 1
ATOM 2629 C CA . VAL B 1 28 ? 28.378 -4.772 -48.122 1.00 14.03 27 VAL B CA 1
ATOM 2630 C C . VAL B 1 28 ? 29.584 -5.694 -47.871 1.00 15.12 27 VAL B C 1
ATOM 2631 O O . VAL B 1 28 ? 30.732 -5.309 -48.169 1.00 15.73 27 VAL B O 1
ATOM 2635 N N . TYR B 1 29 ? 29.354 -6.849 -47.274 1.00 14.43 28 TYR B N 1
ATOM 2636 C CA . TYR B 1 29 ? 30.440 -7.804 -46.964 1.00 14.84 28 TYR B CA 1
ATOM 2637 C C . TYR B 1 29 ? 31.270 -8.107 -48.197 1.00 14.78 28 TYR B C 1
ATOM 2638 O O . TYR B 1 29 ? 32.533 -8.007 -48.133 1.00 15.65 28 TYR B O 1
ATOM 2647 N N . GLY B 1 30 ? 30.639 -8.428 -49.324 1.00 13.99 29 GLY B N 1
ATOM 2648 C CA . GLY B 1 30 ? 31.385 -8.755 -50.536 1.00 14.29 29 GLY B CA 1
ATOM 2649 C C . GLY B 1 30 ? 32.187 -7.557 -51.005 1.00 15.24 29 GLY B C 1
ATOM 2650 O O . GLY B 1 30 ? 33.286 -7.719 -51.575 1.00 15.59 29 GLY B O 1
ATOM 2651 N N . THR B 1 31 ? 31.596 -6.382 -50.959 1.00 13.88 30 THR B N 1
ATOM 2652 C CA . THR B 1 31 ? 32.268 -5.153 -51.369 1.00 13.86 30 THR B CA 1
ATOM 2653 C C . THR B 1 31 ? 33.510 -4.935 -50.510 1.00 14.88 30 THR B C 1
ATOM 2654 O O . THR B 1 31 ? 34.590 -4.537 -51.051 1.00 16.14 30 THR B O 1
ATOM 2658 N N . VAL B 1 32 ? 33.380 -5.099 -49.204 1.00 14.94 31 VAL B N 1
ATOM 2659 C CA . VAL B 1 32 ? 34.527 -4.884 -48.290 1.00 15.86 31 VAL B CA 1
ATOM 2660 C C . VAL B 1 32 ? 35.590 -5.922 -48.577 1.00 16.79 31 VAL B 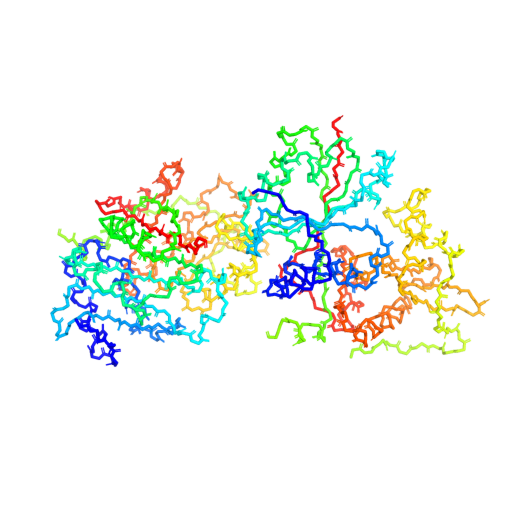C 1
ATOM 2661 O O . VAL B 1 32 ? 36.761 -5.572 -48.564 1.00 16.83 31 VAL B O 1
ATOM 2665 N N . MET B 1 33 ? 35.207 -7.152 -48.882 1.00 16.10 32 MET B N 1
ATOM 2666 C CA . MET B 1 33 ? 36.213 -8.188 -49.246 1.00 17.27 32 MET B CA 1
ATOM 2667 C C . MET B 1 33 ? 37.063 -7.731 -50.429 1.00 20.46 32 MET B C 1
ATOM 2668 O O . MET B 1 33 ? 38.262 -7.915 -50.374 1.00 20.45 32 MET B O 1
ATOM 2673 N N . HIS B 1 34 ? 36.452 -7.126 -51.438 1.00 18.20 33 HIS B N 1
ATOM 2674 C CA . HIS B 1 34 ? 37.231 -6.594 -52.587 1.00 19.96 33 HIS B CA 1
ATOM 2675 C C . HIS B 1 34 ? 38.042 -5.364 -52.212 1.00 21.38 33 HIS B C 1
ATOM 2676 O O . HIS B 1 34 ? 39.089 -5.160 -52.821 1.00 21.76 33 HIS B O 1
ATOM 2683 N N . MET B 1 35 ? 37.532 -4.540 -51.314 1.00 20.40 34 MET B N 1
ATOM 2684 C CA . MET B 1 35 ? 38.346 -3.409 -50.811 1.00 20.50 34 MET B CA 1
ATOM 2685 C C . MET B 1 35 ? 39.615 -3.971 -50.147 1.00 22.19 34 MET B C 1
ATOM 2686 O O . MET B 1 35 ? 40.653 -3.308 -50.242 1.00 24.36 34 MET B O 1
ATOM 2691 N N . ASN B 1 36 ? 39.521 -5.138 -49.518 1.00 21.07 35 ASN B N 1
ATOM 2692 C CA . ASN B 1 36 ? 40.666 -5.766 -48.809 1.00 23.22 35 ASN B CA 1
ATOM 2693 C C . ASN B 1 36 ? 41.535 -6.549 -49.797 1.00 26.53 35 ASN B C 1
ATOM 2694 O O . ASN B 1 36 ? 42.538 -7.156 -49.324 1.00 29.58 35 ASN B O 1
ATOM 2699 N N . HIS B 1 37 ? 41.186 -6.558 -51.074 1.00 24.73 36 HIS B N 1
ATOM 2700 C CA . HIS B 1 37 ? 41.952 -7.203 -52.163 1.00 25.71 36 HIS B CA 1
ATOM 2701 C C . HIS B 1 37 ? 42.243 -6.152 -53.234 1.00 24.46 36 HIS B C 1
ATOM 2702 O O . HIS B 1 37 ? 41.880 -6.335 -54.403 1.00 27.27 36 HIS B O 1
ATOM 2709 N N . GLY B 1 38 ? 42.843 -5.046 -52.837 1.00 23.92 37 GLY B N 1
ATOM 2710 C CA . GLY B 1 38 ? 43.407 -4.058 -53.761 1.00 24.25 37 GLY B CA 1
ATOM 2711 C C . GLY B 1 38 ? 42.444 -2.913 -54.069 1.00 23.62 37 GLY B C 1
ATOM 2712 O O . GLY B 1 38 ? 42.869 -1.974 -54.729 1.00 23.66 37 GLY B O 1
ATOM 2713 N N . ASN B 1 39 ? 41.191 -2.985 -53.598 1.00 22.30 38 ASN B N 1
ATOM 2714 C CA . ASN B 1 39 ? 40.229 -1.865 -53.758 1.00 20.22 38 ASN B CA 1
ATOM 2715 C C . ASN B 1 39 ? 40.300 -1.291 -55.184 1.00 18.64 38 ASN B C 1
ATOM 2716 O O . ASN B 1 39 ? 40.482 -0.070 -55.373 1.00 19.63 38 ASN B O 1
ATOM 2721 N N . PRO B 1 40 ? 40.054 -2.117 -56.216 1.00 19.55 39 PRO B N 1
ATOM 2722 C CA . PRO B 1 40 ? 40.192 -1.689 -57.604 1.00 19.82 39 PRO B CA 1
ATOM 2723 C C . PRO B 1 40 ? 39.226 -0.549 -57.963 1.00 18.72 39 PRO B C 1
ATOM 2724 O O . PRO B 1 40 ? 39.527 0.186 -58.869 1.00 21.16 39 PRO B O 1
ATOM 2728 N N . PHE B 1 41 ? 38.054 -0.449 -57.332 1.00 17.95 40 PHE B N 1
ATOM 2729 C CA . PHE B 1 41 ? 37.073 0.609 -57.667 1.00 17.11 40 PHE B CA 1
ATOM 2730 C C . PHE B 1 41 ? 37.291 1.833 -56.791 1.00 16.70 40 PHE B C 1
ATOM 2731 O O . PHE B 1 41 ? 36.488 2.777 -56.889 1.00 16.78 40 PHE B O 1
ATOM 2739 N N . ASN B 1 42 ? 38.313 1.866 -55.971 1.00 16.30 41 ASN B N 1
ATOM 2740 C CA . ASN B 1 42 ? 38.694 3.087 -55.225 1.00 17.76 41 ASN B CA 1
ATOM 2741 C C . ASN B 1 42 ? 37.515 3.550 -54.356 1.00 17.60 41 ASN B C 1
ATOM 2742 O O . ASN B 1 42 ? 37.038 4.726 -54.483 1.00 19.91 41 ASN B O 1
ATOM 2747 N N . LEU B 1 43 ? 37.009 2.649 -53.523 1.00 15.35 42 LEU B N 1
ATOM 2748 C CA . LEU B 1 43 ? 35.871 2.938 -52.629 1.00 14.98 42 LEU B CA 1
ATOM 2749 C C . LEU B 1 43 ? 36.352 3.286 -51.235 1.00 16.75 42 LEU B C 1
ATOM 2750 O O . LEU B 1 43 ? 37.546 3.073 -50.899 1.00 16.92 42 LEU B O 1
ATOM 2755 N N . LYS B 1 44 ? 35.433 3.758 -50.412 1.00 15.07 43 LYS B N 1
ATOM 2756 C CA . LYS B 1 44 ? 35.741 4.054 -49.019 1.00 15.53 43 LYS B CA 1
ATOM 2757 C C . LYS B 1 44 ? 34.551 3.681 -48.152 1.00 15.86 43 LYS B C 1
ATOM 2758 O O . LYS B 1 44 ? 33.402 3.702 -48.612 1.00 15.55 43 LYS B O 1
ATOM 2764 N N . ALA B 1 45 ? 34.870 3.239 -46.932 1.00 15.52 44 ALA B N 1
ATOM 2765 C CA . ALA B 1 45 ? 33.898 2.748 -45.945 1.00 15.49 44 ALA B CA 1
ATOM 2766 C C . ALA B 1 45 ? 33.623 3.813 -44.890 1.00 15.41 44 ALA B C 1
ATOM 2767 O O . ALA B 1 45 ? 34.592 4.278 -44.246 1.00 16.30 44 ALA B O 1
ATOM 2769 N N . LEU B 1 46 ? 32.382 4.183 -44.672 1.00 15.22 45 LEU B N 1
ATOM 2770 C CA . LEU B 1 46 ? 31.933 5.139 -43.663 1.00 15.41 45 LEU B CA 1
ATOM 2771 C C . LEU B 1 46 ? 31.049 4.440 -42.645 1.00 15.50 45 LEU B C 1
ATOM 2772 O O . LEU B 1 46 ? 30.181 3.594 -43.027 1.00 15.82 45 LEU B O 1
ATOM 2777 N N . VAL B 1 47 ? 31.237 4.813 -41.387 1.00 16.07 46 VAL B N 1
ATOM 2778 C CA . VAL B 1 47 ? 30.394 4.262 -40.302 1.00 16.27 46 VAL B CA 1
ATOM 2779 C C . VAL B 1 47 ? 29.916 5.397 -39.432 1.00 17.06 46 VAL B C 1
ATOM 2780 O O . VAL B 1 47 ? 30.602 6.432 -39.367 1.00 17.94 46 VAL B O 1
ATOM 2784 N N . ASP B 1 48 ? 28.848 5.174 -38.665 1.00 17.92 47 ASP B N 1
ATOM 2785 C CA . ASP B 1 48 ? 28.356 6.199 -37.717 1.00 21.77 47 ASP B CA 1
ATOM 2786 C C . ASP B 1 48 ? 29.189 6.220 -36.431 1.00 19.75 47 ASP B C 1
ATOM 2787 O O . ASP B 1 48 ? 29.150 7.221 -35.711 1.00 22.90 47 ASP B O 1
ATOM 2792 N N . LYS B 1 49 ? 29.795 5.096 -36.084 1.00 18.86 48 LYS B N 1
ATOM 2793 C CA A LYS B 1 49 ? 30.669 4.996 -34.897 0.50 20.07 48 LYS B CA 1
ATOM 2794 C CA B LYS B 1 49 ? 30.504 4.859 -34.799 0.50 20.22 48 LYS B CA 1
ATOM 2795 C C . LYS B 1 49 ? 31.523 3.747 -35.025 1.00 20.14 48 LYS B C 1
ATOM 2796 O O . LYS B 1 49 ? 31.243 2.895 -35.896 1.00 19.38 48 LYS B O 1
ATOM 2807 N N . TRP B 1 50 ? 32.565 3.672 -34.234 1.00 20.35 49 TRP B N 1
ATOM 2808 C CA . TRP B 1 50 ? 33.585 2.638 -34.423 1.00 21.59 49 TRP B CA 1
ATOM 2809 C C . TRP B 1 50 ? 34.188 2.282 -33.075 1.00 23.91 49 TRP B C 1
ATOM 2810 O O . TRP B 1 50 ? 34.437 3.166 -32.263 1.00 24.69 49 TRP B O 1
ATOM 2821 N N . PRO B 1 51 ? 34.413 0.993 -32.784 1.00 22.66 50 PRO B N 1
ATOM 2822 C CA . PRO B 1 51 ? 34.152 -0.124 -33.678 1.00 21.85 50 PRO B CA 1
ATOM 2823 C C . PRO B 1 51 ? 32.719 -0.649 -33.825 1.00 19.90 50 PRO B C 1
ATOM 2824 O O . PRO B 1 51 ? 32.488 -1.380 -34.767 1.00 21.46 50 PRO B O 1
ATOM 2828 N N . ASP B 1 52 ? 31.829 -0.294 -32.905 1.00 20.61 51 ASP B N 1
ATOM 2829 C CA . ASP B 1 52 ? 30.519 -0.982 -32.820 1.00 20.24 51 ASP B CA 1
ATOM 2830 C C . ASP B 1 52 ? 29.514 -0.192 -33.644 1.00 19.06 51 ASP B C 1
ATOM 2831 O O . ASP B 1 52 ? 28.597 0.401 -33.116 1.00 20.20 51 ASP B O 1
ATOM 2836 N N . PHE B 1 53 ? 29.751 -0.153 -34.956 1.00 18.67 52 PHE B N 1
ATOM 2837 C CA . PHE B 1 53 ? 28.916 0.659 -35.863 1.00 17.21 52 PHE B CA 1
ATOM 2838 C C . PHE B 1 53 ? 27.476 0.169 -35.856 1.00 16.95 52 PHE B C 1
ATOM 2839 O O . PHE B 1 53 ? 27.214 -1.037 -35.634 1.00 19.85 52 PHE B O 1
ATOM 2847 N N . GLN B 1 54 ? 26.576 1.089 -36.087 1.00 17.24 53 GLN B N 1
ATOM 2848 C CA . GLN B 1 54 ? 25.167 0.767 -36.328 1.00 18.53 53 GLN B CA 1
ATOM 2849 C C . GLN B 1 54 ? 24.872 0.811 -37.826 1.00 19.16 53 GLN B C 1
ATOM 2850 O O . GLN B 1 54 ? 24.023 0.028 -38.264 1.00 21.76 53 GLN B O 1
ATOM 2856 N N . THR B 1 55 ? 25.487 1.713 -38.579 1.00 16.77 54 THR B N 1
ATOM 2857 C CA . THR B 1 55 ? 25.273 1.822 -40.037 1.00 15.57 54 THR B CA 1
ATOM 2858 C C . THR B 1 55 ? 26.633 1.851 -40.717 1.00 15.31 54 THR B C 1
ATOM 2859 O O . THR B 1 55 ? 27.555 2.557 -40.232 1.00 16.02 54 THR B O 1
ATOM 2863 N N . VAL B 1 56 ? 26.738 1.170 -41.843 1.00 14.25 55 VAL B N 1
ATOM 2864 C CA . VAL B 1 56 ? 27.910 1.229 -42.739 1.00 13.98 55 VAL B CA 1
ATOM 2865 C C . VAL B 1 56 ? 27.435 1.585 -44.136 1.00 13.67 55 VAL B C 1
ATOM 2866 O O . VAL B 1 56 ? 26.452 1.020 -44.637 1.00 14.56 55 VAL B O 1
ATOM 2870 N N . VAL B 1 57 ? 28.191 2.460 -44.774 1.00 13.98 56 VAL B N 1
ATOM 2871 C CA . VAL B 1 57 ? 27.987 2.841 -46.187 1.00 14.04 56 VAL B CA 1
ATOM 2872 C C . VAL B 1 57 ? 29.311 2.706 -46.897 1.00 13.82 56 VAL B C 1
ATOM 2873 O O . VAL B 1 57 ? 30.285 3.342 -46.447 1.00 15.30 56 VAL B O 1
ATOM 2877 N N . ILE B 1 58 ? 29.328 1.956 -47.966 1.00 13.25 57 ILE B N 1
ATOM 2878 C CA . ILE B 1 58 ? 30.484 1.968 -48.889 1.00 14.08 57 ILE B CA 1
ATOM 2879 C C . ILE B 1 58 ? 30.138 2.937 -50.010 1.00 13.93 57 ILE B C 1
ATOM 2880 O O . ILE B 1 58 ? 29.034 2.857 -50.573 1.00 14.71 57 ILE B O 1
ATOM 2885 N N . ARG B 1 59 ? 31.047 3.842 -50.331 1.00 14.79 58 ARG B N 1
ATOM 2886 C CA . ARG B 1 59 ? 30.792 4.823 -51.410 1.00 15.07 58 ARG B CA 1
ATOM 2887 C C . ARG B 1 59 ? 32.051 5.053 -52.227 1.00 14.19 58 ARG B C 1
ATOM 2888 O O . ARG B 1 59 ? 33.162 4.695 -51.829 1.00 13.80 58 ARG B O 1
ATOM 2896 N N . PRO B 1 60 ? 31.889 5.615 -53.436 1.00 15.20 59 PRO B N 1
ATOM 2897 C CA . PRO B 1 60 ? 33.017 5.975 -54.258 1.00 14.43 59 PRO B CA 1
ATOM 2898 C C . PRO B 1 60 ? 33.635 7.307 -53.847 1.00 15.69 59 PRO B C 1
ATOM 2899 O O . PRO B 1 60 ? 33.137 8.036 -52.949 1.00 14.86 59 PRO B O 1
ATOM 2903 N N . GLN B 1 61 ? 34.713 7.652 -54.544 1.00 14.89 60 GLN B N 1
ATOM 2904 C CA . GLN B 1 61 ? 35.401 8.936 -54.274 1.00 15.48 60 GLN B CA 1
ATOM 2905 C C . GLN B 1 61 ? 34.679 10.032 -55.039 1.00 15.80 60 GLN B C 1
ATOM 2906 O O . GLN B 1 61 ? 34.373 9.872 -56.247 1.00 14.79 60 GLN B O 1
ATOM 2912 N N . GLU B 1 62 ? 34.469 11.145 -54.377 1.00 15.54 61 GLU B N 1
ATOM 2913 C CA . GLU B 1 62 ? 33.770 12.326 -54.915 1.00 16.00 61 GLU B CA 1
ATOM 2914 C C . GLU B 1 62 ? 34.337 12.746 -56.282 1.00 16.16 61 GLU B C 1
ATOM 2915 O O . GLU B 1 62 ? 33.545 13.105 -57.179 1.00 16.76 61 GLU B O 1
ATOM 2921 N N . GLN B 1 63 ? 35.659 12.704 -56.425 1.00 15.15 62 GLN B N 1
ATOM 2922 C CA . GLN B 1 63 ? 36.297 13.242 -57.642 1.00 15.31 62 GLN B CA 1
ATOM 2923 C C . GLN B 1 63 ? 36.265 12.225 -58.772 1.00 17.11 62 GLN B C 1
ATOM 2924 O O . GLN B 1 63 ? 36.585 12.614 -59.927 1.00 18.00 62 GLN B O 1
ATOM 2930 N N . ASP B 1 64 ? 35.830 10.979 -58.507 1.00 16.84 63 ASP B N 1
ATOM 2931 C CA . ASP B 1 64 ? 35.547 9.967 -59.552 1.00 16.20 63 ASP B CA 1
ATOM 2932 C C . ASP B 1 64 ? 34.113 10.116 -60.009 1.00 17.16 63 ASP B C 1
ATOM 2933 O O . ASP B 1 64 ? 33.800 9.595 -61.059 1.00 19.51 63 ASP B O 1
ATOM 2938 N N . MET B 1 65 ? 33.268 10.804 -59.266 1.00 17.46 64 MET B N 1
ATOM 2939 C CA . MET B 1 65 ? 31.804 10.861 -59.479 1.00 17.34 64 MET B CA 1
ATOM 2940 C C . MET B 1 65 ? 31.493 12.191 -60.161 1.00 18.74 64 MET B C 1
ATOM 2941 O O . MET B 1 65 ? 30.577 12.911 -59.793 1.00 19.49 64 MET B O 1
ATOM 2946 N N . LYS B 1 66 ? 32.193 12.388 -61.269 1.00 22.37 65 LYS B N 1
ATOM 2947 C CA . LYS B 1 66 ? 32.213 13.717 -61.920 1.00 25.76 65 LYS B CA 1
ATOM 2948 C C . LYS B 1 66 ? 31.073 13.812 -62.923 1.00 25.88 65 LYS B C 1
ATOM 2949 O O . LYS B 1 66 ? 30.923 14.894 -63.528 1.00 34.86 65 LYS B O 1
ATOM 2955 N N . ASP B 1 67 ? 30.308 12.762 -63.153 1.00 20.05 66 ASP B N 1
ATOM 2956 C CA . ASP B 1 67 ? 29.178 12.685 -64.107 1.00 21.20 66 ASP B CA 1
ATOM 2957 C C . ASP B 1 67 ? 27.896 12.434 -63.294 1.00 21.31 66 ASP B C 1
ATOM 2958 O O . ASP B 1 67 ? 27.665 11.301 -62.833 1.00 19.65 66 ASP B O 1
ATOM 2963 N N . ASP B 1 68 ? 27.032 13.429 -63.153 1.00 20.11 67 ASP B N 1
ATOM 2964 C CA . ASP B 1 68 ? 25.809 13.289 -62.339 1.00 20.72 67 ASP B CA 1
ATOM 2965 C C . ASP B 1 68 ? 24.900 12.208 -62.907 1.00 21.76 67 ASP B C 1
ATOM 2966 O O . ASP B 1 68 ? 24.079 11.649 -62.130 1.00 24.37 67 ASP B O 1
ATOM 2971 N N . LEU B 1 69 ? 24.947 11.871 -64.180 1.00 19.24 68 LEU B N 1
ATOM 2972 C CA . LEU B 1 69 ? 24.049 10.915 -64.817 1.00 20.90 68 LEU B CA 1
ATOM 2973 C C . LEU B 1 69 ? 24.582 9.486 -64.723 1.00 20.92 68 LEU B C 1
ATOM 2974 O O . LEU B 1 69 ? 23.844 8.582 -65.049 1.00 20.76 68 LEU B O 1
ATOM 2979 N N . ASP B 1 70 ? 25.823 9.302 -64.268 1.00 18.96 69 ASP B N 1
ATOM 2980 C CA . ASP B 1 70 ? 26.424 7.945 -64.300 1.00 17.73 69 ASP B CA 1
ATOM 2981 C C . ASP B 1 70 ? 26.101 7.165 -63.018 1.00 16.21 69 ASP B C 1
ATOM 2982 O O . ASP B 1 70 ? 26.965 7.070 -62.090 1.00 16.39 69 ASP B O 1
ATOM 2987 N N . HIS B 1 71 ? 24.918 6.605 -62.969 1.00 16.24 70 HIS B N 1
ATOM 2988 C CA . HIS B 1 71 ? 24.457 5.895 -61.748 1.00 16.64 70 HIS B CA 1
ATOM 2989 C C . HIS B 1 71 ? 25.261 4.617 -61.589 1.00 16.27 70 HIS B C 1
ATOM 2990 O O . HIS B 1 71 ? 25.314 4.095 -60.465 1.00 16.52 70 HIS B O 1
ATOM 2997 N N . TYR B 1 72 ? 25.898 4.103 -62.634 1.00 14.83 71 TYR B N 1
ATOM 2998 C CA . TYR B 1 72 ? 26.730 2.891 -62.521 1.00 15.03 71 TYR B CA 1
ATOM 2999 C C . TYR B 1 72 ? 27.917 3.211 -61.640 1.00 16.09 71 TYR B C 1
ATOM 3000 O O . TYR B 1 72 ? 28.277 2.372 -60.775 1.00 18.25 71 TYR B O 1
ATOM 3009 N N . THR B 1 73 ? 28.518 4.380 -61.799 1.00 14.70 72 THR B N 1
ATOM 3010 C CA . THR B 1 73 ? 29.636 4.849 -60.968 1.00 14.44 72 THR B CA 1
ATOM 3011 C C . THR B 1 73 ? 29.120 5.302 -59.611 1.00 14.07 72 THR B C 1
ATOM 3012 O O . THR B 1 73 ? 29.753 5.059 -58.590 1.00 14.54 72 THR B O 1
ATOM 3016 N N . ASN B 1 74 ? 27.970 5.965 -59.598 1.00 14.28 73 ASN B N 1
ATOM 3017 C CA . ASN B 1 74 ? 27.453 6.588 -58.361 1.00 14.59 73 ASN B CA 1
ATOM 3018 C C . ASN B 1 74 ? 26.680 5.551 -57.541 1.00 14.00 73 ASN B C 1
ATOM 3019 O O . ASN B 1 74 ? 25.445 5.623 -57.426 1.00 15.03 73 ASN B O 1
ATOM 3024 N N . THR B 1 75 ? 27.384 4.539 -57.075 1.00 14.95 74 THR B N 1
ATOM 3025 C CA . THR B 1 75 ? 26.771 3.393 -56.372 1.00 13.92 74 THR B CA 1
ATOM 3026 C C . THR B 1 75 ? 27.216 3.396 -54.920 1.00 13.60 74 THR B C 1
ATOM 3027 O O . THR B 1 75 ? 28.400 3.594 -54.658 1.00 14.81 74 THR B O 1
ATOM 3031 N N . TYR B 1 76 ? 26.264 3.115 -54.038 1.00 13.91 75 TYR B N 1
ATOM 3032 C CA . TYR B 1 76 ? 26.500 3.074 -52.580 1.00 14.07 75 TYR B CA 1
ATOM 3033 C C . TYR B 1 76 ? 25.991 1.729 -52.048 1.00 13.96 75 TYR B C 1
ATOM 3034 O O . TYR B 1 76 ? 24.957 1.266 -52.512 1.00 15.21 75 TYR B O 1
ATOM 3043 N N . HIS B 1 77 ? 26.713 1.151 -51.099 1.00 13.19 76 HIS B N 1
ATOM 3044 C CA . HIS B 1 77 ? 26.364 -0.170 -50.504 1.00 12.96 76 HIS B CA 1
ATOM 3045 C C . HIS B 1 77 ? 26.046 0.063 -49.036 1.00 13.89 76 HIS B C 1
ATOM 3046 O O . HIS B 1 77 ? 26.871 0.639 -48.357 1.00 15.26 76 HIS B O 1
ATOM 3053 N N . VAL B 1 78 ? 24.886 -0.398 -48.584 1.00 13.44 77 VAL B N 1
ATOM 3054 C CA . VAL B 1 78 ? 24.438 -0.014 -47.223 1.00 13.82 77 VAL B CA 1
ATOM 3055 C C . VAL B 1 78 ? 23.984 -1.214 -46.390 1.00 13.75 77 VAL B C 1
ATOM 3056 O O . VAL B 1 78 ? 23.359 -2.111 -46.929 1.00 14.20 77 VAL B O 1
ATOM 3060 N N . TYR B 1 79 ? 24.306 -1.176 -45.105 1.00 13.78 78 TYR B N 1
ATOM 3061 C CA . TYR B 1 79 ? 23.772 -2.185 -44.167 1.00 13.81 78 TYR B CA 1
ATOM 3062 C C . TYR B 1 79 ? 23.619 -1.454 -42.827 1.00 14.33 78 TYR B C 1
ATOM 3063 O O . TYR B 1 79 ? 24.471 -0.660 -42.480 1.00 14.65 78 TYR B O 1
ATOM 3072 N N . SER B 1 80 ? 22.535 -1.747 -42.111 1.00 14.82 79 SER B N 1
ATOM 3073 C CA . SER B 1 80 ? 22.303 -1.085 -40.808 1.00 14.98 79 SER B CA 1
ATOM 3074 C C . SER B 1 80 ? 21.673 -2.001 -39.761 1.00 16.85 79 SER B C 1
ATOM 3075 O O . SER B 1 80 ? 20.775 -2.753 -40.097 1.00 18.25 79 SER B O 1
ATOM 3078 N N . GLU B 1 81 ? 22.137 -1.875 -38.536 1.00 17.77 80 GLU B N 1
ATOM 3079 C CA . GLU B 1 81 ? 21.537 -2.569 -37.362 1.00 19.52 80 GLU B CA 1
ATOM 3080 C C . GLU B 1 81 ? 20.384 -1.755 -36.806 1.00 21.28 80 GLU B C 1
ATOM 3081 O O . GLU B 1 81 ? 19.656 -2.285 -35.935 1.00 24.47 80 GLU B O 1
ATOM 3087 N N . ASP B 1 82 ? 20.229 -0.495 -37.164 1.00 19.84 81 ASP B N 1
ATOM 3088 C CA . ASP B 1 82 ? 19.268 0.379 -36.457 1.00 20.96 81 ASP B CA 1
ATOM 3089 C C . ASP B 1 82 ? 18.712 1.336 -37.489 1.00 20.65 81 ASP B C 1
ATOM 3090 O O . ASP B 1 82 ? 19.449 2.230 -37.960 1.00 18.96 81 ASP B O 1
ATOM 3095 N N . LEU B 1 83 ? 17.448 1.182 -37.850 1.00 21.51 82 LEU B N 1
ATOM 3096 C CA . LEU B 1 83 ? 16.930 1.935 -39.013 1.00 21.07 82 LEU B CA 1
ATOM 3097 C C . LEU B 1 83 ? 16.786 3.420 -38.702 1.00 21.32 82 LEU B C 1
ATOM 3098 O O . LEU B 1 83 ? 16.949 4.220 -39.632 1.00 21.65 82 LEU B O 1
ATOM 3103 N N . LYS B 1 84 ? 16.561 3.821 -37.441 1.00 21.75 83 LYS B N 1
ATOM 3104 C CA . LYS B 1 84 ? 16.583 5.256 -37.065 1.00 25.87 83 LYS B CA 1
ATOM 3105 C C . LYS B 1 84 ? 17.986 5.807 -37.361 1.00 21.11 83 LYS B C 1
ATOM 3106 O O . LYS B 1 84 ? 18.125 6.924 -37.928 1.00 21.76 83 LYS B O 1
ATOM 3112 N N . ASN B 1 85 ? 19.002 5.094 -36.893 1.00 20.89 84 ASN B N 1
ATOM 3113 C CA A ASN B 1 85 ? 20.419 5.475 -37.101 0.50 21.12 84 ASN B CA 1
ATOM 3114 C CA B ASN B 1 85 ? 20.392 5.569 -37.102 0.50 21.47 84 ASN B CA 1
ATOM 3115 C C . ASN B 1 85 ? 20.689 5.591 -38.606 1.00 20.28 84 ASN B C 1
ATOM 3116 O O . ASN B 1 85 ? 21.285 6.554 -39.018 1.00 19.78 84 ASN B O 1
ATOM 3125 N N . CYS B 1 86 ? 20.231 4.603 -39.363 1.00 19.64 85 CYS B N 1
ATOM 3126 C CA . CYS B 1 86 ? 20.495 4.586 -40.826 1.00 19.15 85 CYS B CA 1
ATOM 3127 C C . CYS B 1 86 ? 19.926 5.848 -41.475 1.00 19.80 85 CYS B C 1
ATOM 3128 O O . CYS B 1 86 ? 20.563 6.445 -42.327 1.00 18.70 85 CYS B O 1
ATOM 3131 N N . GLN B 1 87 ? 18.690 6.238 -41.122 1.00 20.10 86 GLN B N 1
ATOM 3132 C CA . GLN B 1 87 ? 18.055 7.420 -41.734 1.00 21.80 86 GLN B CA 1
ATOM 3133 C C . GLN B 1 87 ? 18.828 8.682 -41.382 1.00 21.31 86 GLN B C 1
ATOM 3134 O O . GLN B 1 87 ? 19.052 9.507 -42.263 1.00 22.04 86 GLN B O 1
ATOM 3140 N N . GLU B 1 88 ? 19.273 8.833 -40.151 1.00 19.73 87 GLU B N 1
ATOM 3141 C CA . GLU B 1 88 ? 20.107 9.990 -39.751 1.00 21.69 87 GLU B CA 1
ATOM 3142 C C . GLU B 1 88 ? 21.442 9.986 -40.507 1.00 21.93 87 GLU B C 1
ATOM 3143 O O . GLU B 1 88 ? 21.944 11.072 -40.807 1.00 21.36 87 GLU B O 1
ATOM 3149 N N . PHE B 1 89 ? 22.049 8.814 -40.707 1.00 19.60 88 PHE B N 1
ATOM 3150 C CA . PHE B 1 89 ? 23.364 8.720 -41.377 1.00 18.28 88 PHE B CA 1
ATOM 3151 C C . PHE B 1 89 ? 23.232 9.040 -42.865 1.00 17.80 88 PHE B C 1
ATOM 3152 O O . PHE B 1 89 ? 24.060 9.820 -43.348 1.00 18.39 88 PHE B O 1
ATOM 3160 N N . LEU B 1 90 ? 22.225 8.505 -43.553 1.00 17.53 89 LEU B N 1
ATOM 3161 C CA A LEU B 1 90 ? 22.043 8.752 -45.009 0.50 17.07 89 LEU B CA 1
ATOM 3162 C CA B LEU B 1 90 ? 22.067 8.754 -45.008 0.50 18.25 89 LEU B CA 1
ATOM 3163 C C . LEU B 1 90 ? 21.590 10.194 -45.250 1.00 19.51 89 LEU B C 1
ATOM 3164 O O . LEU B 1 90 ? 21.668 10.660 -46.366 1.00 21.30 89 LEU B O 1
ATOM 3173 N N . ASP B 1 91 ? 21.121 10.867 -44.231 1.00 20.36 90 ASP B N 1
ATOM 3174 C CA . ASP B 1 91 ? 20.737 12.292 -44.319 1.00 22.17 90 ASP B CA 1
ATOM 3175 C C . ASP B 1 91 ? 21.962 13.204 -44.354 1.00 22.36 90 ASP B C 1
ATOM 3176 O O . ASP B 1 91 ? 21.793 14.387 -44.672 1.00 24.93 90 ASP B O 1
ATOM 3181 N N . LEU B 1 92 ? 23.155 12.724 -44.017 1.00 19.72 91 LEU B N 1
ATOM 3182 C CA . LEU B 1 92 ? 24.394 13.553 -44.027 1.00 21.09 91 LEU B CA 1
ATOM 3183 C C . LEU B 1 92 ? 24.920 13.703 -45.449 1.00 23.00 91 LEU B C 1
ATOM 3184 O O . LEU B 1 92 ? 25.082 12.718 -46.164 1.00 22.48 91 LEU B O 1
ATOM 3189 N N . PRO B 1 93 ? 25.154 14.954 -45.946 1.00 25.62 92 PRO B N 1
ATOM 3190 C CA . PRO B 1 93 ? 25.565 15.159 -47.331 1.00 26.41 92 PRO B CA 1
ATOM 3191 C C . PRO B 1 93 ? 26.946 14.594 -47.650 1.00 23.07 92 PRO B C 1
ATOM 3192 O O . PRO B 1 93 ? 27.191 14.294 -48.803 1.00 23.92 92 PRO B O 1
ATOM 3196 N N . GLU B 1 94 ? 27.775 14.358 -46.629 1.00 21.65 93 GLU B N 1
ATOM 3197 C CA . GLU B 1 94 ? 29.100 13.737 -46.836 1.00 22.37 93 GLU B CA 1
ATOM 3198 C C . GLU B 1 94 ? 28.952 12.217 -47.011 1.00 19.47 93 GLU B C 1
ATOM 3199 O O . GLU B 1 94 ? 29.911 11.588 -47.437 1.00 20.33 93 GLU B O 1
ATOM 3205 N N . VAL B 1 95 ? 27.796 11.624 -46.711 1.00 18.00 94 VAL B N 1
ATOM 3206 C CA . VAL B 1 95 ? 27.582 10.155 -46.826 1.00 17.20 94 VAL B CA 1
ATOM 3207 C C . VAL B 1 95 ? 27.028 9.846 -48.214 1.00 17.68 94 VAL B C 1
ATOM 3208 O O . VAL B 1 95 ? 27.594 8.998 -48.898 1.00 17.95 94 VAL B O 1
ATOM 3212 N N . ILE B 1 96 ? 25.924 10.481 -48.598 1.00 18.13 95 ILE B N 1
ATOM 3213 C CA . ILE B 1 96 ? 25.271 10.262 -49.911 1.00 19.03 95 ILE B CA 1
ATOM 3214 C C . ILE B 1 96 ? 25.058 11.632 -50.547 1.00 18.98 95 ILE B C 1
ATOM 3215 O O . ILE B 1 96 ? 24.474 12.534 -49.884 1.00 19.14 95 ILE B O 1
ATOM 3220 N N . ASN B 1 97 ? 25.422 11.755 -51.812 1.00 17.59 96 ASN B N 1
ATOM 3221 C CA . ASN B 1 97 ? 25.061 12.932 -52.624 1.00 20.25 96 ASN B CA 1
ATOM 3222 C C . ASN B 1 97 ? 23.817 12.645 -53.450 1.00 17.83 96 ASN B C 1
ATOM 3223 O O . ASN B 1 97 ? 23.905 12.118 -54.545 1.00 17.64 96 ASN B O 1
ATOM 3228 N N . TRP B 1 98 ? 22.661 13.072 -52.937 1.00 18.74 97 TRP B N 1
ATOM 3229 C CA . TRP B 1 98 ? 21.345 12.843 -53.558 1.00 19.74 97 TRP B CA 1
ATOM 3230 C C . TRP B 1 98 ? 21.076 13.792 -54.743 1.00 18.24 97 TRP B C 1
ATOM 3231 O O . TRP B 1 98 ? 20.039 13.639 -55.348 1.00 21.14 97 TRP B O 1
ATOM 3242 N N . LYS B 1 99 ? 22.024 14.644 -55.110 1.00 20.68 98 LYS B N 1
ATOM 3243 C CA . LYS B 1 99 ? 21.858 15.517 -56.307 1.00 22.81 98 LYS B CA 1
ATOM 3244 C C . LYS B 1 99 ? 22.180 14.753 -57.587 1.00 21.77 98 LYS B C 1
ATOM 3245 O O . LYS B 1 99 ? 21.961 15.277 -58.668 1.00 22.20 98 LYS B O 1
ATOM 3251 N N . GLN B 1 100 ? 22.697 13.539 -57.447 1.00 19.56 99 GLN B N 1
ATOM 3252 C CA . GLN B 1 100 ? 23.107 12.784 -58.645 1.00 19.01 99 GLN B CA 1
ATOM 3253 C C . GLN B 1 100 ? 22.200 11.592 -58.905 1.00 16.71 99 GLN B C 1
ATOM 3254 O O . GLN B 1 100 ? 21.485 11.173 -57.984 1.00 19.59 99 GLN B O 1
ATOM 3260 N N . HIS B 1 101 ? 22.203 11.104 -60.137 1.00 16.92 100 HIS B N 1
ATOM 3261 C CA . HIS B 1 101 ? 21.539 9.816 -60.424 1.00 16.56 100 HIS B CA 1
ATOM 3262 C C . HIS B 1 101 ? 22.421 8.770 -59.734 1.00 17.17 100 HIS B C 1
ATOM 3263 O O . HIS B 1 101 ? 23.614 8.738 -60.007 1.00 17.17 100 HIS B O 1
ATOM 3270 N N . LEU B 1 102 ? 21.824 7.957 -58.877 1.00 15.67 101 LEU B N 1
ATOM 3271 C CA . LEU B 1 102 ? 22.645 7.025 -58.071 1.00 15.36 101 LEU B CA 1
ATOM 3272 C C . LEU B 1 102 ? 21.921 5.712 -57.852 1.00 14.29 101 LEU B C 1
ATOM 3273 O O . LEU B 1 102 ? 20.727 5.633 -58.127 1.00 16.08 101 LEU B O 1
ATOM 3278 N N . GLN B 1 103 ? 22.679 4.735 -57.375 1.00 13.92 102 GLN B N 1
ATOM 3279 C CA . GLN B 1 103 ? 22.119 3.410 -57.055 1.00 15.11 102 GLN B CA 1
ATOM 3280 C C . GLN B 1 103 ? 22.469 3.081 -55.598 1.00 14.65 102 GLN B C 1
ATOM 3281 O O . GLN B 1 103 ? 23.627 3.266 -55.225 1.00 15.73 102 GLN B O 1
ATOM 3287 N N A ILE B 1 104 ? 21.472 2.740 -54.790 0.50 14.32 103 ILE B N 1
ATOM 3288 N N B ILE B 1 104 ? 21.520 2.823 -54.773 0.50 14.48 103 ILE B N 1
ATOM 3289 C CA A ILE B 1 104 ? 21.744 2.229 -53.418 0.50 14.86 103 ILE B CA 1
ATOM 3290 C CA B ILE B 1 104 ? 21.789 2.201 -53.457 0.50 15.11 103 ILE B CA 1
ATOM 3291 C C A ILE B 1 104 ? 21.513 0.719 -53.503 0.50 13.86 103 ILE B C 1
ATOM 3292 C C B ILE B 1 104 ? 21.556 0.715 -53.634 0.50 14.37 103 ILE B C 1
ATOM 3293 O O A ILE B 1 104 ? 20.488 0.325 -54.051 0.50 13.85 103 ILE B O 1
ATOM 3294 O O B ILE B 1 104 ? 20.527 0.262 -54.227 0.50 14.67 103 ILE B O 1
ATOM 3303 N N . GLN B 1 105 ? 22.537 -0.074 -53.208 1.00 13.88 104 GLN B N 1
ATOM 3304 C CA . GLN B 1 105 ? 22.426 -1.542 -53.270 1.00 14.17 104 GLN B CA 1
ATOM 3305 C C . GLN B 1 105 ? 22.478 -2.102 -51.859 1.00 13.37 104 GLN B C 1
ATOM 3306 O O . GLN B 1 105 ? 23.356 -1.702 -51.047 1.00 14.82 104 GLN B O 1
ATOM 3312 N N . SER B 1 106 ? 21.601 -3.049 -51.569 1.00 13.36 105 SER B N 1
ATOM 3313 C CA . SER B 1 106 ? 21.672 -3.747 -50.276 1.00 13.91 105 SER B CA 1
ATOM 3314 C C . SER B 1 106 ? 20.962 -5.082 -50.393 1.00 14.88 105 SER B C 1
ATOM 3315 O O . SER B 1 106 ? 19.929 -5.159 -51.097 1.00 17.16 105 SER B O 1
ATOM 3318 N N . THR B 1 107 ? 21.374 -6.062 -49.615 1.00 14.40 106 THR B N 1
ATOM 3319 C CA . THR B 1 107 ? 20.597 -7.298 -49.357 1.00 14.32 106 THR B CA 1
ATOM 3320 C C . THR B 1 107 ? 19.769 -7.153 -48.088 1.00 15.28 106 THR B C 1
ATOM 3321 O O . THR B 1 107 ? 19.307 -8.184 -47.561 1.00 16.74 106 THR B O 1
ATOM 3325 N N . GLN B 1 108 ? 19.419 -5.951 -47.737 1.00 15.58 107 GLN B N 1
ATOM 3326 C CA . GLN B 1 108 ? 18.608 -5.607 -46.555 1.00 15.21 107 GLN B CA 1
ATOM 3327 C C . GLN B 1 108 ? 17.363 -4.854 -47.017 1.00 14.87 107 GLN B C 1
ATOM 3328 O O . GLN B 1 108 ? 17.391 -3.611 -47.139 1.00 15.55 107 GLN B O 1
ATOM 3334 N N . SER B 1 109 ? 16.250 -5.567 -47.205 1.00 15.02 108 SER B N 1
ATOM 3335 C CA . SER B 1 109 ? 14.993 -4.949 -47.696 1.00 14.66 108 SER B CA 1
ATOM 3336 C C . SER B 1 109 ? 14.411 -3.954 -46.715 1.00 15.66 108 SER B C 1
ATOM 3337 O O . SER B 1 109 ? 13.739 -3.016 -47.165 1.00 16.33 108 SER B O 1
ATOM 3340 N N . SER B 1 110 ? 14.674 -4.102 -45.426 1.00 16.08 109 SER B N 1
ATOM 3341 C CA . SER B 1 110 ? 14.136 -3.147 -44.436 1.00 16.86 109 SER B CA 1
ATOM 3342 C C . SER B 1 110 ? 14.660 -1.725 -44.639 1.00 18.14 109 SER B C 1
ATOM 3343 O O . SER B 1 110 ? 14.096 -0.766 -44.080 1.00 20.15 109 SER B O 1
ATOM 3346 N N . LEU B 1 111 ? 15.694 -1.511 -45.472 1.00 16.48 110 LEU B N 1
ATOM 3347 C CA . LEU B 1 111 ? 16.133 -0.143 -45.783 1.00 16.85 110 LEU B CA 1
ATOM 3348 C C . LEU B 1 111 ? 15.121 0.571 -46.690 1.00 17.61 110 LEU B C 1
ATOM 3349 O O . LEU B 1 111 ? 15.214 1.798 -46.826 1.00 17.12 110 LEU B O 1
ATOM 3354 N N . ASN B 1 112 ? 14.191 -0.159 -47.275 1.00 16.74 111 ASN B N 1
ATOM 3355 C CA . ASN B 1 112 ? 13.227 0.472 -48.199 1.00 17.25 111 ASN B CA 1
ATOM 3356 C C . ASN B 1 112 ? 12.529 1.668 -47.571 1.00 18.67 111 ASN B C 1
ATOM 3357 O O . ASN B 1 112 ? 12.444 2.707 -48.212 1.00 18.66 111 ASN B O 1
ATOM 3362 N N . GLU B 1 113 ? 12.014 1.550 -46.354 1.00 18.30 112 GLU B N 1
ATOM 3363 C CA . GLU B 1 113 ? 11.241 2.668 -45.781 1.00 19.54 112 GLU B CA 1
ATOM 3364 C C . GLU B 1 113 ? 12.164 3.804 -45.436 1.00 18.24 112 GLU B C 1
ATOM 3365 O O . GLU B 1 113 ? 11.742 4.976 -45.498 1.00 20.82 112 GLU B O 1
ATOM 3371 N N . VAL B 1 114 ? 13.417 3.525 -45.092 1.00 18.33 113 VAL B N 1
ATOM 3372 C CA . VAL B 1 114 ? 14.389 4.600 -44.837 1.00 18.59 113 VAL B CA 1
ATOM 3373 C C . VAL B 1 114 ? 14.596 5.408 -46.137 1.00 18.91 113 VAL B C 1
ATOM 3374 O O . VAL B 1 114 ? 14.526 6.658 -46.134 1.00 19.68 113 VAL B O 1
ATOM 3378 N N . ILE B 1 115 ? 14.830 4.729 -47.246 1.00 18.08 114 ILE B N 1
ATOM 3379 C CA A ILE B 1 115 ? 15.082 5.420 -48.536 0.50 17.52 114 ILE B CA 1
ATOM 3380 C CA B ILE B 1 115 ? 15.075 5.395 -48.565 0.50 18.86 114 ILE B CA 1
ATOM 3381 C C . ILE B 1 115 ? 13.799 6.159 -48.966 1.00 19.01 114 ILE B C 1
ATOM 3382 O O . ILE B 1 115 ? 13.926 7.289 -49.440 1.00 19.92 114 ILE B O 1
ATOM 3391 N N . GLN B 1 116 ? 12.632 5.545 -48.804 1.00 19.13 115 GLN B N 1
ATOM 3392 C CA . GLN B 1 116 ? 11.337 6.197 -49.160 1.00 19.24 115 GLN B CA 1
ATOM 3393 C C . GLN B 1 116 ? 11.191 7.443 -48.308 1.00 21.05 115 GLN B C 1
ATOM 3394 O O . GLN B 1 116 ? 10.767 8.513 -48.834 1.00 22.14 115 GLN B O 1
ATOM 3400 N N . ASN B 1 117 ? 11.511 7.372 -47.023 1.00 20.70 116 ASN B N 1
ATOM 3401 C CA . ASN B 1 117 ? 11.362 8.547 -46.133 1.00 22.35 116 ASN B CA 1
ATOM 3402 C C . ASN B 1 117 ? 12.299 9.665 -46.606 1.00 24.08 116 ASN B C 1
ATOM 3403 O O . ASN B 1 117 ? 11.890 10.855 -46.686 1.00 26.26 116 ASN B O 1
ATOM 3408 N N . LEU B 1 118 ? 13.539 9.337 -46.991 1.00 21.20 117 LEU B N 1
ATOM 3409 C CA . LEU B 1 118 ? 14.514 10.373 -47.393 1.00 22.16 117 LEU B CA 1
ATOM 3410 C C . LEU B 1 118 ? 14.105 10.932 -48.762 1.00 19.89 117 LEU B C 1
ATOM 3411 O O . LEU B 1 118 ? 14.393 12.094 -48.988 1.00 21.02 117 LEU B O 1
ATOM 3416 N N . ALA B 1 119 ? 13.491 10.168 -49.631 1.00 20.79 118 ALA B N 1
ATOM 3417 C CA . ALA B 1 119 ? 13.027 10.671 -50.945 1.00 20.17 118 ALA B CA 1
ATOM 3418 C C . ALA B 1 119 ? 12.118 11.874 -50.701 1.00 23.16 118 ALA B C 1
ATOM 3419 O O . ALA B 1 119 ? 12.252 12.905 -51.399 1.00 21.61 118 ALA B O 1
ATOM 3421 N N . ALA B 1 120 ? 11.291 11.736 -49.672 1.00 23.35 119 ALA B N 1
ATOM 3422 C CA . ALA B 1 120 ? 10.280 12.751 -49.322 1.00 28.12 119 ALA B CA 1
ATOM 3423 C C . ALA B 1 120 ? 10.937 13.963 -48.668 1.00 30.67 119 ALA B C 1
ATOM 3424 O O . ALA B 1 120 ? 10.395 15.053 -48.857 1.00 34.41 119 ALA B O 1
ATOM 3426 N N . THR B 1 121 ? 11.996 13.802 -47.867 1.00 27.04 120 THR B N 1
ATOM 3427 C CA . THR B 1 121 ? 12.639 14.910 -47.118 1.00 31.20 120 THR B CA 1
ATOM 3428 C C . THR B 1 121 ? 13.802 15.525 -47.886 1.00 33.34 120 THR B C 1
ATOM 3429 O O . THR B 1 121 ? 14.113 16.692 -47.594 1.00 38.61 120 THR B O 1
ATOM 3433 N N . LYS B 1 122 ? 14.418 14.803 -48.822 1.00 31.61 121 LYS B N 1
ATOM 3434 C CA . LYS B 1 122 ? 15.610 15.279 -49.564 1.00 33.50 121 LYS B CA 1
ATOM 3435 C C . LYS B 1 122 ? 15.273 15.592 -51.030 1.00 33.54 121 LYS B C 1
ATOM 3436 O O . LYS B 1 122 ? 16.176 15.924 -51.783 1.00 39.14 121 LYS B O 1
ATOM 3442 N N . SER B 1 123 ? 14.027 15.410 -51.453 1.00 28.98 122 SER B N 1
ATOM 3443 C CA . SER B 1 123 ? 13.550 15.766 -52.813 1.00 28.62 122 SER B CA 1
ATOM 3444 C C . SER B 1 123 ? 14.325 14.990 -53.874 1.00 27.06 122 SER B C 1
ATOM 3445 O O . SER B 1 123 ? 15.033 15.559 -54.733 1.00 30.28 122 SER B O 1
ATOM 3448 N N . PHE B 1 124 ? 14.156 13.685 -53.844 1.00 22.08 123 PHE B N 1
ATOM 3449 C CA . PHE B 1 124 ? 14.579 12.800 -54.940 1.00 20.40 123 PHE B CA 1
ATOM 3450 C C . PHE B 1 124 ? 13.457 11.810 -55.193 1.00 19.58 123 PHE B C 1
ATOM 3451 O O . PHE B 1 124 ? 12.516 11.624 -54.343 1.00 21.10 123 PHE B O 1
ATOM 3459 N N . LYS B 1 125 ? 13.494 11.166 -56.327 1.00 19.19 124 LYS B N 1
ATOM 3460 C CA . LYS B 1 125 ? 12.550 10.100 -56.612 1.00 21.20 124 LYS B CA 1
ATOM 3461 C C . LYS B 1 125 ? 13.278 8.777 -56.670 1.00 20.48 124 LYS B C 1
ATOM 3462 O O . LYS B 1 125 ? 14.481 8.748 -57.019 1.00 21.88 124 LYS B O 1
ATOM 3468 N N . VAL B 1 126 ? 12.563 7.724 -56.401 1.00 19.93 125 VAL B N 1
ATOM 3469 C CA . VAL B 1 126 ? 13.180 6.386 -56.198 1.00 20.53 125 VAL B CA 1
ATOM 3470 C C . VAL B 1 126 ? 12.368 5.328 -56.948 1.00 21.60 125 VAL B C 1
ATOM 3471 O O . VAL B 1 126 ? 11.123 5.357 -56.910 1.00 24.03 125 VAL B O 1
ATOM 3475 N N . LYS B 1 127 ? 13.032 4.434 -57.664 1.00 20.46 126 LYS B N 1
ATOM 3476 C CA . LYS B 1 127 ? 12.464 3.249 -58.302 1.00 21.85 126 LYS B CA 1
ATOM 3477 C C . LYS B 1 127 ? 13.262 2.087 -57.727 1.00 21.25 126 LYS B C 1
ATOM 3478 O O . LYS B 1 127 ? 14.507 2.093 -57.874 1.00 20.71 126 LYS B O 1
ATOM 3484 N N . ARG B 1 128 ? 12.594 1.138 -57.119 1.00 20.67 127 ARG B N 1
ATOM 3485 C CA . ARG B 1 128 ? 13.222 -0.035 -56.482 1.00 19.20 127 ARG B CA 1
ATOM 3486 C C . ARG B 1 128 ? 13.172 -1.243 -57.403 1.00 20.24 127 ARG B C 1
ATOM 3487 O O . ARG B 1 128 ? 12.092 -1.554 -57.929 1.00 22.24 127 ARG B O 1
ATOM 3495 N N . SER B 1 129 ? 14.295 -1.921 -57.562 1.00 19.36 128 SER B N 1
ATOM 3496 C CA A SER B 1 129 ? 14.470 -3.246 -58.210 0.50 21.06 128 SER B CA 1
ATOM 3497 C CA B SER B 1 129 ? 14.385 -3.259 -58.190 0.50 20.86 128 SER B CA 1
ATOM 3498 C C . SER B 1 129 ? 14.664 -4.283 -57.096 1.00 20.26 128 SER B C 1
ATOM 3499 O O . SER B 1 129 ? 15.648 -4.133 -56.355 1.00 21.92 128 SER B O 1
ATOM 3504 N N . LYS B 1 130 ? 13.772 -5.224 -56.940 1.00 19.80 129 LYS B N 1
ATOM 3505 C CA . LYS B 1 130 ? 13.827 -6.251 -55.887 1.00 20.20 129 LYS B CA 1
ATOM 3506 C C . LYS B 1 130 ? 13.891 -7.588 -56.594 1.00 21.24 129 LYS B C 1
ATOM 3507 O O . LYS B 1 130 ? 13.030 -7.883 -57.432 1.00 22.51 129 LYS B O 1
ATOM 3513 N N . ASN B 1 131 ? 14.920 -8.359 -56.313 1.00 17.01 130 ASN B N 1
ATOM 3514 C CA A ASN B 1 131 ? 15.131 -9.662 -56.983 0.50 18.05 130 ASN B CA 1
ATOM 3515 C CA B ASN B 1 131 ? 15.120 -9.662 -56.986 0.50 17.64 130 ASN B CA 1
ATOM 3516 C C . ASN B 1 131 ? 15.378 -10.741 -55.928 1.00 16.98 130 ASN B C 1
ATOM 3517 O O . ASN B 1 131 ? 15.668 -10.420 -54.744 1.00 17.38 130 ASN B O 1
ATOM 3526 N N . ILE B 1 132 ? 15.271 -11.982 -56.336 1.00 17.53 131 ILE B N 1
ATOM 3527 C CA . ILE B 1 132 ? 15.557 -13.122 -55.451 1.00 18.13 131 ILE B CA 1
ATOM 3528 C C . ILE B 1 132 ? 17.068 -13.171 -55.243 1.00 16.74 131 ILE B C 1
ATOM 3529 O O . ILE B 1 132 ? 17.777 -13.142 -56.243 1.00 17.58 131 ILE B O 1
ATOM 3534 N N . LEU B 1 133 ? 17.509 -13.300 -54.010 1.00 15.66 132 LEU B N 1
ATOM 3535 C CA . LEU B 1 133 ? 18.938 -13.449 -53.648 1.00 16.75 132 LEU B CA 1
ATOM 3536 C C . LEU B 1 133 ? 19.250 -14.926 -53.522 1.00 18.00 132 LEU B C 1
ATOM 3537 O O . LEU B 1 133 ? 18.564 -15.644 -52.765 1.00 17.06 132 LEU B O 1
ATOM 3542 N N . TYR B 1 134 ? 20.262 -15.368 -54.242 1.00 16.70 133 TYR B N 1
ATOM 3543 C CA . TYR B 1 134 ? 20.791 -16.739 -54.165 1.00 18.04 133 TYR B CA 1
ATOM 3544 C C . TYR B 1 134 ? 22.177 -16.750 -53.571 1.00 18.75 133 TYR B C 1
ATOM 3545 O O . TYR B 1 134 ? 22.983 -15.815 -53.802 1.00 18.14 133 TYR B O 1
ATOM 3554 N N . MET B 1 135 ? 22.485 -17.792 -52.803 1.00 18.98 134 MET B N 1
ATOM 3555 C CA A MET B 1 135 ? 23.864 -18.088 -52.390 0.50 18.81 134 MET B CA 1
ATOM 3556 C CA B MET B 1 135 ? 23.852 -18.089 -52.311 0.50 19.62 134 MET B CA 1
ATOM 3557 C C . MET B 1 135 ? 24.153 -19.544 -52.637 1.00 19.32 134 MET B C 1
ATOM 3558 O O . MET B 1 135 ? 23.243 -20.384 -52.531 1.00 21.38 134 MET B O 1
ATOM 3567 N N . ALA B 1 136 ? 25.408 -19.831 -52.904 1.00 17.84 135 ALA B N 1
ATOM 3568 C CA . ALA B 1 136 ? 25.841 -21.225 -53.071 1.00 19.08 135 ALA B CA 1
ATOM 3569 C C . ALA B 1 136 ? 25.683 -21.942 -51.721 1.00 18.01 135 ALA B C 1
ATOM 3570 O O . ALA B 1 136 ? 25.970 -21.405 -50.654 1.00 18.83 135 ALA B O 1
ATOM 3572 N N A SER B 1 137 ? 25.301 -23.213 -51.851 0.50 19.66 136 SER B N 1
ATOM 3573 N N B SER B 1 137 ? 25.312 -23.219 -51.786 0.50 20.05 136 SER B N 1
ATOM 3574 C CA A SER B 1 137 ? 25.283 -24.178 -50.725 0.50 20.25 136 SER B CA 1
ATOM 3575 C CA B SER B 1 137 ? 25.291 -24.075 -50.569 0.50 19.55 136 SER B CA 1
ATOM 3576 C C A SER B 1 137 ? 26.609 -24.154 -49.945 0.50 20.05 136 SER B C 1
ATOM 3577 C C B SER B 1 137 ? 26.661 -24.087 -49.875 0.50 19.45 136 SER B C 1
ATOM 3578 O O A SER B 1 137 ? 26.551 -24.181 -48.723 0.50 21.19 136 SER B O 1
ATOM 3579 O O B SER B 1 137 ? 26.712 -24.060 -48.638 0.50 19.70 136 SER B O 1
ATOM 3584 N N . GLU B 1 138 ? 27.754 -24.104 -50.634 1.00 20.73 137 GLU B N 1
ATOM 3585 C CA . GLU B 1 138 ? 29.096 -24.102 -50.016 1.00 21.34 137 GLU B CA 1
ATOM 3586 C C . GLU B 1 138 ? 29.319 -22.844 -49.196 1.00 20.71 137 GLU B C 1
ATOM 3587 O O . GLU B 1 138 ? 29.879 -22.918 -48.094 1.00 22.54 137 GLU B O 1
ATOM 3593 N N . THR B 1 139 ? 28.814 -21.697 -49.681 1.00 19.33 138 THR B N 1
ATOM 3594 C CA . THR B 1 139 ? 28.976 -20.426 -48.977 1.00 20.49 138 THR B CA 1
ATOM 3595 C C . THR B 1 139 ? 28.102 -20.426 -47.711 1.00 18.76 138 THR B C 1
ATOM 3596 O O . THR B 1 139 ? 28.576 -19.931 -46.686 1.00 21.75 138 THR B O 1
ATOM 3600 N N . ILE B 1 140 ? 26.890 -20.930 -47.833 1.00 19.22 139 ILE B N 1
ATOM 3601 C CA . ILE B 1 140 ? 25.970 -21.057 -46.657 1.00 21.93 139 ILE B CA 1
ATOM 3602 C C . ILE B 1 140 ? 26.672 -21.895 -45.572 1.00 23.35 139 ILE B C 1
ATOM 3603 O O . ILE B 1 140 ? 26.785 -21.462 -44.406 1.00 24.09 139 ILE B O 1
ATOM 3608 N N . LYS B 1 141 ? 27.286 -23.010 -45.946 1.00 21.92 140 LYS B N 1
ATOM 3609 C CA . LYS B 1 141 ? 27.958 -23.823 -44.894 1.00 24.08 140 LYS B CA 1
ATOM 3610 C C . LYS B 1 141 ? 29.165 -23.118 -44.264 1.00 28.85 140 LYS B C 1
ATOM 3611 O O . LYS B 1 141 ? 29.453 -23.354 -43.037 1.00 28.24 140 LYS B O 1
ATOM 3617 N N . GLU B 1 142 ? 29.949 -22.402 -45.057 1.00 28.93 141 GLU B N 1
ATOM 3618 C CA . GLU B 1 142 ? 31.202 -21.723 -44.601 1.00 29.89 141 GLU B CA 1
ATOM 3619 C C . GLU B 1 142 ? 30.824 -20.577 -43.662 1.00 33.05 141 GLU B C 1
ATOM 3620 O O . GLU B 1 142 ? 31.315 -20.520 -42.528 1.00 36.46 141 GLU B O 1
ATOM 3626 N N . LEU B 1 143 ? 29.980 -19.672 -44.147 1.00 30.08 142 LEU B N 1
ATOM 3627 C CA . LEU B 1 143 ? 29.824 -18.321 -43.549 1.00 30.95 142 LEU B CA 1
ATOM 3628 C C . LEU B 1 143 ? 28.595 -18.235 -42.661 1.00 30.89 142 LEU B C 1
ATOM 3629 O O . LEU B 1 143 ? 28.636 -17.403 -41.721 1.00 31.71 142 LEU B O 1
ATOM 3634 N N . THR B 1 144 ? 27.537 -18.988 -42.954 1.00 33.19 143 THR B N 1
ATOM 3635 C CA . THR B 1 144 ? 26.299 -18.991 -42.129 1.00 34.22 143 THR B CA 1
ATOM 3636 C C . THR B 1 144 ? 25.919 -20.419 -41.737 1.00 35.23 143 THR B C 1
ATOM 3637 O O . THR B 1 144 ? 24.853 -20.875 -42.138 1.00 38.24 143 THR B O 1
ATOM 3641 N N . PRO B 1 145 ? 26.770 -21.143 -40.967 1.00 37.87 144 PRO B N 1
ATOM 3642 C CA . PRO B 1 145 ? 26.491 -22.540 -40.610 1.00 42.71 144 PRO B CA 1
ATOM 3643 C C . PRO B 1 145 ? 25.430 -22.695 -39.504 1.00 45.53 144 PRO B C 1
ATOM 3644 O O . PRO B 1 145 ? 24.387 -22.051 -39.619 1.00 55.92 144 PRO B O 1
ATOM 3648 N N . GLY B 1 158 ? 26.065 -30.858 -57.690 1.00 37.11 157 GLY B N 1
ATOM 3649 C CA . GLY B 1 158 ? 25.630 -29.567 -58.283 1.00 33.05 157 GLY B CA 1
ATOM 3650 C C . GLY B 1 158 ? 26.364 -29.207 -59.568 1.00 31.30 157 GLY B C 1
ATOM 3651 O O . GLY B 1 158 ? 26.605 -28.016 -59.789 1.00 28.06 157 GLY B O 1
ATOM 3652 N N . LYS B 1 159 ? 26.676 -30.162 -60.453 1.00 32.30 158 LYS B N 1
ATOM 3653 C CA . LYS B 1 159 ? 27.430 -29.898 -61.706 1.00 33.91 158 LYS B CA 1
ATOM 3654 C C . LYS B 1 159 ? 26.486 -29.544 -62.849 1.00 33.78 158 LYS B C 1
ATOM 3655 O O . LYS B 1 159 ? 25.384 -30.068 -62.928 1.00 39.33 158 LYS B O 1
ATOM 3661 N N . PRO B 1 160 ? 26.921 -28.708 -63.815 1.00 37.95 159 PRO B N 1
ATOM 3662 C CA . PRO B 1 160 ? 26.141 -28.468 -65.025 1.00 39.25 159 PRO B CA 1
ATOM 3663 C C . PRO B 1 160 ? 25.929 -29.766 -65.820 1.00 44.84 159 PRO B C 1
ATOM 3664 O O . PRO B 1 160 ? 26.759 -30.655 -65.732 1.00 38.11 159 PRO B O 1
ATOM 3668 N N . LYS B 1 161 ? 24.828 -29.841 -66.566 1.00 50.28 160 LYS B N 1
ATOM 3669 C CA . LYS B 1 161 ? 24.582 -30.937 -67.536 1.00 55.85 160 LYS B CA 1
ATOM 3670 C C . LYS B 1 161 ? 25.668 -30.841 -68.606 1.00 51.50 160 LYS B C 1
ATOM 3671 O O . LYS B 1 161 ? 25.963 -29.709 -69.035 1.00 48.98 160 LYS B O 1
ATOM 3677 N N . ALA B 1 162 ? 26.258 -31.979 -68.973 1.00 48.50 161 ALA B N 1
ATOM 3678 C CA . ALA B 1 162 ? 27.365 -32.100 -69.950 1.00 47.50 161 ALA B CA 1
ATOM 3679 C C . ALA B 1 162 ? 27.022 -31.333 -71.226 1.00 51.13 161 ALA B C 1
ATOM 3680 O O . ALA B 1 162 ? 25.830 -31.296 -71.617 1.00 43.35 161 ALA B O 1
ATOM 3682 N N . ILE B 1 163 ? 28.044 -30.752 -71.853 1.00 48.79 162 ILE B N 1
ATOM 3683 C CA . ILE B 1 163 ? 27.938 -30.124 -73.203 1.00 46.25 162 ILE B CA 1
ATOM 3684 C C . ILE B 1 163 ? 29.057 -30.679 -74.083 1.00 45.05 162 ILE B C 1
ATOM 3685 O O . ILE B 1 163 ? 30.083 -31.147 -73.544 1.00 48.21 162 ILE B O 1
ATOM 3690 N N . ASP B 1 164 ? 28.841 -30.624 -75.394 1.00 48.50 163 ASP B N 1
ATOM 3691 C CA . ASP B 1 164 ? 29.756 -31.165 -76.433 1.00 47.70 163 ASP B CA 1
ATOM 3692 C C . ASP B 1 164 ? 31.055 -30.355 -76.421 1.00 48.69 163 ASP B C 1
ATOM 3693 O O . ASP B 1 164 ? 31.069 -29.202 -76.855 1.00 44.64 163 ASP B O 1
ATOM 3698 N N . PRO B 1 165 ? 32.192 -30.923 -75.953 1.00 52.20 164 PRO B N 1
ATOM 3699 C CA . PRO B 1 165 ? 33.450 -30.174 -75.871 1.00 54.37 164 PRO B CA 1
ATOM 3700 C C . PRO B 1 165 ? 34.064 -29.818 -77.237 1.00 55.65 164 PRO B C 1
ATOM 3701 O O . PRO B 1 165 ? 35.029 -29.074 -77.263 1.00 58.97 164 PRO B O 1
ATOM 3705 N N . GLU B 1 166 ? 33.490 -30.332 -78.333 1.00 54.16 165 GLU B N 1
ATOM 3706 C CA . GLU B 1 166 ? 33.923 -30.045 -79.727 1.00 54.45 165 GLU B CA 1
ATOM 3707 C C . GLU B 1 166 ? 33.160 -28.812 -80.233 1.00 47.50 165 GLU B C 1
ATO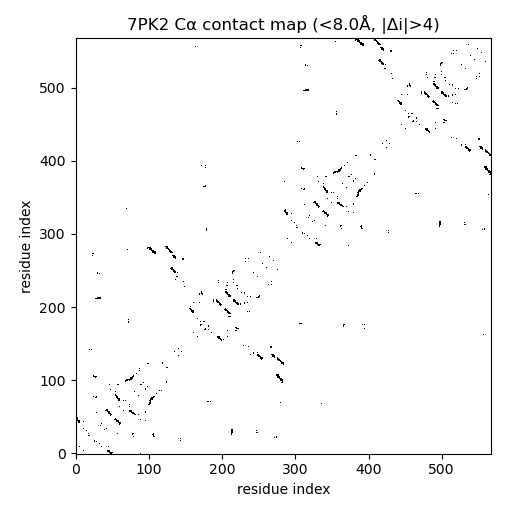M 3708 O O . GLU B 1 166 ? 33.572 -28.234 -81.257 1.00 42.83 165 GLU B O 1
ATOM 3714 N N . MET B 1 167 ? 32.069 -28.437 -79.555 1.00 38.72 166 MET B N 1
ATOM 3715 C CA . MET B 1 167 ? 31.260 -27.238 -79.893 1.00 35.99 166 MET B CA 1
ATOM 3716 C C . MET B 1 167 ? 31.694 -26.084 -78.977 1.00 32.04 166 MET B C 1
ATOM 3717 O O . MET B 1 167 ? 31.811 -24.971 -79.483 1.00 33.42 166 MET B O 1
ATOM 3722 N N . PHE B 1 168 ? 31.967 -26.359 -77.695 1.00 29.32 167 PHE B N 1
ATOM 3723 C CA . PHE B 1 168 ? 32.073 -25.307 -76.633 1.00 28.06 167 PHE B CA 1
ATOM 3724 C C . PHE B 1 168 ? 33.276 -25.517 -75.713 1.00 30.05 167 PHE B C 1
ATOM 3725 O O . PHE B 1 168 ? 33.492 -26.624 -75.208 1.00 34.95 167 PHE B O 1
ATOM 3733 N N . LYS B 1 169 ? 34.016 -24.431 -75.466 1.00 27.35 168 LYS B N 1
ATOM 3734 C CA . LYS B 1 169 ? 35.292 -24.424 -74.711 1.00 28.27 168 LYS B CA 1
ATOM 3735 C C . LYS B 1 169 ? 35.248 -23.296 -73.665 1.00 26.71 168 LYS B C 1
ATOM 3736 O O . LYS B 1 169 ? 34.828 -22.183 -74.004 1.00 24.79 168 LYS B O 1
ATOM 3742 N N . LEU B 1 170 ? 35.611 -23.608 -72.429 1.00 28.51 169 LEU B N 1
ATOM 3743 C CA . LEU B 1 170 ? 35.775 -22.595 -71.349 1.00 26.96 169 LEU B CA 1
ATOM 3744 C C . LEU B 1 170 ? 36.844 -21.601 -71.736 1.00 26.37 169 LEU B C 1
ATOM 3745 O O . LEU B 1 170 ? 37.955 -22.009 -72.138 1.00 27.46 169 LEU B O 1
ATOM 3750 N N . SER B 1 171 ? 36.566 -20.324 -71.537 1.00 24.26 170 SER B N 1
ATOM 3751 C CA . SER B 1 171 ? 37.543 -19.244 -71.711 1.00 22.57 170 SER B CA 1
ATOM 3752 C C . SER B 1 171 ? 37.180 -18.070 -70.795 1.00 21.65 170 SER B C 1
ATOM 3753 O O . SER B 1 171 ? 36.405 -18.274 -69.814 1.00 20.94 170 SER B O 1
ATOM 3756 N N A SER B 1 172 ? 37.782 -16.907 -71.047 0.50 21.43 171 SER B N 1
ATOM 3757 N N B SER B 1 172 ? 37.755 -16.893 -71.060 0.50 23.01 171 SER B N 1
ATOM 3758 C CA A SER B 1 172 ? 37.405 -15.624 -70.411 0.50 22.60 171 SER B CA 1
ATOM 3759 C CA B SER B 1 172 ? 37.435 -15.616 -70.372 0.50 25.11 171 SER B CA 1
ATOM 3760 C C A SER B 1 172 ? 37.198 -14.576 -71.516 0.50 24.43 171 SER B C 1
ATOM 3761 C C B SER B 1 172 ? 37.331 -14.510 -71.427 0.50 26.40 171 SER B C 1
ATOM 3762 O O A SER B 1 172 ? 37.690 -14.769 -72.654 0.50 25.97 171 SER B O 1
ATOM 3763 O O B SER B 1 172 ? 38.140 -14.574 -72.387 0.50 28.94 171 SER B O 1
ATOM 3768 N N . VAL B 1 173 ? 36.420 -13.542 -71.232 1.00 26.02 172 VAL B N 1
ATOM 3769 C CA . VAL B 1 173 ? 36.120 -12.450 -72.221 1.00 28.61 172 VAL B CA 1
ATOM 3770 C C . VAL B 1 173 ? 37.290 -11.459 -72.132 1.00 30.01 172 VAL B C 1
ATOM 3771 O O . VAL B 1 173 ? 37.835 -11.266 -71.043 1.00 32.40 172 VAL B O 1
ATOM 3775 N N . ASP B 1 174 ? 37.736 -10.865 -73.235 1.00 35.43 173 ASP B N 1
ATOM 3776 C CA A ASP B 1 174 ? 38.687 -9.730 -73.108 0.50 34.48 173 ASP B CA 1
ATOM 3777 C CA B ASP B 1 174 ? 38.687 -9.721 -73.152 0.50 34.59 173 ASP B CA 1
ATOM 3778 C C . ASP B 1 174 ? 37.870 -8.442 -73.010 1.00 37.15 173 ASP B C 1
ATOM 3779 O O . ASP B 1 174 ? 36.660 -8.458 -73.258 1.00 32.21 173 ASP B O 1
ATOM 3788 N N . PRO B 1 175 ? 38.486 -7.303 -72.619 1.00 40.69 174 PRO B N 1
ATOM 3789 C CA . PRO B 1 175 ? 37.796 -6.009 -72.607 1.00 44.96 174 PRO B CA 1
ATOM 3790 C C . PRO B 1 175 ? 36.945 -5.705 -73.854 1.00 43.72 174 PRO B C 1
ATOM 3791 O O . PRO B 1 175 ? 35.945 -5.035 -73.704 1.00 45.38 174 PRO B O 1
ATOM 3795 N N . SER B 1 176 ? 37.355 -6.194 -75.026 1.00 44.16 175 SER B N 1
ATOM 3796 C CA . SER B 1 176 ? 36.707 -5.912 -76.335 1.00 43.90 175 SER B CA 1
ATOM 3797 C C . SER B 1 176 ? 35.267 -6.455 -76.385 1.00 43.16 175 SER B C 1
ATOM 3798 O O . SER B 1 176 ? 34.353 -5.699 -76.796 1.00 48.40 175 SER B O 1
ATOM 3801 N N . HIS B 1 177 ? 35.050 -7.712 -75.985 1.00 39.57 176 HIS B N 1
ATOM 3802 C CA A HIS B 1 177 ? 33.689 -8.318 -76.037 0.25 34.95 176 HIS B CA 1
ATOM 3803 C CA B HIS B 1 177 ? 33.720 -8.375 -75.974 0.25 32.85 176 HIS B CA 1
ATOM 3804 C CA C HIS B 1 177 ? 33.703 -8.352 -76.004 0.50 37.32 176 HIS B CA 1
ATOM 3805 C C . HIS B 1 177 ? 32.836 -7.702 -74.917 1.00 29.75 176 HIS B C 1
ATOM 3806 O O . HIS B 1 177 ? 31.681 -8.109 -74.752 1.00 28.92 176 HIS B O 1
ATOM 3825 N N . ALA B 1 178 ? 33.361 -6.712 -74.213 1.00 27.17 177 ALA B N 1
ATOM 3826 C CA . ALA B 1 178 ? 32.562 -5.891 -73.310 1.00 25.06 177 ALA B CA 1
ATOM 3827 C C . ALA B 1 178 ? 31.335 -5.391 -74.109 1.00 23.34 177 ALA B C 1
ATOM 3828 O O . ALA B 1 178 ? 30.219 -5.349 -73.565 1.00 23.37 177 ALA B O 1
ATOM 3830 N N . ALA B 1 179 ? 31.513 -4.998 -75.381 1.00 22.55 178 ALA B N 1
ATOM 3831 C CA . ALA B 1 179 ? 30.400 -4.428 -76.176 1.00 20.18 178 ALA B CA 1
ATOM 3832 C C . ALA B 1 179 ? 29.268 -5.441 -76.353 1.00 19.04 178 ALA B C 1
ATOM 3833 O O . ALA B 1 179 ? 28.101 -5.061 -76.343 1.00 19.58 178 ALA B O 1
ATOM 3835 N N . VAL B 1 180 ? 29.550 -6.712 -76.495 1.00 18.74 179 VAL B N 1
ATOM 3836 C CA . VAL B 1 180 ? 28.528 -7.758 -76.662 1.00 19.11 179 VAL B CA 1
ATOM 3837 C C . VAL B 1 180 ? 27.811 -7.995 -75.323 1.00 18.59 179 VAL B C 1
ATOM 3838 O O . VAL B 1 180 ? 26.578 -8.128 -75.289 1.00 20.13 179 VAL B O 1
ATOM 3842 N N . VAL B 1 181 ? 28.552 -8.101 -74.231 1.00 18.42 180 VAL B N 1
ATOM 3843 C CA . VAL B 1 181 ? 27.922 -8.288 -72.893 1.00 18.55 180 VAL B CA 1
ATOM 3844 C C . VAL B 1 181 ? 26.961 -7.110 -72.705 1.00 17.70 180 VAL B C 1
ATOM 3845 O O . VAL B 1 181 ? 25.831 -7.311 -72.267 1.00 19.39 180 VAL B O 1
ATOM 3849 N N . ASN B 1 182 ? 27.439 -5.900 -72.947 1.00 17.05 181 ASN B N 1
ATOM 3850 C CA . ASN B 1 182 ? 26.613 -4.688 -72.754 1.00 18.37 181 ASN B CA 1
ATOM 3851 C C . ASN B 1 182 ? 25.397 -4.660 -73.670 1.00 18.60 181 ASN B C 1
ATOM 3852 O O . ASN B 1 182 ? 24.306 -4.170 -73.238 1.00 19.20 181 ASN B O 1
ATOM 3857 N N . ARG B 1 183 ? 25.570 -5.087 -74.921 1.00 18.32 182 ARG B N 1
ATOM 3858 C CA . ARG B 1 183 ? 24.461 -5.126 -75.901 1.00 20.29 182 ARG B CA 1
ATOM 3859 C C . ARG B 1 183 ? 23.289 -5.881 -75.315 1.00 19.64 182 ARG B C 1
ATOM 3860 O O . ARG B 1 183 ? 22.151 -5.447 -75.568 1.00 20.70 182 ARG B O 1
ATOM 3868 N N . PHE B 1 184 ? 23.519 -6.974 -74.600 1.00 18.63 183 PHE B N 1
ATOM 3869 C CA . PHE B 1 184 ? 22.454 -7.885 -74.151 1.00 18.52 183 PHE B CA 1
ATOM 3870 C C . PHE B 1 184 ? 22.152 -7.709 -72.662 1.00 19.99 183 PHE B C 1
ATOM 3871 O O . PHE B 1 184 ? 21.317 -8.459 -72.157 1.00 22.55 183 PHE B O 1
ATOM 3879 N N . TRP B 1 185 ? 22.745 -6.738 -71.984 1.00 18.66 184 TRP B N 1
ATOM 3880 C CA . TRP B 1 185 ? 22.451 -6.466 -70.555 1.00 17.75 184 TRP B CA 1
ATOM 3881 C C . TRP B 1 185 ? 21.209 -5.563 -70.515 1.00 17.52 184 TRP B C 1
ATOM 3882 O O . TRP B 1 185 ? 21.284 -4.393 -70.934 1.00 18.87 184 TRP B O 1
ATOM 3893 N N . LEU B 1 186 ? 20.112 -6.086 -69.994 1.00 21.08 185 LEU B N 1
ATOM 3894 C CA . LEU B 1 186 ? 18.811 -5.345 -70.002 1.00 24.23 185 LEU B CA 1
ATOM 3895 C C . LEU B 1 186 ? 18.921 -4.014 -69.225 1.00 21.21 185 LEU B C 1
ATOM 3896 O O . LEU B 1 186 ? 18.209 -3.063 -69.540 1.00 21.62 185 LEU B O 1
ATOM 3901 N N . PHE B 1 187 ? 19.815 -3.924 -68.249 1.00 18.60 186 PHE B N 1
ATOM 3902 C CA . PHE B 1 187 ? 19.995 -2.701 -67.441 1.00 18.01 186 PHE B CA 1
ATOM 3903 C C . PHE B 1 187 ? 21.160 -1.862 -67.948 1.00 17.50 186 PHE B C 1
ATOM 3904 O O . PHE B 1 187 ? 21.593 -0.905 -67.319 1.00 18.37 186 PHE B O 1
ATOM 3912 N N . GLY B 1 188 ? 21.657 -2.221 -69.126 1.00 17.34 187 GLY B N 1
ATOM 3913 C CA . GLY B 1 188 ? 22.721 -1.472 -69.796 1.00 17.14 187 GLY B CA 1
ATOM 3914 C C . GLY B 1 188 ? 22.306 -1.117 -71.200 1.00 18.44 187 GLY B C 1
ATOM 3915 O O . GLY B 1 188 ? 21.282 -0.469 -71.383 1.00 18.78 187 GLY B O 1
ATOM 3916 N N . GLY B 1 189 ? 23.102 -1.524 -72.174 1.00 16.62 188 GLY B N 1
ATOM 3917 C CA . GLY B 1 189 ? 22.821 -1.195 -73.576 1.00 16.92 188 GLY B CA 1
ATOM 3918 C C . GLY B 1 189 ? 23.241 0.213 -73.919 1.00 16.50 188 GLY B C 1
ATOM 3919 O O . GLY B 1 189 ? 22.893 0.640 -75.062 1.00 18.44 188 GLY B O 1
ATOM 3920 N N . ASN B 1 190 ? 23.920 0.967 -73.077 1.00 16.12 189 ASN B N 1
ATOM 3921 C CA . ASN B 1 190 ? 24.311 2.346 -73.384 1.00 15.99 189 ASN B CA 1
ATOM 3922 C C . ASN B 1 190 ? 25.803 2.539 -73.211 1.00 15.98 189 ASN B C 1
ATOM 3923 O O . ASN B 1 190 ? 26.519 1.557 -72.909 1.00 16.95 189 ASN B O 1
ATOM 3928 N N . GLU B 1 191 ? 26.316 3.717 -73.432 1.00 15.93 190 GLU B N 1
ATOM 3929 C CA . GLU B 1 191 ? 27.764 3.953 -73.373 1.00 17.51 190 GLU B CA 1
ATOM 3930 C C . GLU B 1 191 ? 28.256 3.935 -71.922 1.00 17.10 190 GLU B C 1
ATOM 3931 O O . GLU B 1 191 ? 29.333 3.358 -71.653 1.00 17.10 190 GLU B O 1
ATOM 3937 N N . ARG B 1 192 ? 27.506 4.520 -70.990 1.00 17.29 191 ARG B N 1
ATOM 3938 C CA . ARG B 1 192 ? 27.953 4.520 -69.577 1.00 16.54 191 ARG B CA 1
ATOM 3939 C C . ARG B 1 192 ? 27.926 3.101 -69.035 1.00 16.09 191 ARG B C 1
ATOM 3940 O O . ARG B 1 192 ? 28.876 2.691 -68.289 1.00 15.96 191 ARG B O 1
ATOM 3948 N N . SER B 1 193 ? 26.937 2.322 -69.413 1.00 16.85 192 SER B N 1
ATOM 3949 C CA . SER B 1 193 ? 26.877 0.917 -68.952 1.00 16.55 192 SER B CA 1
ATOM 3950 C C . SER B 1 193 ? 28.050 0.137 -69.546 1.00 17.71 192 SER B C 1
ATOM 3951 O O . SER B 1 193 ? 28.597 -0.786 -68.889 1.00 16.93 192 SER B O 1
ATOM 3954 N N . LEU B 1 194 ? 28.433 0.435 -70.795 1.00 16.22 193 LEU B N 1
ATOM 3955 C CA . LEU B 1 194 ? 29.570 -0.253 -71.436 1.00 16.75 193 LEU B CA 1
ATOM 3956 C C . LEU B 1 194 ? 30.802 0.026 -70.615 1.00 16.61 193 LEU B C 1
ATOM 3957 O O . LEU B 1 194 ? 31.580 -0.930 -70.343 1.00 16.15 193 LEU B O 1
ATOM 3962 N N . ARG B 1 195 ? 31.025 1.263 -70.221 1.00 15.76 194 ARG B N 1
ATOM 3963 C CA . ARG B 1 195 ? 32.214 1.621 -69.446 1.00 16.38 194 ARG B CA 1
ATOM 3964 C C . ARG B 1 195 ? 32.210 0.822 -68.126 1.00 16.59 194 ARG B C 1
ATOM 3965 O O . ARG B 1 195 ? 33.286 0.353 -67.700 1.00 17.70 194 ARG B O 1
ATOM 3973 N N . PHE B 1 196 ? 31.058 0.655 -67.470 1.00 16.22 195 PHE B N 1
ATOM 3974 C CA . PHE B 1 196 ? 30.967 -0.104 -66.214 1.00 15.92 195 PHE B CA 1
ATOM 3975 C C . PHE B 1 196 ? 31.349 -1.562 -66.479 1.00 14.97 195 PHE B C 1
ATOM 3976 O O . PHE B 1 196 ? 32.164 -2.124 -65.695 1.00 16.01 195 PHE B O 1
ATOM 3984 N N . ILE B 1 197 ? 30.859 -2.170 -67.534 1.00 15.08 196 ILE B N 1
ATOM 3985 C CA . ILE B 1 197 ? 31.185 -3.558 -67.874 1.00 16.50 196 ILE B CA 1
ATOM 3986 C C . ILE B 1 197 ? 32.681 -3.652 -68.161 1.00 17.57 196 ILE B C 1
ATOM 3987 O O . ILE B 1 197 ? 33.329 -4.638 -67.700 1.00 16.67 196 ILE B O 1
ATOM 3992 N N . GLU B 1 198 ? 33.243 -2.706 -68.879 1.00 17.60 197 GLU B N 1
ATOM 3993 C CA . GLU B 1 198 ? 34.684 -2.772 -69.191 1.00 18.20 197 GLU B CA 1
ATOM 3994 C C . GLU B 1 198 ? 35.459 -2.714 -67.884 1.00 17.62 197 GLU B C 1
ATOM 3995 O O . GLU B 1 198 ? 36.443 -3.489 -67.746 1.00 18.45 197 GLU B O 1
ATOM 4001 N N . ARG B 1 199 ? 35.086 -1.902 -66.922 1.00 16.86 198 ARG B N 1
ATOM 4002 C CA A ARG B 1 199 ? 35.724 -1.828 -65.575 0.52 16.94 198 ARG B CA 1
ATOM 4003 C CA C ARG B 1 199 ? 35.796 -1.855 -65.617 0.48 16.79 198 ARG B CA 1
ATOM 4004 C C . ARG B 1 199 ? 35.624 -3.186 -64.883 1.00 18.21 198 ARG B C 1
ATOM 4005 O O . ARG B 1 199 ? 36.591 -3.638 -64.221 1.00 18.24 198 ARG B O 1
ATOM 4020 N N . CYS B 1 200 ? 34.491 -3.827 -64.960 1.00 16.38 199 CYS B N 1
ATOM 4021 C CA . CYS B 1 200 ? 34.309 -5.125 -64.277 1.00 17.00 199 CYS B CA 1
ATOM 4022 C C . CYS B 1 200 ? 35.177 -6.197 -64.938 1.00 18.01 199 CYS B C 1
ATOM 4023 O O . CYS B 1 200 ? 35.715 -7.075 -64.235 1.00 18.34 199 CYS B O 1
ATOM 4026 N N . ILE B 1 201 ? 35.306 -6.168 -66.238 1.00 17.49 200 ILE B N 1
ATOM 4027 C CA . ILE B 1 201 ? 36.145 -7.188 -66.927 1.00 18.39 200 ILE B CA 1
ATOM 4028 C C . ILE B 1 201 ? 37.610 -6.892 -66.621 1.00 18.54 200 ILE B C 1
ATOM 4029 O O . ILE B 1 201 ? 38.348 -7.871 -66.430 1.00 20.05 200 ILE B O 1
ATOM 4034 N N . GLN B 1 202 ? 38.014 -5.650 -66.527 1.00 18.71 201 GLN B N 1
ATOM 4035 C CA A GLN B 1 202 ? 39.429 -5.322 -66.236 0.50 21.76 201 GLN B CA 1
ATOM 4036 C CA B GLN B 1 202 ? 39.414 -5.261 -66.214 0.50 21.08 201 GLN B CA 1
ATOM 4037 C C . GLN B 1 202 ? 39.756 -5.749 -64.795 1.00 21.33 201 GLN B C 1
ATOM 4038 O O . GLN B 1 202 ? 40.879 -6.225 -64.553 1.00 23.98 201 GLN B O 1
ATOM 4049 N N . SER B 1 203 ? 38.813 -5.645 -63.849 1.00 18.30 202 SER B N 1
ATOM 4050 C CA . SER B 1 203 ? 39.123 -5.709 -62.406 1.00 18.35 202 SER B CA 1
ATOM 4051 C C . SER B 1 203 ? 38.820 -7.061 -61.786 1.00 18.25 202 SER B C 1
ATOM 4052 O O . SER B 1 203 ? 39.453 -7.339 -60.742 1.00 20.34 202 SER B O 1
ATOM 4055 N N . PHE B 1 204 ? 37.873 -7.842 -62.295 1.00 17.35 203 PHE B N 1
ATOM 4056 C CA . PHE B 1 204 ? 37.344 -9.045 -61.596 1.00 17.02 203 PHE B CA 1
ATOM 4057 C C . PHE B 1 204 ? 37.244 -10.222 -62.524 1.00 18.89 203 PHE B C 1
ATOM 4058 O O . PHE B 1 204 ? 37.116 -10.071 -63.750 1.00 18.73 203 PHE B O 1
ATOM 4066 N N . PRO B 1 205 ? 37.353 -11.449 -61.979 1.00 19.08 204 PRO B N 1
ATOM 4067 C CA . PRO B 1 205 ? 37.302 -12.632 -62.827 1.00 18.94 204 PRO B CA 1
ATOM 4068 C C . PRO B 1 205 ? 36.015 -12.703 -63.650 1.00 16.63 204 PRO B C 1
ATOM 4069 O O . PRO B 1 205 ? 34.930 -12.223 -63.236 1.00 17.61 204 PRO B O 1
ATOM 4073 N N . ASN B 1 206 ? 36.140 -13.293 -64.816 1.00 19.24 205 ASN B N 1
ATOM 4074 C CA . ASN B 1 206 ? 34.988 -13.583 -65.684 1.00 17.80 205 ASN B CA 1
ATOM 4075 C C . ASN B 1 206 ? 35.238 -14.898 -66.400 1.00 18.16 205 ASN B C 1
ATOM 4076 O O . ASN B 1 206 ? 36.421 -15.286 -66.586 1.00 18.31 205 ASN B O 1
ATOM 4081 N N . PHE B 1 207 ? 34.165 -15.597 -66.735 1.00 16.97 206 PHE B N 1
ATOM 4082 C CA . PHE B 1 207 ? 34.287 -16.831 -67.537 1.00 18.78 206 PHE B CA 1
ATOM 4083 C C . PHE B 1 207 ? 33.304 -16.756 -68.676 1.00 18.60 206 PHE B C 1
ATOM 4084 O O . PHE B 1 207 ? 32.208 -16.188 -68.580 1.00 18.31 206 PHE B O 1
ATOM 4092 N N . CYS B 1 208 ? 33.639 -17.426 -69.757 1.00 20.75 207 CYS B N 1
ATOM 4093 C CA . CYS B 1 208 ? 32.713 -17.575 -70.894 1.00 20.34 207 CYS B CA 1
ATOM 4094 C C . CYS B 1 208 ? 32.833 -18.965 -71.484 1.00 20.79 207 CYS B C 1
ATOM 4095 O O . CYS B 1 208 ? 33.787 -19.694 -71.178 1.00 21.94 207 CYS B O 1
ATOM 4098 N N . LEU B 1 209 ? 31.848 -19.361 -72.264 1.00 20.15 208 LEU B N 1
ATOM 4099 C CA . LEU B 1 209 ? 32.026 -20.481 -73.206 1.00 21.23 208 LEU B CA 1
ATOM 4100 C C . LEU B 1 209 ? 32.267 -19.871 -74.578 1.00 21.33 208 LEU B C 1
ATOM 4101 O O . LEU B 1 209 ? 31.500 -18.984 -74.976 1.00 21.56 208 LEU B O 1
ATOM 4106 N N . LEU B 1 210 ? 33.279 -20.368 -75.259 1.00 22.53 209 LEU B N 1
ATOM 4107 C CA . LEU B 1 210 ? 33.518 -20.090 -76.693 1.00 22.47 209 LEU B CA 1
ATOM 4108 C C . LEU B 1 210 ? 32.679 -21.053 -77.499 1.00 24.26 209 LEU B C 1
ATOM 4109 O O . LEU B 1 210 ? 32.609 -22.226 -77.114 1.00 25.71 209 LEU B O 1
ATOM 4114 N N . GLY B 1 211 ? 32.029 -20.546 -78.534 1.00 23.18 210 GLY B N 1
ATOM 4115 C CA . GLY B 1 211 ? 31.233 -21.385 -79.439 1.00 23.99 210 GLY B CA 1
ATOM 4116 C C . GLY B 1 211 ? 32.116 -22.018 -80.525 1.00 24.44 210 GLY B C 1
ATOM 4117 O O . GLY B 1 211 ? 33.338 -21.882 -80.522 1.00 25.64 210 GLY B O 1
ATOM 4118 N N . PRO B 1 212 ? 31.470 -22.775 -81.433 1.00 27.47 211 PRO B N 1
ATOM 4119 C CA . PRO B 1 212 ? 32.192 -23.471 -82.506 1.00 28.35 211 PRO B CA 1
ATOM 4120 C C . PRO B 1 212 ? 32.966 -22.513 -83.427 1.00 29.98 211 PRO B C 1
ATOM 4121 O O . PRO B 1 212 ? 33.930 -22.962 -84.032 1.00 30.78 211 PRO B O 1
ATOM 4125 N N . GLU B 1 213 ? 32.603 -21.222 -83.503 1.00 24.34 212 GLU B N 1
ATOM 4126 C CA . GLU B 1 213 ? 33.385 -20.219 -84.277 1.00 25.55 212 GLU B CA 1
ATOM 4127 C C . GLU B 1 213 ? 34.523 -19.630 -83.438 1.00 25.83 212 GLU B C 1
ATOM 4128 O O . GLU B 1 213 ? 35.277 -18.829 -83.984 1.00 28.22 212 GLU B O 1
ATOM 4134 N N . GLY B 1 214 ? 34.654 -19.954 -82.139 1.00 24.23 213 GLY B N 1
ATOM 4135 C CA . GLY B 1 214 ? 35.830 -19.582 -81.320 1.00 24.92 213 GLY B CA 1
ATOM 4136 C C . GLY B 1 214 ? 35.647 -18.285 -80.532 1.00 24.86 213 GLY B C 1
ATOM 4137 O O . GLY B 1 214 ? 36.665 -17.703 -80.077 1.00 26.94 213 GLY B O 1
ATOM 4138 N N . THR B 1 215 ? 34.418 -17.792 -80.412 1.00 24.17 214 THR B N 1
ATOM 4139 C CA . THR B 1 215 ? 34.126 -16.487 -79.752 1.00 22.83 214 THR B CA 1
ATOM 4140 C C . THR B 1 215 ? 33.123 -16.699 -78.626 1.00 21.50 214 THR B C 1
ATOM 4141 O O . THR B 1 215 ? 32.440 -17.723 -78.544 1.00 20.10 214 THR B O 1
ATOM 4145 N N . PRO B 1 216 ? 32.986 -15.738 -77.689 1.00 20.98 215 PRO B N 1
ATOM 4146 C CA . PRO B 1 216 ? 32.080 -15.968 -76.564 1.00 21.08 215 PRO B CA 1
ATOM 4147 C C . PRO B 1 216 ? 30.606 -16.075 -76.926 1.00 21.46 215 PRO B C 1
ATOM 4148 O O . PRO B 1 216 ? 30.036 -15.155 -77.543 1.00 22.55 215 PRO B O 1
ATOM 4152 N N . VAL B 1 217 ? 29.966 -17.154 -76.490 1.00 19.76 216 VAL B N 1
ATOM 4153 C CA . VAL B 1 217 ? 28.523 -17.335 -76.715 1.00 20.36 216 VAL B CA 1
ATOM 4154 C C . VAL B 1 217 ? 27.772 -17.224 -75.405 1.00 19.18 216 VAL B C 1
ATOM 4155 O O . VAL B 1 217 ? 26.563 -16.974 -75.492 1.00 18.64 216 VAL B O 1
ATOM 4159 N N . SER B 1 218 ? 28.440 -17.371 -74.265 1.00 18.06 217 SER B N 1
ATOM 4160 C CA A SER B 1 218 ? 27.762 -17.214 -72.956 0.50 17.69 217 SER B CA 1
ATOM 4161 C CA B SER B 1 218 ? 27.781 -17.290 -72.928 0.50 18.18 217 SER B CA 1
ATOM 4162 C C . SER B 1 218 ? 28.813 -16.744 -71.959 1.00 18.84 217 SER B C 1
ATOM 4163 O O . SER B 1 218 ? 30.007 -17.008 -72.184 1.00 19.61 217 SER B O 1
ATOM 4168 N N . TRP B 1 219 ? 28.383 -16.032 -70.936 1.00 16.33 218 TRP B N 1
ATOM 4169 C CA . TRP B 1 219 ? 29.352 -15.333 -70.068 1.00 16.58 218 TRP B CA 1
ATOM 4170 C C . TRP B 1 219 ? 28.793 -15.158 -68.664 1.00 16.85 218 TRP B C 1
ATOM 4171 O O . TRP B 1 219 ? 27.576 -15.051 -68.484 1.00 16.32 218 TRP B O 1
ATOM 4182 N N . SER B 1 220 ? 29.724 -15.012 -67.738 1.00 17.35 219 SER B N 1
ATOM 4183 C CA . SER B 1 220 ? 29.473 -14.719 -66.317 1.00 16.24 219 SER B CA 1
ATOM 4184 C C . SER B 1 220 ? 30.488 -13.661 -65.917 1.00 15.77 219 SER B C 1
ATOM 4185 O O . SER B 1 220 ? 31.688 -13.924 -66.038 1.00 16.29 219 SER B O 1
ATOM 4188 N N . LEU B 1 221 ? 30.059 -12.533 -65.367 1.00 15.52 220 LEU B N 1
ATOM 4189 C CA . LEU B 1 221 ? 30.950 -11.454 -64.889 1.00 14.19 220 LEU B CA 1
ATOM 4190 C C . LEU B 1 221 ? 30.787 -11.317 -63.378 1.00 14.19 220 LEU B C 1
ATOM 4191 O O . LEU B 1 221 ? 30.027 -12.067 -62.747 1.00 15.00 220 LEU B O 1
ATOM 4196 N N . MET B 1 222 ? 31.523 -10.391 -62.837 1.00 14.47 221 MET B N 1
ATOM 4197 C CA . MET B 1 222 ? 31.495 -10.074 -61.401 1.00 14.91 221 MET B CA 1
ATOM 4198 C C . MET B 1 222 ? 31.650 -8.570 -61.288 1.00 15.30 221 MET B C 1
ATOM 4199 O O . MET B 1 222 ? 32.358 -7.945 -62.126 1.00 16.14 221 MET B O 1
ATOM 4204 N N . ASP B 1 223 ? 31.074 -7.974 -60.246 1.00 15.29 222 ASP B N 1
ATOM 4205 C CA . ASP B 1 223 ? 31.304 -6.548 -59.993 1.00 14.70 222 ASP B CA 1
ATOM 4206 C C . ASP B 1 223 ? 32.035 -6.318 -58.682 1.00 14.81 222 ASP B C 1
ATOM 4207 O O . ASP B 1 223 ? 32.607 -7.241 -58.090 1.00 15.05 222 ASP B O 1
ATOM 4212 N N . GLN B 1 224 ? 32.153 -5.075 -58.276 1.00 14.47 223 GLN B N 1
ATOM 4213 C CA . GLN B 1 224 ? 32.955 -4.646 -57.129 1.00 14.87 223 GLN B CA 1
ATOM 4214 C C . GLN B 1 224 ? 32.400 -5.095 -55.784 1.00 14.23 223 GLN B C 1
ATOM 4215 O O . GLN B 1 224 ? 33.084 -4.946 -54.798 1.00 15.39 223 GLN B O 1
ATOM 4221 N N . THR B 1 225 ? 31.241 -5.719 -55.806 1.00 14.38 224 THR B N 1
ATOM 4222 C CA . THR B 1 225 ? 30.593 -6.308 -54.611 1.00 14.85 224 THR B CA 1
ATOM 4223 C C . THR B 1 225 ? 30.936 -7.781 -54.533 1.00 15.02 224 THR B C 1
ATOM 4224 O O . THR B 1 225 ? 30.476 -8.466 -53.584 1.00 15.82 224 THR B O 1
ATOM 4228 N N . GLY B 1 226 ? 31.632 -8.316 -55.522 1.00 14.42 225 GLY B N 1
ATOM 4229 C CA . GLY B 1 226 ? 31.888 -9.760 -55.551 1.00 14.34 225 GLY B CA 1
ATOM 4230 C C . GLY B 1 226 ? 30.742 -10.597 -56.017 1.00 15.03 225 GLY B C 1
ATOM 4231 O O . GLY B 1 226 ? 30.914 -11.821 -56.128 1.00 16.69 225 GLY B O 1
ATOM 4232 N N . GLU B 1 227 ? 29.597 -9.999 -56.324 1.00 14.32 226 GLU B N 1
ATOM 4233 C CA . GLU B 1 227 ? 28.436 -10.758 -56.800 1.00 13.66 226 GLU B CA 1
ATOM 4234 C C . GLU B 1 227 ? 28.711 -11.250 -58.221 1.00 14.51 226 GLU B C 1
ATOM 4235 O O . GLU B 1 227 ? 29.281 -10.524 -59.052 1.00 14.65 226 GLU B O 1
ATOM 4241 N N . MET B 1 228 ? 28.209 -12.434 -58.543 1.00 14.60 227 MET B N 1
ATOM 4242 C CA . MET B 1 228 ? 28.168 -12.898 -59.930 1.00 14.07 227 MET B CA 1
ATOM 4243 C C . MET B 1 228 ? 27.090 -12.094 -60.635 1.00 15.23 227 MET B C 1
ATOM 4244 O O . MET B 1 228 ? 25.958 -11.982 -60.122 1.00 18.09 227 MET B O 1
ATOM 4249 N N . ARG B 1 229 ? 27.413 -11.503 -61.760 1.00 14.58 228 ARG B N 1
ATOM 4250 C CA . ARG B 1 229 ? 26.557 -10.499 -62.405 1.00 15.62 228 ARG B CA 1
ATOM 4251 C C . ARG B 1 229 ? 26.542 -10.677 -63.918 1.00 16.02 228 ARG B C 1
ATOM 4252 O O . ARG B 1 229 ? 27.490 -11.171 -64.494 1.00 16.87 228 ARG B O 1
ATOM 4260 N N . MET B 1 230 ? 25.517 -10.096 -64.514 1.00 16.09 229 MET B N 1
ATOM 4261 C CA . MET B 1 230 ? 25.428 -9.754 -65.949 1.00 17.13 229 MET B CA 1
ATOM 4262 C C . MET B 1 230 ? 25.658 -10.997 -66.805 1.00 17.68 229 MET B C 1
ATOM 4263 O O . MET B 1 230 ? 26.117 -10.875 -67.950 1.00 19.79 229 MET B O 1
ATOM 4268 N N . ALA B 1 231 ? 25.222 -12.145 -66.321 1.00 17.41 230 ALA B N 1
ATOM 4269 C CA . ALA B 1 231 ? 25.297 -13.409 -67.080 1.00 18.33 230 ALA B CA 1
ATOM 4270 C C . ALA B 1 231 ? 24.414 -13.283 -68.313 1.00 18.55 230 ALA B C 1
ATOM 4271 O O . ALA B 1 231 ? 23.332 -12.612 -68.279 1.00 20.56 230 ALA B O 1
ATOM 4273 N N . GLY B 1 232 ? 24.854 -13.859 -69.408 1.00 19.07 231 GLY B N 1
ATOM 4274 C CA . GLY B 1 232 ? 24.072 -13.776 -70.655 1.00 18.27 231 GLY B CA 1
ATOM 4275 C C . GLY B 1 232 ? 24.587 -14.722 -71.703 1.00 20.36 231 GLY B C 1
ATOM 4276 O O . GLY B 1 232 ? 25.604 -15.393 -71.507 1.00 19.08 231 GLY B O 1
ATOM 4277 N N . THR B 1 233 ? 23.832 -14.781 -72.775 1.00 19.66 232 THR B N 1
ATOM 4278 C CA A THR B 1 233 ? 24.030 -15.711 -73.917 0.50 19.38 232 THR B CA 1
ATOM 4279 C CA B THR B 1 233 ? 24.206 -15.601 -73.948 0.50 20.53 232 THR B CA 1
ATOM 4280 C C . THR B 1 233 ? 23.686 -14.925 -75.194 1.00 20.37 232 THR B C 1
ATOM 4281 O O . THR B 1 233 ? 22.717 -14.180 -75.155 1.00 20.86 232 THR B O 1
ATOM 4288 N N . LEU B 1 234 ? 24.388 -15.150 -76.282 1.00 19.31 233 LEU B N 1
ATOM 4289 C CA . LEU B 1 234 ? 23.885 -14.694 -77.585 1.00 19.68 233 LEU B CA 1
ATOM 4290 C C . LEU B 1 234 ? 22.482 -15.246 -77.774 1.00 20.10 233 LEU B C 1
ATOM 4291 O O . LEU B 1 234 ? 22.195 -16.371 -77.419 1.00 19.85 233 LEU B O 1
ATOM 4296 N N . PRO B 1 235 ? 21.552 -14.459 -78.372 1.00 22.79 234 PRO B N 1
ATOM 4297 C CA . PRO B 1 235 ? 20.177 -14.940 -78.560 1.00 23.08 234 PRO B CA 1
ATOM 4298 C C . PRO B 1 235 ? 20.081 -16.312 -79.235 1.00 24.27 234 PRO B C 1
ATOM 4299 O O . PRO B 1 235 ? 19.272 -17.114 -78.865 1.00 23.43 234 PRO B O 1
ATOM 4303 N N . GLU B 1 236 ? 20.949 -16.585 -80.202 1.00 25.66 235 GLU B N 1
ATOM 4304 C CA A GLU B 1 236 ? 20.819 -17.853 -80.973 0.50 25.20 235 GLU B CA 1
ATOM 4305 C CA B GLU B 1 236 ? 20.912 -17.833 -81.010 0.50 26.93 235 GLU B CA 1
ATOM 4306 C C . GLU B 1 236 ? 21.347 -19.047 -80.163 1.00 27.57 235 GLU B C 1
ATOM 4307 O O . GLU B 1 236 ? 21.138 -20.169 -80.625 1.00 29.56 235 GLU B O 1
ATOM 4318 N N . TYR B 1 237 ? 21.937 -18.834 -78.969 1.00 22.86 236 TYR B N 1
ATOM 4319 C CA . TYR B 1 237 ? 22.478 -19.901 -78.084 1.00 24.21 236 TYR B CA 1
ATOM 4320 C C . TYR B 1 237 ? 21.674 -20.011 -76.785 1.00 26.23 236 TYR B C 1
ATOM 4321 O O . TYR B 1 237 ? 22.110 -20.764 -75.925 1.00 28.15 236 TYR B O 1
ATOM 4330 N N . ARG B 1 238 ? 20.562 -19.292 -76.647 1.00 25.90 237 ARG B N 1
ATOM 4331 C CA . ARG B 1 238 ? 19.723 -19.337 -75.417 1.00 26.83 237 ARG B CA 1
ATOM 4332 C C . ARG B 1 238 ? 18.991 -20.682 -75.359 1.00 29.33 237 ARG B C 1
ATOM 4333 O O . ARG B 1 238 ? 18.757 -21.297 -76.432 1.00 33.33 237 ARG B O 1
ATOM 4341 N N . ALA B 1 239 ? 18.637 -21.101 -74.147 1.00 37.65 238 ALA B N 1
ATOM 4342 C CA . ALA B 1 239 ? 17.748 -22.254 -73.857 1.00 40.96 238 ALA B CA 1
ATOM 4343 C C . ALA B 1 239 ? 18.504 -23.561 -74.140 1.00 42.61 238 ALA B C 1
ATOM 4344 O O . ALA B 1 239 ? 17.848 -24.583 -74.386 1.00 44.58 238 ALA B O 1
ATOM 4346 N N . GLN B 1 240 ? 19.839 -23.511 -74.106 1.00 40.11 239 GLN B N 1
ATOM 4347 C CA . GLN B 1 240 ? 20.752 -24.668 -74.294 1.00 40.65 239 GLN B CA 1
ATOM 4348 C C . GLN B 1 240 ? 21.548 -24.901 -73.013 1.00 38.75 239 GLN B C 1
ATOM 4349 O O . GLN B 1 240 ? 22.458 -25.705 -73.047 1.00 37.61 239 GLN B O 1
ATOM 4355 N N . GLY B 1 241 ? 21.232 -24.175 -71.939 1.00 39.53 240 GLY B N 1
ATOM 4356 C CA . GLY B 1 241 ? 21.927 -24.283 -70.643 1.00 38.41 240 GLY B CA 1
ATOM 4357 C C . GLY B 1 241 ? 23.422 -23.982 -70.700 1.00 37.18 240 GLY B C 1
ATOM 4358 O O . GLY B 1 241 ? 24.144 -24.494 -69.845 1.00 39.98 240 GLY B O 1
ATOM 4359 N N . LEU B 1 242 ? 23.895 -23.147 -71.638 1.00 29.26 241 LEU B N 1
ATOM 4360 C CA . LEU B 1 242 ? 25.328 -22.756 -71.717 1.00 27.38 241 LEU B CA 1
ATOM 4361 C C . LEU B 1 242 ? 25.732 -21.879 -70.534 1.00 24.09 241 LEU B C 1
ATOM 4362 O O . LEU B 1 242 ? 26.830 -22.040 -70.063 1.00 29.20 241 LEU B O 1
ATOM 4367 N N . VAL B 1 243 ? 24.900 -20.927 -70.128 1.00 21.33 242 VAL B N 1
ATOM 4368 C CA . VAL B 1 243 ? 25.306 -19.947 -69.082 1.00 20.48 242 VAL B CA 1
ATOM 4369 C C . VAL B 1 243 ? 25.589 -20.683 -67.760 1.00 19.86 242 VAL B C 1
ATOM 4370 O O . VAL B 1 243 ? 26.430 -20.216 -66.965 1.00 19.66 242 VAL B O 1
ATOM 4374 N N . THR B 1 244 ? 24.956 -21.826 -67.530 1.00 20.05 243 THR B N 1
ATOM 4375 C CA . THR B 1 244 ? 25.185 -22.664 -66.343 1.00 19.67 243 THR B CA 1
ATOM 4376 C C . THR B 1 244 ? 26.670 -22.968 -66.233 1.00 19.64 243 THR B C 1
ATOM 4377 O O . THR B 1 244 ? 27.242 -22.962 -65.129 1.00 19.83 243 THR B O 1
ATOM 4381 N N . HIS B 1 245 ? 27.307 -23.301 -67.351 1.00 20.84 244 HIS B N 1
ATOM 4382 C CA . HIS B 1 245 ? 28.747 -23.669 -67.339 1.00 20.63 244 HIS B CA 1
ATOM 4383 C C . HIS B 1 245 ? 29.633 -22.465 -67.003 1.00 19.56 244 HIS B C 1
ATOM 4384 O O . HIS B 1 245 ? 30.551 -22.636 -66.225 1.00 19.68 244 HIS B O 1
ATOM 4391 N N . ALA B 1 246 ? 29.319 -21.257 -67.479 1.00 18.69 245 ALA B N 1
ATOM 4392 C CA . ALA B 1 246 ? 30.120 -20.061 -67.177 1.00 18.50 245 ALA B CA 1
ATOM 4393 C C . ALA B 1 246 ? 29.972 -19.730 -65.681 1.00 17.93 245 ALA B C 1
ATOM 4394 O O . ALA B 1 246 ? 30.959 -19.418 -65.008 1.00 17.93 245 ALA B O 1
ATOM 4396 N N . ILE B 1 247 ? 28.733 -19.750 -65.194 1.00 18.18 246 ILE B N 1
ATOM 4397 C CA . ILE B 1 247 ? 28.457 -19.455 -63.766 1.00 18.93 246 ILE B CA 1
ATOM 4398 C C . ILE B 1 247 ? 29.132 -20.506 -62.874 1.00 18.45 246 ILE B C 1
ATOM 4399 O O . ILE B 1 247 ? 29.676 -20.126 -61.827 1.00 17.21 246 ILE B O 1
ATOM 4404 N N . TYR B 1 248 ? 29.042 -21.793 -63.234 1.00 18.50 247 TYR B N 1
ATOM 4405 C CA . TYR B 1 248 ? 29.681 -22.837 -62.405 1.00 18.17 247 TYR B CA 1
ATOM 4406 C C . TYR B 1 248 ? 31.182 -22.592 -62.262 1.00 18.36 247 TYR B C 1
ATOM 4407 O O . TYR B 1 248 ? 31.710 -22.705 -61.137 1.00 18.91 247 TYR B O 1
ATOM 4416 N N . GLN B 1 249 ? 31.843 -22.182 -63.338 1.00 17.37 248 GLN B N 1
ATOM 4417 C CA . GLN B 1 249 ? 33.290 -21.948 -63.248 1.00 19.11 248 GLN B CA 1
ATOM 4418 C C . GLN B 1 249 ? 33.565 -20.686 -62.459 1.00 17.89 248 GLN B C 1
ATOM 4419 O O . GLN B 1 249 ? 34.485 -20.633 -61.651 1.00 20.31 248 GLN B O 1
ATOM 4425 N N . GLN B 1 250 ? 32.748 -19.643 -62.623 1.00 17.45 249 GLN B N 1
ATOM 4426 C CA . GLN B 1 250 ? 32.885 -18.423 -61.812 1.00 17.21 249 GLN B CA 1
ATOM 4427 C C . GLN B 1 250 ? 32.756 -18.771 -60.323 1.00 15.61 249 GLN B C 1
ATOM 4428 O O . GLN B 1 250 ? 33.600 -18.338 -59.517 1.00 16.79 249 GLN B O 1
ATOM 4434 N N . ALA B 1 251 ? 31.725 -19.509 -59.974 1.00 17.13 250 ALA B N 1
ATOM 4435 C CA . ALA B 1 251 ? 31.510 -19.922 -58.567 1.00 17.45 250 ALA B CA 1
ATOM 4436 C C . ALA B 1 251 ? 32.696 -20.722 -58.018 1.00 18.03 250 ALA B C 1
ATOM 4437 O O . ALA B 1 251 ? 33.122 -20.486 -56.892 1.00 18.46 250 ALA B O 1
ATOM 4439 N N . GLN B 1 252 ? 33.215 -21.676 -58.803 1.00 19.22 251 GLN B N 1
ATOM 4440 C CA . GLN B 1 252 ? 34.328 -22.512 -58.302 1.00 20.79 251 GLN B CA 1
ATOM 4441 C C . GLN B 1 252 ? 35.526 -21.639 -57.959 1.00 19.70 251 GLN B C 1
ATOM 4442 O O . GLN B 1 252 ? 36.167 -21.831 -56.889 1.00 22.13 251 GLN B O 1
ATOM 4448 N N . CYS B 1 253 ? 35.861 -20.686 -58.825 1.00 19.42 252 CYS B N 1
ATOM 4449 C CA A CYS B 1 253 ? 37.032 -19.792 -58.640 0.25 21.39 252 CYS B CA 1
ATOM 4450 C CA B CYS B 1 253 ? 37.008 -19.735 -58.680 0.25 20.62 252 CYS B CA 1
ATOM 4451 C CA C CYS B 1 253 ? 37.046 -19.851 -58.577 0.50 22.68 252 CYS B CA 1
ATOM 4452 C C . CYS B 1 253 ? 36.792 -18.885 -57.423 1.00 21.78 252 CYS B C 1
ATOM 4453 O O . CYS B 1 253 ? 37.747 -18.646 -56.673 1.00 24.08 252 CYS B O 1
ATOM 4460 N N . LEU B 1 254 ? 35.563 -18.389 -57.238 1.00 19.18 253 LEU B N 1
ATOM 4461 C CA . LEU B 1 254 ? 35.285 -17.590 -56.022 1.00 19.74 253 LEU B CA 1
ATOM 4462 C C . LEU B 1 254 ? 35.567 -18.425 -54.766 1.00 19.84 253 LEU B C 1
ATOM 4463 O O . LEU B 1 254 ? 36.186 -17.905 -53.830 1.00 19.65 253 LEU B O 1
ATOM 4468 N N . LEU B 1 255 ? 35.069 -19.657 -54.752 1.00 18.97 254 LEU B N 1
ATOM 4469 C CA . LEU B 1 255 ? 35.247 -20.546 -53.574 1.00 19.70 254 LEU B CA 1
ATOM 4470 C C . LEU B 1 255 ? 36.730 -20.781 -53.343 1.00 21.37 254 LEU B C 1
ATOM 4471 O O . LEU B 1 255 ? 37.186 -20.661 -52.181 1.00 22.47 254 LEU B O 1
ATOM 4476 N N . LYS B 1 256 ? 37.495 -21.024 -54.401 1.00 21.75 255 LYS B N 1
ATOM 4477 C CA A LYS B 1 256 ? 38.951 -21.302 -54.252 0.50 23.76 255 LYS B CA 1
ATOM 4478 C CA B LYS B 1 256 ? 38.951 -21.287 -54.260 0.50 24.83 255 LYS B CA 1
ATOM 4479 C C . LYS B 1 256 ? 39.634 -20.069 -53.647 1.00 27.11 255 LYS B C 1
ATOM 4480 O O . LYS B 1 256 ? 40.629 -20.262 -52.916 1.00 28.84 255 LYS B O 1
ATOM 4491 N N . ARG B 1 257 ? 39.141 -18.857 -53.927 1.00 26.15 256 ARG B N 1
ATOM 4492 C CA A ARG B 1 257 ? 39.799 -17.608 -53.461 0.50 27.26 256 ARG B CA 1
ATOM 4493 C CA B ARG B 1 257 ? 39.776 -17.586 -53.480 0.50 27.70 256 ARG B CA 1
ATOM 4494 C C . ARG B 1 257 ? 39.201 -17.151 -52.123 1.00 25.73 256 ARG B C 1
ATOM 4495 O O . ARG B 1 257 ? 39.672 -16.143 -51.597 1.00 31.92 256 ARG B O 1
ATOM 4510 N N . GLY B 1 258 ? 38.233 -17.891 -51.577 1.00 24.01 257 GLY B N 1
ATOM 4511 C CA . GLY B 1 258 ? 37.665 -17.620 -50.241 1.00 24.42 257 GLY B CA 1
ATOM 4512 C C . GLY B 1 258 ? 36.593 -16.550 -50.257 1.00 22.40 257 GLY B C 1
ATOM 4513 O O . GLY B 1 258 ? 36.222 -16.006 -49.194 1.00 25.20 257 GLY B O 1
ATOM 4514 N N . PHE B 1 259 ? 36.017 -16.294 -51.431 1.00 19.55 258 PHE B N 1
ATOM 4515 C CA . PHE B 1 259 ? 34.939 -15.291 -51.523 1.00 19.57 258 PHE B CA 1
ATOM 4516 C C . PHE B 1 259 ? 33.571 -15.958 -51.497 1.00 17.77 258 PHE B C 1
ATOM 4517 O O . PHE B 1 259 ? 33.406 -17.141 -51.859 1.00 20.45 258 PHE B O 1
ATOM 4525 N N . PRO B 1 260 ? 32.514 -15.225 -51.113 1.00 18.60 259 PRO B N 1
ATOM 4526 C CA . PRO B 1 260 ? 31.175 -15.780 -51.137 1.00 16.78 259 PRO B CA 1
ATOM 4527 C C . PRO B 1 260 ? 30.673 -15.876 -52.585 1.00 17.68 259 PRO B C 1
ATOM 4528 O O . PRO B 1 260 ? 30.987 -15.007 -53.389 1.00 18.12 259 PRO B O 1
ATOM 4532 N N . VAL B 1 261 ? 29.904 -16.909 -52.881 1.00 15.34 260 VAL B N 1
ATOM 4533 C CA . VAL B 1 261 ? 29.195 -17.110 -54.155 1.00 16.13 260 VAL B CA 1
ATOM 4534 C C . VAL B 1 261 ? 27.755 -16.660 -53.967 1.00 16.20 260 VAL B C 1
ATOM 4535 O O . VAL B 1 261 ? 27.013 -17.276 -53.170 1.00 16.63 260 VAL B O 1
ATOM 4539 N N . TYR B 1 262 ? 27.376 -15.591 -54.656 1.00 14.97 261 TYR B N 1
ATOM 4540 C CA . TYR B 1 262 ? 25.991 -15.074 -54.576 1.00 14.38 261 TYR B CA 1
ATOM 4541 C C . TYR B 1 262 ? 25.602 -14.476 -55.905 1.00 15.37 261 TYR B C 1
ATOM 4542 O O . TYR B 1 262 ? 26.437 -14.108 -56.716 1.00 15.09 261 TYR B O 1
ATOM 4551 N N . SER B 1 263 ? 24.300 -14.308 -56.081 1.00 15.75 262 SER B N 1
ATOM 4552 C CA . SER B 1 263 ? 23.698 -13.869 -57.358 1.00 15.09 262 SER B CA 1
ATOM 4553 C C . SER B 1 263 ? 22.250 -13.446 -57.106 1.00 15.44 262 SER B C 1
ATOM 4554 O O . SER B 1 263 ? 21.741 -13.610 -55.968 1.00 15.42 262 SER B O 1
ATOM 4557 N N . HIS B 1 264 ? 21.620 -12.912 -58.132 1.00 15.48 263 HIS B N 1
ATOM 4558 C CA . HIS B 1 264 ? 20.184 -12.581 -58.013 1.00 16.60 263 HIS B CA 1
ATOM 4559 C C . HIS B 1 264 ? 19.477 -12.916 -59.312 1.00 17.37 263 HIS B C 1
ATOM 4560 O O . HIS B 1 264 ? 20.098 -13.009 -60.378 1.00 18.04 263 HIS B O 1
ATOM 4567 N N . VAL B 1 265 ? 18.176 -13.087 -59.181 1.00 19.12 264 VAL B N 1
ATOM 4568 C CA . VAL B 1 265 ? 17.332 -13.466 -60.352 1.00 18.80 264 VAL B CA 1
ATOM 4569 C C . VAL B 1 265 ? 15.972 -12.784 -60.224 1.00 20.99 264 VAL B C 1
ATOM 4570 O O . VAL B 1 265 ? 15.425 -12.736 -59.108 1.00 19.17 264 VAL B O 1
ATOM 4574 N N . ASP B 1 266 ? 15.464 -12.261 -61.345 1.00 23.91 265 ASP B N 1
ATOM 4575 C CA . ASP B 1 266 ? 14.079 -11.739 -61.453 1.00 27.39 265 ASP B CA 1
ATOM 4576 C C . ASP B 1 266 ? 13.124 -12.907 -61.274 1.00 24.76 265 ASP B C 1
ATOM 4577 O O . ASP B 1 266 ? 13.313 -13.983 -61.849 1.00 26.20 265 ASP B O 1
ATOM 4582 N N . PRO B 1 267 ? 12.080 -12.757 -60.428 1.00 25.24 266 PRO B N 1
ATOM 4583 C CA . PRO B 1 267 ? 11.051 -13.785 -60.313 1.00 28.32 266 PRO B CA 1
ATOM 4584 C C . PRO B 1 267 ? 10.488 -14.223 -61.674 1.00 25.57 266 PRO B C 1
ATOM 4585 O O . PRO B 1 267 ? 10.130 -15.403 -61.788 1.00 26.82 266 PRO B O 1
ATOM 4589 N N . LYS B 1 268 ? 10.488 -13.350 -62.687 1.00 25.76 267 LYS B N 1
ATOM 4590 C CA . LYS B 1 268 ? 9.928 -13.717 -64.021 1.00 28.83 267 LYS B CA 1
ATOM 4591 C C . LYS B 1 268 ? 10.883 -14.659 -64.764 1.00 31.00 267 LYS B C 1
ATOM 4592 O O . LYS B 1 268 ? 10.440 -15.365 -65.686 1.00 33.70 267 LYS B O 1
ATOM 4598 N N . ASN B 1 269 ? 12.164 -14.678 -64.384 1.00 28.96 268 ASN B N 1
ATOM 4599 C CA . ASN B 1 269 ? 13.174 -15.484 -65.122 1.00 27.16 268 ASN B CA 1
ATOM 4600 C C . ASN B 1 269 ? 13.243 -16.883 -64.535 1.00 27.48 268 ASN B C 1
ATOM 4601 O O . ASN B 1 269 ? 14.108 -17.161 -63.715 1.00 29.06 268 ASN B O 1
ATOM 4606 N N . GLN B 1 270 ? 12.376 -17.754 -65.014 1.00 27.78 269 GLN B N 1
ATOM 4607 C CA . GLN B 1 270 ? 12.294 -19.120 -64.473 1.00 28.40 269 GLN B CA 1
ATOM 4608 C C . GLN B 1 270 ? 13.489 -19.957 -64.934 1.00 30.41 269 GLN B C 1
ATOM 4609 O O . GLN B 1 270 ? 13.880 -20.837 -64.206 1.00 28.72 269 GLN B O 1
ATOM 4615 N N . ILE B 1 271 ? 14.037 -19.648 -66.103 1.00 29.77 270 ILE B N 1
ATOM 4616 C CA . ILE B 1 271 ? 15.210 -20.398 -66.647 1.00 33.61 270 ILE B CA 1
ATOM 4617 C C . ILE B 1 271 ? 16.400 -20.224 -65.692 1.00 33.36 270 ILE B C 1
ATOM 4618 O O . ILE B 1 271 ? 16.982 -21.229 -65.302 1.00 34.33 270 ILE B O 1
ATOM 4623 N N . MET B 1 272 ? 16.677 -18.979 -65.300 1.00 28.08 271 MET B N 1
ATOM 4624 C CA . MET B 1 272 ? 17.813 -18.703 -64.393 1.00 26.61 271 MET B CA 1
ATOM 4625 C C . MET B 1 272 ? 17.516 -19.227 -62.989 1.00 26.18 271 MET B C 1
ATOM 4626 O O . MET B 1 272 ? 18.456 -19.649 -62.319 1.00 25.82 271 MET B O 1
ATOM 4631 N N . GLN B 1 273 ? 16.257 -19.232 -62.557 1.00 24.42 272 GLN B N 1
ATOM 4632 C CA . GLN B 1 273 ? 15.955 -19.856 -61.245 1.00 24.35 272 GLN B CA 1
ATOM 4633 C C . GLN B 1 273 ? 16.228 -21.361 -61.318 1.00 24.32 272 GLN B C 1
ATOM 4634 O O . GLN B 1 273 ? 16.789 -21.897 -60.377 1.00 25.27 272 GLN B O 1
ATOM 4640 N N . LYS B 1 274 ? 15.813 -21.997 -62.414 1.00 27.52 273 LYS B N 1
ATOM 4641 C CA . LYS B 1 274 ? 16.021 -23.456 -62.585 1.00 30.94 273 LYS B CA 1
ATOM 4642 C C . LYS B 1 274 ? 17.532 -23.736 -62.638 1.00 25.79 273 LYS B C 1
ATOM 4643 O O . LYS B 1 274 ? 17.984 -24.715 -62.006 1.00 28.82 273 LYS B O 1
ATOM 4649 N N . MET B 1 275 ? 18.248 -22.910 -63.393 1.00 28.40 274 MET B N 1
ATOM 4650 C CA A MET B 1 275 ? 19.723 -23.029 -63.456 0.50 26.51 274 MET B CA 1
ATOM 4651 C CA B MET B 1 275 ? 19.743 -22.916 -63.477 0.50 26.84 274 MET B CA 1
ATOM 4652 C C . MET B 1 275 ? 20.321 -22.857 -62.053 1.00 27.43 274 MET B C 1
ATOM 4653 O O . MET B 1 275 ? 21.144 -23.691 -61.696 1.00 25.75 274 MET B O 1
ATOM 4662 N N . SER B 1 276 ? 19.895 -21.873 -61.255 1.00 25.53 275 SER B N 1
ATOM 4663 C CA . SER B 1 276 ? 20.464 -21.669 -59.892 1.00 25.44 275 SER B CA 1
ATOM 4664 C C . SER B 1 276 ? 20.213 -22.926 -59.043 1.00 26.10 275 SER B C 1
ATOM 4665 O O . SER B 1 276 ? 21.114 -23.415 -58.346 1.00 24.33 275 SER B O 1
ATOM 4668 N N . GLN B 1 277 ? 19.010 -23.496 -59.151 1.00 28.23 276 GLN B N 1
ATOM 4669 C CA A GLN B 1 277 ? 18.589 -24.711 -58.408 0.50 29.35 276 GLN B CA 1
ATOM 4670 C CA B GLN B 1 277 ? 18.643 -24.695 -58.356 0.50 30.33 276 GLN B CA 1
ATOM 4671 C C . GLN B 1 277 ? 19.508 -25.884 -58.800 1.00 28.96 276 GLN B C 1
ATOM 4672 O O . GLN B 1 277 ? 19.954 -26.598 -57.908 1.00 28.46 276 GLN B O 1
ATOM 4683 N N . SER B 1 278 ? 19.819 -25.993 -60.094 1.00 27.43 277 SER B N 1
ATOM 4684 C CA . SER B 1 278 ? 20.666 -27.072 -60.680 1.00 28.49 277 SER B CA 1
ATOM 4685 C C . SER B 1 278 ? 22.081 -26.999 -60.101 1.00 29.96 277 SER B C 1
ATOM 4686 O O . SER B 1 278 ? 22.736 -28.046 -59.963 1.00 29.62 277 SER B O 1
ATOM 4689 N N . LEU B 1 279 ? 22.569 -25.798 -59.737 1.00 24.35 278 LEU B N 1
ATOM 4690 C CA . LEU B 1 279 ? 23.929 -25.664 -59.145 1.00 23.62 278 LEU B CA 1
ATOM 4691 C C . LEU B 1 279 ? 23.887 -25.706 -57.614 1.00 21.67 278 LEU B C 1
ATOM 4692 O O . LEU B 1 279 ? 24.933 -25.430 -56.985 1.00 22.90 278 LEU B O 1
ATOM 4697 N N . ASN B 1 280 ? 22.713 -25.974 -57.046 1.00 24.82 279 ASN B N 1
ATOM 4698 C CA . ASN B 1 280 ? 22.472 -26.015 -55.581 1.00 27.06 279 ASN B CA 1
ATOM 4699 C C . ASN B 1 280 ? 22.662 -24.625 -54.974 1.00 24.27 279 ASN B C 1
ATOM 4700 O O . ASN B 1 280 ? 22.946 -24.532 -53.778 1.00 30.47 279 ASN B O 1
ATOM 4705 N N . HIS B 1 281 ? 22.397 -23.582 -55.741 1.00 21.94 280 HIS B N 1
ATOM 4706 C CA . HIS B 1 281 ? 22.255 -22.225 -55.171 1.00 20.87 280 HIS B CA 1
ATOM 4707 C C . HIS B 1 281 ? 20.856 -22.098 -54.570 1.00 21.30 280 HIS B C 1
ATOM 4708 O O . HIS B 1 281 ? 19.907 -22.683 -55.150 1.00 24.76 280 HIS B O 1
ATOM 4715 N N . VAL B 1 282 ? 20.802 -21.533 -53.391 1.00 21.33 281 VAL B N 1
ATOM 4716 C CA . VAL B 1 282 ? 19.596 -21.530 -52.514 1.00 22.12 281 VAL B CA 1
ATOM 4717 C C . VAL B 1 282 ? 19.061 -20.110 -52.440 1.00 21.36 281 VAL B C 1
ATOM 4718 O O . VAL B 1 282 ? 19.803 -19.176 -52.122 1.00 20.31 281 VAL B O 1
ATOM 4722 N N . PRO B 1 283 ? 17.739 -19.908 -52.614 1.00 20.96 282 PRO B N 1
ATOM 4723 C CA . PRO B 1 283 ? 17.150 -18.607 -52.372 1.00 21.24 282 PRO B CA 1
ATOM 4724 C C . PRO B 1 283 ? 17.152 -18.272 -50.885 1.00 21.95 282 PRO B C 1
ATOM 4725 O O . PRO B 1 283 ? 16.813 -19.106 -50.051 1.00 24.68 282 PRO B O 1
ATOM 4729 N N A MET B 1 284 ? 17.502 -17.031 -50.571 0.50 20.03 283 MET B N 1
ATOM 4730 N N B MET B 1 284 ? 17.525 -17.049 -50.548 0.50 19.07 283 MET B N 1
ATOM 4731 C CA A MET B 1 284 ? 17.771 -16.554 -49.195 0.50 19.99 283 MET B CA 1
ATOM 4732 C CA B MET B 1 284 ? 17.755 -16.653 -49.144 0.50 18.79 283 MET B CA 1
ATOM 4733 C C A MET B 1 284 ? 16.556 -15.871 -48.584 0.50 19.54 283 MET B C 1
ATOM 4734 C C B MET B 1 284 ? 16.574 -15.876 -48.579 0.50 18.94 283 MET B C 1
ATOM 4735 O O A MET B 1 284 ? 15.670 -15.412 -49.303 0.50 20.28 283 MET B O 1
ATOM 4736 O O B MET B 1 284 ? 15.713 -15.400 -49.316 0.50 20.03 283 MET B O 1
ATOM 4745 N N . PRO B 1 285 ? 16.493 -15.772 -47.230 1.00 19.87 284 PRO B N 1
ATOM 4746 C CA . PRO B 1 285 ? 15.427 -15.005 -46.594 1.00 20.53 284 PRO B CA 1
ATOM 4747 C C . PRO B 1 285 ? 15.547 -13.503 -46.803 1.00 19.85 284 PRO B C 1
ATOM 4748 O O . PRO B 1 285 ? 14.617 -12.801 -46.549 1.00 20.54 284 PRO B O 1
ATOM 4752 N N . SER B 1 286 ? 16.727 -13.042 -47.193 1.00 19.36 285 SER B N 1
ATOM 4753 C CA . SER B 1 286 ? 16.992 -11.629 -47.587 1.00 18.92 285 SER B CA 1
ATOM 4754 C C . SER B 1 286 ? 16.749 -11.523 -49.096 1.00 18.02 285 SER B C 1
ATOM 4755 O O . SER B 1 286 ? 17.038 -12.484 -49.779 1.00 19.00 285 SER B O 1
ATOM 4758 N N . ASP B 1 287 ? 16.306 -10.364 -49.561 1.00 17.48 286 ASP B N 1
ATOM 4759 C CA . ASP B 1 287 ? 16.187 -10.087 -51.011 1.00 17.79 286 ASP B CA 1
ATOM 4760 C C . ASP B 1 287 ? 17.377 -9.243 -51.485 1.00 16.37 286 ASP B C 1
ATOM 4761 O O . ASP B 1 287 ? 18.066 -8.575 -50.695 1.00 17.75 286 ASP B O 1
ATOM 4766 N N . TRP B 1 288 ? 17.555 -9.261 -52.801 1.00 15.89 287 TRP B N 1
ATOM 4767 C CA . TRP B 1 288 ? 18.539 -8.364 -53.442 1.00 14.85 287 TRP B CA 1
ATOM 4768 C C . TRP B 1 288 ? 17.766 -7.085 -53.774 1.00 15.22 287 TRP B C 1
ATOM 4769 O O . TRP B 1 288 ? 16.698 -7.166 -54.369 1.00 16.16 287 TRP B O 1
ATOM 4780 N N . ASN B 1 289 ? 18.349 -5.954 -53.434 1.00 15.25 288 ASN B N 1
ATOM 4781 C CA . ASN B 1 289 ? 17.679 -4.680 -53.750 1.00 14.88 288 ASN B CA 1
ATOM 4782 C C . ASN B 1 289 ? 18.596 -3.659 -54.405 1.00 15.26 288 ASN B C 1
ATOM 4783 O O . ASN B 1 289 ? 19.765 -3.595 -54.048 1.00 15.75 288 ASN B O 1
ATOM 4788 N N . GLN B 1 290 ? 18.033 -2.887 -55.314 1.00 15.36 289 GLN B N 1
ATOM 4789 C CA . GLN B 1 290 ? 18.736 -1.712 -55.866 1.00 15.27 289 GLN B CA 1
ATOM 4790 C C . GLN B 1 290 ? 17.711 -0.577 -55.921 1.00 15.97 289 GLN B C 1
ATOM 4791 O O . GLN B 1 290 ? 16.682 -0.734 -56.562 1.00 19.65 289 GLN B O 1
ATOM 4797 N N . TRP B 1 291 ? 17.991 0.493 -55.203 1.00 14.51 290 TRP B N 1
ATOM 4798 C CA . TRP B 1 291 ? 17.117 1.682 -55.265 1.00 14.58 290 TRP B CA 1
ATOM 4799 C C . TRP B 1 291 ? 17.776 2.681 -56.213 1.00 15.08 290 TRP B C 1
ATOM 4800 O O . TRP B 1 291 ? 18.847 3.177 -55.912 1.00 15.78 290 TRP B O 1
ATOM 4811 N N . ASN B 1 292 ? 17.105 2.942 -57.317 1.00 15.84 291 ASN B N 1
ATOM 4812 C CA . ASN B 1 292 ? 17.586 3.904 -58.328 1.00 16.27 291 ASN B CA 1
ATOM 4813 C C . ASN B 1 292 ? 17.019 5.265 -57.943 1.00 15.68 291 ASN B C 1
ATOM 4814 O O . ASN B 1 292 ? 15.807 5.409 -57.948 1.00 18.00 291 ASN B O 1
ATOM 4819 N N . CYS B 1 293 ? 17.877 6.206 -57.633 1.00 15.88 292 CYS B N 1
ATOM 4820 C CA . CYS B 1 293 ? 17.438 7.515 -57.129 1.00 16.56 292 CYS B CA 1
ATOM 4821 C C . CYS B 1 293 ? 17.937 8.585 -58.076 1.00 17.98 292 CYS B C 1
ATOM 4822 O O . CYS B 1 293 ? 19.053 8.526 -58.599 1.00 17.54 292 CYS B O 1
ATOM 4825 N N . GLU B 1 294 ? 17.101 9.601 -58.256 1.00 18.00 293 GLU B N 1
ATOM 4826 C CA . GLU B 1 294 ? 17.520 10.771 -59.058 1.00 18.53 293 GLU B CA 1
ATOM 4827 C C . GLU B 1 294 ? 16.816 12.011 -58.514 1.00 18.81 293 GLU B C 1
ATOM 4828 O O . GLU B 1 294 ? 15.777 11.880 -57.894 1.00 19.22 293 GLU B O 1
ATOM 4834 N N . PRO B 1 295 ? 17.384 13.209 -58.703 1.00 19.83 294 PRO B N 1
ATOM 4835 C CA . PRO B 1 295 ? 16.695 14.409 -58.281 1.00 20.63 294 PRO B CA 1
ATOM 4836 C C . PRO B 1 295 ? 15.348 14.567 -58.993 1.00 21.40 294 PRO B C 1
ATOM 4837 O O . PRO B 1 295 ? 15.144 14.042 -60.038 1.00 24.21 294 PRO B O 1
ATOM 4841 N N . LEU B 1 296 ? 14.432 15.261 -58.335 1.00 22.45 295 LEU B N 1
ATOM 4842 C CA . LEU B 1 296 ? 13.131 15.558 -58.985 1.00 25.15 295 LEU B CA 1
ATOM 4843 C C . LEU B 1 296 ? 13.384 16.394 -60.247 1.00 29.33 295 LEU B C 1
ATOM 4844 O O . LEU B 1 296 ? 14.361 17.105 -60.328 1.00 32.68 295 LEU B O 1
#

GO terms:
  GO:0005739 mitochondrion (C, IDA)
  GO:0032787 monocarboxylic acid metabolic process (P, IDA)
  GO:0006544 glycine metabolic process (P, IDA)
  GO:0047962 glycine N-benzoyltransferase activity (F, IDA)

Nearest PDB structures (foldseek):
  7pk2-assembly2_B  TM=1.001E+00  e=3.229E-60  Bos taurus
  7pk1-assembly2_B  TM=9.978E-01  e=2.004E-57  Bos taurus
  7pk1-assembly1_A  TM=9.917E-01  e=1.280E-56  Bos taurus
  1sqh-assembly1_A  TM=7.846E-01  e=1.922E-13  Drosophila melanogaster
  3ec4-assembly2_B  TM=7.513E-01  e=1.341E-06  Novosphingobium aromaticivorans DSM 12444

Foldseek 3Di:
DKDWDDDLVLLVLVLVVLLVVPPQSLLVNLLSVLCNVVNLLQWIWMFPDPPPGFKIKIFHDPVVCPALALQLNGEMEIDGNDLVVHLVQCPDCVRHPQQGFYKYWGLNCVCVVSVVVVCVVVQKDKDKDWWWKWFAPLLCVVRPVAAFDDDDCLFKDKDAADLVCLQVLQCPQPVHNDDSSSVQSSSQSVRFTKMAIAGNVRHGQWIWTAHSSRETDSTDGDPVCPPVRRSLNRLLVSCVVCVVVPRIYMYTDHPVDVVVVVSCVNHRIDGDPGIIMMMGMHHD/DKDWDDDLVLLVLVLVVLLVVPPQSLLVNLLSVLCNVVNLLQWIWMFPDPDVGFKIKIFHDPVVCPALALQLNGEMEIDGNDQVVVLVQCPDCVRHPQQGFYKYWGLNCVCVVSVVVCCVVVAKDKDKDWWWKWFAPVLCCVRPVAAFDDDDCLFKDKDFAALVCLQVLQCPQPVHNDDSVSVQSSSQSVRFGKMAIQGNVGHGFWIWTAHSSRETDSTDGDPVCPPVRRSLNRLLVSCVVCVVVVHIYMYTDHPVCVVVVVSCVNHVIDGDPGIIMMMGMHHD

Sequence (568 aa):
GMFLLQGAQMLQQMLEKSLRKSLPMMSLKVYGTVMHMNHGNPFNLKALVDKWPDFQTVVIRPQEQDMKDDLDHYTNTYHVYSEEDLKNCQEEFLLDLPEVINWKQHLQIIQSTQSSLNEVIIQNLAATKSSFKVVKRSSKNNILYMMASSETIKELTPGKPKAIDPEMFKLSSSVDPSHAAVVNRFWLFGGNERSLRRFIERCIQSFPNFCLLGPEGTPVSSWSLMDQTGEMRRMAGTLPEYRAQGLVTHAIYQQAQCCLLKRGFPVYSHVDPKNQIMQKMMSQSLNHVPMPSDWNQWNCEPLGMFLLQGAQMLQQMMLEKSLRKSLPMMSLKVYGTVMHMNHGNPFNLKALVDKKWPDFQTVVIRPQEQDMKDDLDHYTNTYHVYSEDLKNNCQEFLLDLPEVINWKQHLQIIQSTQSSLNEVIIQNLAATKSFKVKRSSKNNILYMMASSETIKELTPGKPKAIDPEMFKLSSSVDDPSHHHAAVVNRFWLFGGNERSLRFIERRCIQQSFPNFCLLGPEGTPVSSWSLMDQTGEMRMAGTTLPEEYRAQGLVTHAIYQQAQCCCLLKKRRGFPVYSHVDPKNQIMQKMMSQQSLNHVPMMPSDWNQWNCEPL

CATH classification: 3.40.630.30

B-factor: mean 23.26, std 8.18, range [12.76, 78.47]

Organism: Bos taurus (NCBI:txid9913)

Solvent-accessible surface area: 25604 Å² total; per-residue (Å²): 75,81,103,97,10,155,41,62,125,58,23,103,74,0,38,147,45,2,96,176,27,20,24,79,0,0,2,1,7,0,0,0,15,9,14,36,110,71,42,54,11,69,14,34,1,9,0,14,105,54,82,80,17,65,0,0,0,0,6,7,49,75,143,65,10,183,25,75,42,18,57,13,34,0,3,0,1,0,15,2,94,60,73,150,32,0,51,91,5,1,60,58,96,96,0,2,58,16,168,8,25,1,12,0,8,1,0,10,28,44,0,22,100,4,0,89,72,2,14,89,95,60,64,5,93,31,156,92,41,114,23,41,1,11,0,2,26,82,5,36,154,113,21,28,149,54,148,23,147,106,52,71,91,148,83,16,110,82,42,62,4,74,67,85,71,1,27,30,1,4,42,43,28,147,148,4,1,2,12,11,0,4,95,18,0,50,75,2,12,126,43,9,36,12,34,0,9,36,7,76,160,47,59,6,4,0,1,1,0,1,1,10,0,1,0,9,30,19,37,16,12,38,56,139,47,122,114,82,20,3,22,14,22,0,10,28,52,0,6,44,40,3,49,162,135,50,10,5,0,0,16,48,9,51,78,183,61,101,145,41,27,130,18,1,119,59,10,70,10,57,79,29,126,8,44,16,0,27,0,47,4,35,46,153,78,83,102,100,11,152,42,64,144,71,23,97,81,0,35,138,27,2,108,85,1,3,10,16,0,0,2,0,5,1,0,0,14,14,13,41,106,72,41,54,11,70,15,33,0,9,0,6,59,60,77,49,14,55,0,0,0,0,6,6,47,78,142,65,11,182,45,76,87,20,53,14,35,0,3,0,1,1,2,1,38,53,30,158,21,0,56,101,4,0,60,61,97,92,0,1,39,19,156,7,40,1,12,0,6,1,0,0,10,3,0,20,70,6,0,81,69,4,12,87,101,66,66,5,96,28,152,84,31,112,18,43,0,4,0,1,29,80,0,40,153,85,23,38,146,58,163,21,176,103,48,73,89,143,75,18,120,89,40,61,9,76,56,75,58,0,55,41,3,11,156,51,31,155,142,18,52,66,108,85,0,27,122,19,0,62,89,1,14,130,43,9,65,12,34,0,4,42,8,68,160,48,61,11,5,0,4,1,1,3,1,9,0,3,0,10,25,19,40,17,13,47,65,157,40,120,97,89,42,3,16,12,30,0,8,60,45,0,7,65,43,6,49,186,183,49,18,4,0,1,15,43,8,58,73,168,59,118,125,36,19,146,16,1,98,55,8,73,11,55,76,30,70,7,42,11,0,25,0,49,4,55,46,159